Protein AF-A0AAV0G7E1-F1 (afdb_monomer_lite)

InterPro domains:
  IPR027640 Kinesin-like protein [PTHR47972] (2-352)

Structure (mmCIF, N/CA/C/O backbone):
data_AF-A0AAV0G7E1-F1
#
_entry.id   AF-A0AAV0G7E1-F1
#
loop_
_atom_site.group_PDB
_atom_site.id
_atom_site.type_symbol
_atom_site.label_atom_id
_atom_site.label_alt_id
_atom_site.label_comp_id
_atom_site.label_asym_id
_atom_site.label_entity_id
_atom_site.label_seq_id
_atom_site.pdbx_PDB_ins_code
_atom_site.Cartn_x
_atom_site.Cartn_y
_atom_site.Cartn_z
_atom_site.occupancy
_atom_site.B_iso_or_equiv
_atom_site.auth_seq_id
_atom_site.auth_comp_id
_atom_site.auth_asym_id
_atom_site.auth_atom_id
_atom_site.pdbx_PDB_model_num
ATOM 1 N N . MET A 1 1 ? -21.884 20.567 -20.630 1.00 52.81 1 MET A N 1
ATOM 2 C CA . MET A 1 1 ? -22.231 19.726 -21.795 1.00 52.81 1 MET A CA 1
ATOM 3 C C . MET A 1 1 ? -23.544 20.174 -22.435 1.00 52.81 1 MET A C 1
ATOM 5 O O . MET A 1 1 ? -23.489 20.604 -23.573 1.00 52.81 1 MET A O 1
ATOM 9 N N . GLU A 1 2 ? -24.681 20.221 -21.722 1.00 47.97 2 GLU A N 1
ATOM 10 C CA . GLU A 1 2 ? -25.980 20.650 -22.307 1.00 47.97 2 GLU A CA 1
ATOM 11 C C . GLU A 1 2 ? -26.026 22.098 -22.826 1.00 47.97 2 GLU A C 1
ATOM 13 O O . GLU A 1 2 ? -26.684 22.375 -23.821 1.00 47.97 2 GLU A O 1
ATOM 18 N N . LYS A 1 3 ? -25.273 23.022 -22.219 1.00 51.38 3 LYS A N 1
ATOM 19 C CA . LYS A 1 3 ? -25.216 24.427 -22.665 1.00 51.38 3 LYS A CA 1
ATOM 20 C C . LYS A 1 3 ? -24.441 24.667 -23.974 1.00 51.38 3 LYS A C 1
ATOM 22 O O . LYS A 1 3 ? -24.479 25.784 -24.471 1.00 51.38 3 LYS A O 1
ATOM 27 N N . LEU A 1 4 ? -23.734 23.662 -24.506 1.00 60.91 4 LEU A N 1
ATOM 28 C CA . LEU A 1 4 ? -22.857 23.792 -25.684 1.00 60.91 4 LEU A CA 1
ATOM 29 C C . LEU A 1 4 ? -23.373 23.045 -26.929 1.00 60.91 4 LEU A C 1
ATOM 31 O O . LEU A 1 4 ? -22.684 23.034 -27.945 1.00 60.91 4 LEU A O 1
ATOM 35 N N . GLY A 1 5 ? -24.562 22.424 -26.863 1.00 61.47 5 GLY A N 1
ATOM 36 C CA . GLY A 1 5 ? -25.164 21.696 -27.992 1.00 61.47 5 GLY A CA 1
ATOM 37 C C . GLY A 1 5 ? -24.402 20.437 -28.426 1.00 61.47 5 GLY A C 1
ATOM 38 O O . GLY A 1 5 ? -24.637 19.922 -29.515 1.00 61.47 5 GLY A O 1
ATOM 39 N N . LEU A 1 6 ? -23.476 19.949 -27.596 1.00 70.19 6 LEU A N 1
ATOM 40 C CA . LEU A 1 6 ? -22.618 18.817 -27.928 1.00 70.19 6 LEU A CA 1
ATOM 41 C C . LEU A 1 6 ? -23.324 17.474 -27.679 1.00 70.19 6 LEU A C 1
ATOM 43 O O . LEU A 1 6 ? -24.000 17.327 -26.655 1.00 70.19 6 LEU A O 1
ATOM 47 N N . PRO A 1 7 ? -23.135 16.479 -28.568 1.00 71.25 7 PRO A N 1
ATOM 48 C CA . PRO A 1 7 ? -23.665 15.136 -28.368 1.00 71.25 7 PRO A CA 1
ATOM 49 C C . PRO A 1 7 ? -23.072 14.524 -27.094 1.00 71.25 7 PRO A C 1
ATOM 51 O O . PRO A 1 7 ? -21.884 14.674 -26.819 1.00 71.25 7 PRO A O 1
ATOM 54 N N . ARG A 1 8 ? -23.907 13.851 -26.302 1.00 73.00 8 ARG A N 1
ATOM 55 C CA . ARG A 1 8 ? -23.547 13.231 -25.020 1.00 73.00 8 ARG A CA 1
ATOM 56 C C . ARG A 1 8 ? -23.619 11.711 -25.168 1.00 73.00 8 ARG A C 1
ATOM 58 O O . ARG A 1 8 ? -24.431 11.223 -25.945 1.00 73.00 8 ARG A O 1
ATOM 65 N N . PHE A 1 9 ? -22.774 10.992 -24.440 1.00 78.12 9 PHE A N 1
ATOM 66 C CA . PHE A 1 9 ? -22.871 9.539 -24.300 1.00 78.12 9 PHE A CA 1
ATOM 67 C C . PHE A 1 9 ? -23.325 9.195 -22.877 1.00 78.12 9 PHE A C 1
ATOM 69 O O . PHE A 1 9 ? -23.073 9.964 -21.938 1.00 78.12 9 PHE A O 1
ATOM 76 N N . GLU A 1 10 ? -24.011 8.068 -22.722 1.00 77.12 10 GLU A N 1
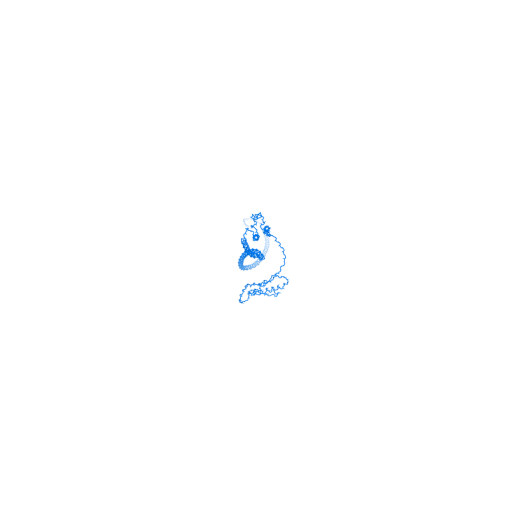ATOM 77 C CA . GLU A 1 10 ? -24.454 7.546 -21.430 1.00 77.12 10 GLU A CA 1
ATOM 78 C C . GLU A 1 10 ? -23.519 6.436 -20.932 1.00 77.12 10 GLU A C 1
ATOM 80 O O . GLU A 1 10 ? -22.739 5.861 -21.689 1.00 77.12 10 GLU A O 1
ATOM 85 N N . ALA A 1 11 ? -23.567 6.128 -19.634 1.00 72.19 11 ALA A N 1
ATOM 86 C CA . ALA A 1 11 ? -22.731 5.070 -19.056 1.00 72.19 11 ALA A CA 1
ATOM 87 C C . ALA A 1 11 ? -23.038 3.684 -19.665 1.00 72.19 11 ALA A C 1
ATOM 89 O O . ALA A 1 11 ? -22.141 2.857 -19.814 1.00 72.19 11 ALA A O 1
ATOM 90 N N . SER A 1 12 ? -24.280 3.479 -20.106 1.00 73.25 12 SER A N 1
ATOM 91 C CA . SER A 1 12 ? -24.747 2.290 -20.825 1.00 73.25 12 SER A CA 1
ATOM 92 C C . SER A 1 12 ? -24.061 2.088 -22.186 1.00 73.25 12 SER A C 1
ATOM 94 O O . SER A 1 12 ? -23.909 0.950 -22.630 1.00 73.25 12 SER A O 1
ATOM 96 N N . ASP A 1 13 ? -23.580 3.151 -22.843 1.00 74.81 13 ASP A N 1
ATOM 97 C CA . ASP A 1 13 ? -22.836 3.043 -24.108 1.00 74.81 13 ASP A CA 1
ATOM 98 C C . ASP A 1 13 ? -21.443 2.419 -23.902 1.00 74.81 13 ASP A C 1
ATOM 100 O O . ASP A 1 13 ? -20.929 1.711 -24.772 1.00 74.81 13 ASP A O 1
ATOM 104 N N . LEU A 1 14 ? -20.844 2.651 -22.727 1.00 75.50 14 LEU A N 1
ATOM 105 C CA . LEU A 1 14 ? -19.542 2.106 -22.333 1.00 75.50 14 LEU A CA 1
ATOM 106 C C . LEU A 1 14 ? -19.649 0.649 -21.867 1.00 75.50 14 LEU A C 1
ATOM 108 O O . LEU A 1 14 ? -18.774 -0.153 -22.189 1.00 75.50 14 LEU A O 1
ATOM 112 N N . GLU A 1 15 ? -20.728 0.292 -21.165 1.00 71.44 15 GLU A N 1
ATOM 113 C CA . GLU A 1 15 ? -20.981 -1.086 -20.716 1.00 71.44 15 GLU A CA 1
ATOM 114 C C . GLU A 1 15 ? -21.236 -2.053 -21.883 1.00 71.44 15 GLU A C 1
ATOM 116 O O . GLU A 1 15 ? -20.823 -3.209 -21.827 1.00 71.44 15 GLU A O 1
ATOM 121 N N . ASN A 1 16 ? -21.826 -1.572 -22.982 1.00 71.94 16 ASN A N 1
ATOM 122 C CA . ASN A 1 16 ? -22.052 -2.361 -24.199 1.00 71.94 16 ASN A CA 1
ATOM 123 C C . ASN A 1 16 ? -20.805 -2.486 -25.105 1.00 71.94 16 ASN A C 1
ATOM 125 O O . ASN A 1 16 ? -20.888 -3.045 -26.199 1.00 71.94 16 ASN A O 1
ATOM 129 N N . GLY A 1 17 ? -19.650 -1.945 -24.690 1.00 66.94 17 GLY A N 1
ATOM 130 C CA . GLY A 1 17 ? -18.370 -2.046 -25.407 1.00 66.94 17 GLY A CA 1
ATOM 131 C C . GLY A 1 17 ? -18.255 -1.200 -26.684 1.00 66.94 17 GLY A C 1
ATOM 132 O O . GLY A 1 17 ? -17.245 -1.275 -27.386 1.00 66.94 17 GLY A O 1
ATOM 133 N N . SER A 1 18 ? -19.256 -0.375 -27.002 1.00 72.44 18 SER A N 1
ATOM 134 C CA . SER A 1 18 ? -19.291 0.438 -28.221 1.00 72.44 18 SER A CA 1
ATOM 135 C C . SER A 1 18 ? -18.787 1.858 -27.958 1.00 72.44 18 SER A C 1
ATOM 137 O O . SER A 1 18 ? -19.509 2.726 -27.477 1.00 72.44 18 SER A O 1
ATOM 139 N N . MET A 1 19 ? -17.546 2.156 -28.353 1.00 77.75 19 MET A N 1
ATOM 140 C CA . MET A 1 19 ? -16.971 3.503 -28.187 1.00 77.75 19 MET A CA 1
ATOM 141 C C . MET A 1 19 ? -17.489 4.550 -29.191 1.00 77.75 19 MET A C 1
ATOM 143 O O . MET A 1 19 ? -17.059 5.704 -29.166 1.00 77.75 19 MET A O 1
ATOM 147 N N . LYS A 1 20 ? -18.413 4.193 -30.090 1.00 79.00 20 LYS A N 1
ATOM 148 C CA . LYS A 1 20 ? -18.849 5.061 -31.197 1.00 79.00 20 LYS A CA 1
ATOM 149 C C . LYS A 1 20 ? -19.428 6.399 -30.721 1.00 79.00 20 LYS A C 1
ATOM 151 O O . LYS A 1 20 ? -19.103 7.439 -31.293 1.00 79.00 20 LYS A O 1
ATOM 156 N N . ALA A 1 21 ? -20.245 6.383 -29.668 1.00 78.19 21 ALA A N 1
ATOM 157 C CA . ALA A 1 21 ? -20.846 7.591 -29.096 1.00 78.19 21 ALA A CA 1
ATOM 158 C C . ALA A 1 21 ? -19.793 8.501 -28.435 1.00 78.19 21 ALA A C 1
ATOM 160 O O . ALA A 1 21 ? -19.822 9.722 -28.604 1.00 78.19 21 ALA A O 1
ATOM 161 N N . VAL A 1 22 ? -18.803 7.899 -27.768 1.00 79.06 22 VAL A N 1
ATOM 162 C CA . VAL A 1 22 ? -17.669 8.604 -27.150 1.00 79.06 22 VAL A CA 1
ATOM 163 C C . VAL A 1 22 ? -16.813 9.286 -28.218 1.00 79.06 22 VAL A C 1
ATOM 165 O O . VAL A 1 22 ? -16.500 10.470 -28.099 1.00 79.06 22 VAL A O 1
ATOM 168 N N . PHE A 1 23 ? -16.496 8.585 -29.311 1.00 79.50 23 PHE A N 1
ATOM 169 C CA . PHE A 1 23 ? -15.739 9.160 -30.424 1.00 79.50 23 PHE A CA 1
ATOM 170 C C . PHE A 1 23 ? -16.497 10.286 -31.135 1.00 79.50 23 PHE A C 1
ATOM 172 O O . PHE A 1 23 ? -15.896 11.312 -31.451 1.00 79.50 23 PHE A O 1
ATOM 179 N N . HIS A 1 24 ? -17.811 10.153 -31.331 1.00 79.44 24 HIS A N 1
ATOM 180 C CA . HIS A 1 24 ? -18.632 11.234 -31.886 1.00 79.44 24 HIS A CA 1
ATOM 181 C C . HIS A 1 24 ? -18.630 12.487 -30.999 1.00 79.44 24 HIS A C 1
ATOM 183 O O . HIS A 1 24 ? -18.536 13.602 -31.515 1.00 79.44 24 HIS A O 1
ATOM 189 N N . CYS A 1 25 ? -18.687 12.308 -29.677 1.00 81.31 25 CYS A N 1
ATOM 190 C CA . CYS A 1 25 ? -18.591 13.395 -28.705 1.00 81.31 25 CYS A CA 1
ATOM 191 C C . CYS A 1 25 ? -17.231 14.108 -28.783 1.00 81.31 25 CYS A C 1
ATOM 193 O O . CYS A 1 25 ? -17.181 15.334 -28.882 1.00 81.31 25 CYS A O 1
ATOM 195 N N . LEU A 1 26 ? -16.133 13.348 -28.831 1.00 81.75 26 LEU A N 1
ATOM 196 C CA . LEU A 1 26 ? -14.775 13.893 -28.930 1.00 81.75 26 LEU A CA 1
ATOM 197 C C . LEU A 1 26 ? -14.528 14.642 -30.247 1.00 81.75 26 LEU A C 1
ATOM 199 O O . LEU A 1 26 ? -13.904 15.702 -30.232 1.00 81.75 26 LEU A O 1
ATOM 203 N N . ILE A 1 27 ? -15.045 14.137 -31.373 1.00 78.69 27 ILE A N 1
ATOM 204 C CA . ILE A 1 27 ? -14.937 14.813 -32.676 1.00 78.69 27 ILE A CA 1
ATOM 205 C C . ILE A 1 27 ? -15.714 16.132 -32.668 1.00 78.69 27 ILE A C 1
ATOM 207 O O . ILE A 1 27 ? -15.173 17.147 -33.102 1.00 78.69 27 ILE A O 1
ATOM 211 N N . ALA A 1 28 ? -16.943 16.141 -32.141 1.00 79.69 28 ALA A N 1
ATOM 212 C CA . ALA A 1 28 ? -17.752 17.357 -32.053 1.00 79.69 28 ALA A CA 1
ATOM 213 C C . ALA A 1 28 ? -17.068 18.437 -31.191 1.00 79.69 28 ALA A C 1
ATOM 215 O O . ALA A 1 28 ? -17.067 19.620 -31.538 1.00 79.69 28 ALA A O 1
ATOM 216 N N . LEU A 1 29 ? -16.412 18.013 -30.107 1.00 78.06 29 LEU A N 1
ATOM 217 C CA . LEU A 1 29 ? -15.631 18.886 -29.234 1.00 78.06 29 LEU A CA 1
ATOM 218 C C . LEU A 1 29 ? -14.397 19.438 -29.971 1.00 78.06 29 LEU A C 1
ATOM 220 O O . LEU A 1 29 ? -14.159 20.641 -29.959 1.00 78.06 29 LEU A O 1
ATOM 224 N N . GLN A 1 30 ? -13.667 18.592 -30.705 1.00 74.19 30 GLN A N 1
ATOM 225 C CA . GLN A 1 30 ? -12.516 19.012 -31.511 1.00 74.19 30 GLN A CA 1
ATOM 226 C C . GLN A 1 30 ? -12.898 20.015 -32.611 1.00 74.19 30 GLN A C 1
ATOM 228 O O . GLN A 1 30 ? -12.156 20.965 -32.858 1.00 74.19 30 GLN A O 1
ATOM 233 N N . THR A 1 31 ? -14.046 19.838 -33.271 1.00 69.81 31 THR A N 1
ATOM 234 C CA . THR A 1 31 ? -14.516 20.776 -34.301 1.00 69.81 31 THR A CA 1
ATOM 235 C C . THR A 1 31 ? -14.894 22.133 -33.721 1.00 69.81 31 THR A C 1
ATOM 237 O O . THR A 1 31 ? -14.578 23.150 -34.328 1.00 69.81 31 THR A O 1
ATOM 240 N N . GLN A 1 32 ? -15.480 22.160 -32.522 1.00 68.88 32 GLN A N 1
ATOM 241 C CA . GLN A 1 32 ? -15.893 23.403 -31.870 1.00 68.88 32 GLN A CA 1
ATOM 242 C C . GLN A 1 32 ? -14.693 24.241 -31.398 1.00 68.88 32 GLN A C 1
ATOM 244 O O . GLN A 1 32 ? -14.738 25.465 -31.463 1.00 68.88 32 GLN A O 1
ATOM 249 N N . PHE A 1 33 ? -13.588 23.595 -31.006 1.00 62.81 33 PHE A N 1
ATOM 250 C CA . PHE A 1 33 ? -12.323 24.276 -30.695 1.00 62.81 33 PHE A CA 1
ATOM 251 C C . PHE A 1 33 ? -11.513 24.674 -31.940 1.00 62.81 33 PHE A C 1
ATOM 253 O O . PHE A 1 33 ? -10.649 25.536 -31.853 1.00 62.81 33 PHE A O 1
ATOM 260 N N . ARG A 1 34 ? -11.796 24.085 -33.108 1.00 61.28 34 ARG A N 1
ATOM 261 C CA . ARG A 1 34 ? -11.097 24.387 -34.367 1.00 61.28 34 ARG A CA 1
ATOM 262 C C . ARG A 1 34 ? -11.668 25.603 -35.108 1.00 61.28 34 ARG A C 1
ATOM 264 O O . ARG A 1 34 ? -10.985 26.155 -35.961 1.00 61.28 34 ARG A O 1
ATOM 271 N N . GLU A 1 35 ? -12.891 26.025 -34.795 1.00 53.31 35 GLU A N 1
ATOM 272 C CA . GLU A 1 35 ? -13.506 27.232 -35.372 1.00 53.31 35 GLU A CA 1
ATOM 273 C C . GLU A 1 35 ? -13.173 28.522 -34.601 1.00 53.31 35 GLU A C 1
ATOM 275 O O . GLU A 1 35 ? -13.488 29.607 -35.083 1.00 53.31 35 GLU A O 1
ATOM 280 N N . GLN A 1 36 ? -12.515 28.433 -33.435 1.00 49.12 36 GLN A N 1
ATOM 281 C CA . GLN A 1 36 ? -12.155 29.606 -32.623 1.00 49.12 36 GLN A CA 1
ATOM 282 C C . GLN A 1 36 ? -10.768 30.203 -32.912 1.00 49.12 36 GLN A C 1
ATOM 284 O O . GLN A 1 36 ? -10.521 31.334 -32.498 1.00 49.12 36 GLN A O 1
ATOM 289 N N . ASP A 1 37 ? -9.905 29.520 -33.667 1.00 41.97 37 ASP A N 1
ATOM 290 C CA . ASP A 1 37 ? -8.581 30.038 -34.031 1.00 41.97 37 ASP A CA 1
ATOM 291 C C . ASP A 1 37 ? -8.618 30.725 -35.401 1.00 41.97 37 ASP A C 1
ATOM 293 O O . ASP A 1 37 ? -8.285 30.160 -36.447 1.00 41.97 37 ASP A O 1
ATOM 297 N N . GLY A 1 38 ? -9.036 31.988 -35.377 1.00 45.88 38 GLY A N 1
ATOM 298 C CA . GLY A 1 38 ? -8.660 32.948 -36.402 1.00 45.88 38 GLY A CA 1
ATOM 299 C C . GLY A 1 38 ? -7.189 33.333 -36.236 1.00 45.88 38 GLY A C 1
ATOM 300 O O . GLY A 1 38 ? -6.818 33.928 -35.233 1.00 45.88 38 GLY A O 1
ATOM 301 N N . GLU A 1 39 ? -6.396 33.030 -37.267 1.00 47.56 39 GLU A N 1
ATOM 302 C CA . GLU A 1 39 ? -5.174 33.756 -37.635 1.00 47.56 39 GLU A CA 1
ATOM 303 C C . GLU A 1 39 ? -3.953 33.612 -36.696 1.00 47.56 39 GLU A C 1
ATOM 305 O O . GLU A 1 39 ? -3.608 34.517 -35.942 1.00 47.56 39 GLU A O 1
ATOM 310 N N . SER A 1 40 ? -3.214 32.497 -36.816 1.00 40.44 40 SER A N 1
ATOM 311 C CA . SER A 1 40 ? -1.736 32.504 -36.768 1.00 40.44 40 SER A CA 1
ATOM 312 C C . SER A 1 40 ? -1.107 31.171 -37.191 1.00 40.44 40 SER A C 1
ATOM 314 O O . SER A 1 40 ? -1.434 30.106 -36.676 1.00 40.44 40 SER A O 1
ATOM 316 N N . ASP A 1 41 ? -0.194 31.290 -38.153 1.00 36.69 41 ASP A N 1
ATOM 317 C CA . ASP A 1 41 ? 0.948 30.448 -38.512 1.00 36.69 41 ASP A CA 1
ATOM 318 C C . ASP A 1 41 ? 0.854 28.919 -38.381 1.00 36.69 41 ASP A C 1
ATOM 320 O O . ASP A 1 41 ? 0.996 28.286 -37.335 1.00 36.69 41 ASP A O 1
ATOM 324 N N . ALA A 1 42 ? 0.748 28.310 -39.562 1.00 45.06 42 ALA A N 1
ATOM 325 C CA . ALA A 1 42 ? 0.858 26.887 -39.794 1.00 45.06 42 ALA A CA 1
ATOM 326 C C . ALA A 1 42 ? 2.265 26.355 -39.475 1.00 45.06 42 ALA A C 1
ATOM 328 O O . ALA A 1 42 ? 3.212 26.552 -40.233 1.00 45.06 42 ALA A O 1
ATOM 329 N N . SER A 1 43 ? 2.371 25.542 -38.426 1.00 46.28 43 SER A N 1
ATOM 330 C CA . SER A 1 43 ? 3.384 24.490 -38.344 1.00 46.28 43 SER A CA 1
ATOM 331 C C . SER A 1 43 ? 2.946 23.394 -37.375 1.00 46.28 43 SER A C 1
ATOM 333 O O . SER A 1 43 ? 3.067 23.525 -36.162 1.00 46.28 43 SER A O 1
ATOM 335 N N . GLY A 1 44 ? 2.511 22.265 -37.942 1.00 44.91 44 GLY A N 1
ATOM 336 C CA . GLY A 1 44 ? 2.608 20.971 -37.269 1.00 44.91 44 GLY A CA 1
ATOM 337 C C . GLY A 1 44 ? 1.336 20.435 -36.619 1.00 44.91 44 GLY A C 1
ATOM 338 O O . GLY A 1 44 ? 1.315 20.237 -35.415 1.00 44.91 44 GLY A O 1
ATOM 339 N N . ASN A 1 45 ? 0.304 20.083 -37.399 1.00 44.41 45 ASN A N 1
ATOM 340 C CA . ASN A 1 45 ? -0.629 19.035 -36.938 1.00 44.41 45 ASN A CA 1
ATOM 341 C C . ASN A 1 45 ? -1.399 18.262 -38.027 1.00 44.41 45 ASN A C 1
ATOM 343 O O . ASN A 1 45 ? -2.432 17.641 -37.779 1.00 44.41 45 ASN A O 1
ATOM 347 N N . VAL A 1 46 ? -0.874 18.210 -39.254 1.00 45.91 46 VAL A N 1
ATOM 348 C CA . VAL A 1 46 ? -1.528 17.470 -40.354 1.00 45.91 46 VAL A CA 1
ATOM 349 C C . VAL A 1 46 ? -1.404 15.938 -40.191 1.00 45.91 46 VAL A C 1
ATOM 351 O O . VAL A 1 46 ? -2.166 15.183 -40.795 1.00 45.91 46 VAL A O 1
ATOM 354 N N . ILE A 1 47 ? -0.498 15.455 -39.330 1.00 44.72 47 ILE A N 1
ATOM 355 C CA . ILE A 1 47 ? -0.194 14.020 -39.170 1.00 44.72 47 ILE A CA 1
ATOM 356 C C . ILE A 1 47 ? -1.173 13.315 -38.211 1.00 44.72 47 ILE A C 1
ATOM 358 O O . ILE A 1 47 ? -1.547 12.166 -38.449 1.00 44.72 47 ILE A O 1
ATOM 362 N N . THR A 1 48 ? -1.664 13.996 -37.171 1.00 44.03 48 THR A N 1
ATOM 363 C CA . THR A 1 48 ? -2.622 13.418 -36.207 1.00 44.03 48 THR A CA 1
ATOM 364 C C . THR A 1 48 ? -4.011 13.245 -36.826 1.00 44.03 48 THR A C 1
ATOM 366 O O . THR A 1 48 ? -4.644 12.212 -36.635 1.00 44.03 48 THR A O 1
ATOM 369 N N . THR A 1 49 ? -4.436 14.172 -37.688 1.00 46.75 49 THR A N 1
ATOM 370 C CA . THR A 1 49 ? -5.764 14.131 -38.328 1.00 46.75 49 THR A CA 1
ATOM 371 C C . THR A 1 49 ? -5.927 12.951 -39.303 1.00 46.75 49 THR A C 1
ATOM 373 O O . THR A 1 49 ? -6.992 12.336 -39.358 1.00 46.75 49 THR A O 1
ATOM 376 N N . ARG A 1 50 ? -4.874 12.571 -40.051 1.00 44.50 50 ARG A N 1
ATOM 377 C CA . ARG A 1 50 ? -4.941 11.417 -40.978 1.00 44.50 50 ARG A CA 1
ATOM 378 C C . ARG A 1 50 ? -4.953 10.072 -40.252 1.00 44.50 50 ARG A C 1
ATOM 380 O O . ARG A 1 50 ? -5.652 9.159 -40.680 1.00 44.50 50 ARG A O 1
ATOM 387 N N . ARG A 1 51 ? -4.224 9.963 -39.136 1.00 41.19 51 ARG A N 1
ATOM 388 C CA . ARG A 1 51 ? -4.115 8.720 -38.355 1.00 41.19 51 ARG A CA 1
ATOM 389 C C . ARG A 1 51 ? -5.442 8.312 -37.704 1.00 41.19 51 ARG A C 1
ATOM 391 O O . ARG A 1 51 ? -5.691 7.127 -37.533 1.00 41.19 51 ARG A O 1
ATOM 398 N N . TRP A 1 52 ? -6.301 9.280 -37.382 1.00 40.00 52 TRP A N 1
ATOM 399 C CA . TRP A 1 52 ? -7.592 9.031 -36.734 1.00 40.00 52 TRP A CA 1
ATOM 400 C C . TRP A 1 52 ? -8.704 8.743 -37.750 1.00 40.00 52 TRP A C 1
ATOM 402 O O . TRP A 1 52 ? -9.527 7.869 -37.503 1.00 40.00 52 TRP A O 1
ATOM 412 N N . LYS A 1 53 ? -8.670 9.379 -38.933 1.00 47.47 53 LYS A N 1
ATOM 413 C CA . LYS A 1 53 ? -9.538 9.007 -40.067 1.00 47.47 53 LYS A CA 1
ATOM 414 C C . LYS A 1 53 ? -9.303 7.568 -40.537 1.00 47.47 53 LYS A C 1
ATOM 416 O O . LYS A 1 53 ? -10.262 6.859 -40.796 1.00 47.47 53 LYS A O 1
ATOM 421 N N . SER A 1 54 ? -8.047 7.118 -40.556 1.00 46.56 54 SER A N 1
ATOM 422 C CA . SER A 1 54 ? -7.688 5.739 -40.920 1.00 46.56 54 SER A CA 1
ATOM 423 C C . SER A 1 54 ? -8.219 4.688 -39.931 1.00 46.56 54 SER A C 1
ATOM 425 O O . SER A 1 54 ? -8.536 3.580 -40.345 1.00 46.56 54 SER A O 1
ATOM 427 N N . MET A 1 55 ? -8.407 5.024 -38.647 1.00 43.22 55 MET A N 1
ATOM 428 C CA . MET A 1 55 ? -9.030 4.102 -37.680 1.00 43.22 55 MET A CA 1
ATOM 429 C C . MET A 1 55 ? -10.540 3.904 -37.909 1.00 43.22 55 MET A C 1
ATOM 431 O O . MET A 1 55 ? -11.086 2.908 -37.445 1.00 43.22 55 MET A O 1
ATOM 435 N N . ILE A 1 56 ? -11.207 4.812 -38.632 1.00 51.31 56 ILE A N 1
ATOM 436 C CA . ILE A 1 56 ? -12.644 4.730 -38.954 1.00 51.31 56 ILE A CA 1
ATOM 437 C C . ILE A 1 56 ? -12.903 3.757 -40.118 1.00 51.31 56 ILE A C 1
ATOM 439 O O . ILE A 1 56 ? -13.962 3.140 -40.170 1.00 51.31 56 ILE A O 1
ATOM 443 N N . GLU A 1 57 ? -11.935 3.574 -41.019 1.00 46.38 57 GLU A N 1
ATOM 444 C CA . GLU A 1 57 ? -12.088 2.742 -42.226 1.00 46.38 57 GLU A CA 1
ATOM 445 C C . GLU A 1 57 ? -11.814 1.245 -41.986 1.00 46.38 57 GLU A C 1
ATOM 447 O O . GLU A 1 57 ? -12.175 0.420 -42.817 1.00 46.38 57 GLU A O 1
ATOM 452 N N . HIS A 1 58 ? -11.241 0.859 -40.839 1.00 48.03 58 HIS A N 1
ATOM 453 C CA . HIS A 1 58 ? -10.835 -0.530 -40.567 1.00 48.03 58 HIS A CA 1
ATOM 454 C C . HIS A 1 58 ? -11.884 -1.418 -39.868 1.00 48.03 58 HIS A C 1
ATOM 456 O O . HIS A 1 58 ? -11.594 -2.574 -39.572 1.00 48.03 58 HIS A O 1
ATOM 462 N N . TYR A 1 59 ? -13.109 -0.931 -39.646 1.00 45.88 59 TYR A N 1
ATOM 463 C CA . TYR A 1 59 ? -14.228 -1.744 -39.144 1.00 45.88 59 TYR A CA 1
ATOM 464 C C . TYR A 1 59 ? -15.396 -1.737 -40.138 1.00 45.88 59 TYR A C 1
ATOM 466 O O . TYR A 1 59 ? -16.462 -1.185 -39.870 1.00 45.88 59 TYR A O 1
ATOM 474 N N . GLY A 1 60 ? -15.186 -2.360 -41.299 1.00 37.66 60 GLY A N 1
ATOM 475 C CA . GLY A 1 60 ? -16.246 -2.604 -42.273 1.00 37.66 60 GLY A CA 1
ATOM 476 C C . GLY A 1 60 ? -15.802 -3.429 -43.482 1.00 37.66 60 GLY A C 1
ATOM 477 O O . GLY A 1 60 ? -15.367 -2.838 -44.455 1.00 37.66 60 GLY A O 1
ATOM 478 N N . GLY A 1 61 ? -15.988 -4.755 -43.404 1.00 34.75 61 GLY A N 1
ATOM 479 C CA . GLY A 1 61 ? -16.330 -5.658 -44.524 1.00 34.75 61 GLY A CA 1
ATOM 480 C C . GLY A 1 61 ? -15.275 -5.993 -45.597 1.00 34.75 61 GLY A C 1
ATOM 481 O O . GLY A 1 61 ? -14.640 -5.100 -46.137 1.00 34.75 61 GLY A O 1
ATOM 482 N N . ASP A 1 62 ? -15.177 -7.297 -45.907 1.00 33.19 62 ASP A N 1
ATOM 483 C CA . ASP A 1 62 ? -14.556 -7.987 -47.071 1.00 33.19 62 ASP A CA 1
ATOM 484 C C . ASP A 1 62 ? -14.649 -7.199 -48.411 1.00 33.19 62 ASP A C 1
ATOM 486 O O . ASP A 1 62 ? -15.568 -6.404 -48.587 1.00 33.19 62 ASP A O 1
ATOM 490 N N . ASP A 1 63 ? -13.805 -7.337 -49.446 1.00 32.38 63 ASP A N 1
ATOM 491 C CA . ASP A 1 63 ? -13.209 -8.530 -50.079 1.00 32.38 63 ASP A CA 1
ATOM 492 C C . ASP A 1 63 ? -12.156 -8.117 -51.158 1.00 32.38 63 ASP A C 1
ATOM 494 O O . ASP A 1 63 ? -12.172 -6.990 -51.656 1.00 32.38 63 ASP A O 1
ATOM 498 N N . ASP A 1 64 ? -11.338 -9.088 -51.572 1.00 32.75 64 ASP A N 1
ATOM 499 C CA . ASP A 1 64 ? -10.655 -9.277 -52.869 1.00 32.75 64 ASP A CA 1
ATOM 500 C C . ASP A 1 64 ? -9.389 -8.493 -53.334 1.00 32.75 64 ASP A C 1
ATOM 502 O O . ASP A 1 64 ? -9.101 -7.336 -53.036 1.00 32.75 64 ASP A O 1
ATOM 506 N N . GLN A 1 65 ? -8.591 -9.255 -54.087 1.00 40.16 65 GLN A N 1
ATOM 507 C CA . GLN A 1 65 ? -7.163 -9.189 -54.413 1.00 40.16 65 GLN A CA 1
ATOM 508 C C . GLN A 1 65 ? -6.724 -8.095 -55.408 1.00 40.16 65 GLN A C 1
ATOM 510 O O . GLN A 1 65 ? -7.412 -7.831 -56.390 1.00 40.16 65 GLN A O 1
ATOM 515 N N . ARG A 1 66 ? -5.463 -7.633 -55.292 1.00 32.31 66 ARG A N 1
ATOM 516 C CA . ARG A 1 66 ? -4.394 -7.836 -56.310 1.00 32.31 66 ARG A CA 1
ATOM 517 C C . ARG A 1 66 ? -3.096 -7.091 -55.979 1.00 32.31 66 ARG A C 1
ATOM 519 O O . ARG A 1 66 ? -3.098 -5.906 -55.666 1.00 32.31 66 ARG A O 1
ATOM 526 N N . GLU A 1 67 ? -1.983 -7.812 -56.121 1.00 34.84 67 GLU A N 1
ATOM 527 C CA . GLU A 1 67 ? -0.629 -7.272 -56.278 1.00 34.84 67 GLU A CA 1
ATOM 528 C C . GLU A 1 67 ? -0.528 -6.353 -57.504 1.00 34.84 67 GLU A C 1
ATOM 530 O O . GLU A 1 67 ? -1.080 -6.694 -58.548 1.00 34.84 67 GLU A O 1
ATOM 535 N N . GLU A 1 68 ? 0.318 -5.315 -57.448 1.00 28.70 68 GLU A N 1
ATOM 536 C CA . GLU A 1 68 ? 1.344 -5.173 -58.488 1.00 28.70 68 GLU A CA 1
ATOM 537 C C . GLU A 1 68 ? 2.553 -4.329 -58.055 1.00 28.70 68 GLU A C 1
ATOM 539 O O . GLU A 1 68 ? 2.460 -3.238 -57.493 1.00 28.70 68 GLU A O 1
ATOM 544 N N . SER A 1 69 ? 3.713 -4.903 -58.352 1.00 31.81 69 SER A N 1
ATOM 545 C CA . SER A 1 69 ? 5.062 -4.366 -58.264 1.00 31.81 69 SER A CA 1
ATOM 546 C C . SER A 1 69 ? 5.367 -3.544 -59.514 1.00 31.81 69 SER A C 1
ATOM 548 O O . SER A 1 69 ? 5.140 -4.033 -60.616 1.00 31.81 69 SER A O 1
ATOM 550 N N . PHE A 1 70 ? 5.977 -2.360 -59.382 1.00 27.38 70 PHE A N 1
ATOM 551 C CA . PHE A 1 70 ? 6.610 -1.703 -60.529 1.00 27.38 70 PHE A CA 1
ATOM 552 C C . PHE A 1 70 ? 8.057 -1.302 -60.257 1.00 27.38 70 PHE A C 1
ATOM 554 O O . PHE A 1 70 ? 8.394 -0.486 -59.398 1.00 27.38 70 PHE A O 1
ATOM 561 N N . ARG A 1 71 ? 8.907 -1.950 -61.056 1.00 27.94 71 ARG A N 1
ATOM 562 C CA . ARG A 1 71 ? 10.330 -1.726 -61.252 1.00 27.94 71 ARG A CA 1
ATOM 563 C C . ARG A 1 71 ? 10.625 -0.406 -61.973 1.00 27.94 71 ARG A C 1
ATOM 565 O O . ARG A 1 71 ? 9.826 0.134 -62.724 1.00 27.94 71 ARG A O 1
ATOM 572 N N . LEU A 1 72 ? 11.877 -0.010 -61.774 1.00 29.59 72 LEU A N 1
ATOM 573 C CA . LEU A 1 72 ? 12.682 1.025 -62.419 1.00 29.59 72 LEU A CA 1
ATOM 574 C C . LEU A 1 72 ? 12.751 1.013 -63.964 1.00 29.59 72 LEU A C 1
ATOM 576 O O . LEU A 1 72 ? 12.678 -0.050 -64.581 1.00 29.59 72 LEU A O 1
ATOM 580 N N . ARG A 1 73 ? 13.210 2.191 -64.455 1.00 29.02 73 ARG A N 1
ATOM 581 C CA . ARG A 1 73 ? 13.965 2.566 -65.693 1.00 29.02 73 ARG A CA 1
ATOM 582 C C . ARG A 1 73 ? 13.135 3.053 -66.906 1.00 29.02 73 ARG A C 1
ATOM 584 O O . ARG A 1 73 ? 11.978 2.666 -66.975 1.00 29.02 73 ARG A O 1
ATOM 591 N N . PRO A 1 74 ? 13.705 3.789 -67.908 1.00 38.59 74 PRO A N 1
ATOM 592 C CA . PRO A 1 74 ? 15.104 4.231 -68.109 1.00 38.59 74 PRO A CA 1
ATOM 593 C C . PRO A 1 74 ? 15.360 5.654 -68.691 1.00 38.59 74 PRO A C 1
ATOM 595 O O . PRO A 1 74 ? 14.467 6.375 -69.113 1.00 38.59 74 PRO A O 1
ATOM 598 N N . PHE A 1 75 ? 16.658 5.991 -68.738 1.00 28.55 75 PHE A N 1
ATOM 599 C CA . PHE A 1 75 ? 17.341 7.021 -69.541 1.00 28.55 75 PHE A CA 1
ATOM 600 C C . PHE A 1 75 ? 16.933 7.095 -71.031 1.00 28.55 75 PHE A C 1
ATOM 602 O O . PHE A 1 75 ? 16.783 6.054 -71.662 1.00 28.55 75 PHE A O 1
ATOM 609 N N . SER A 1 76 ? 16.963 8.305 -71.617 1.00 26.69 76 SER A N 1
ATOM 610 C CA . SER A 1 76 ? 17.559 8.639 -72.941 1.00 26.69 76 SER A CA 1
ATOM 611 C C . SER A 1 76 ? 17.598 10.182 -73.096 1.00 26.69 76 SER A C 1
ATOM 613 O O . SER A 1 76 ? 16.667 10.847 -72.661 1.00 26.69 76 SER A O 1
ATOM 615 N N . SER A 1 77 ? 18.760 10.800 -73.365 1.00 27.08 77 SER A N 1
ATOM 616 C CA . SER A 1 77 ? 19.374 11.135 -74.677 1.00 27.08 77 SER A CA 1
ATOM 617 C C . SER A 1 77 ? 19.065 12.591 -75.085 1.00 27.08 77 SER A C 1
ATOM 619 O O . SER A 1 77 ? 17.914 12.949 -75.276 1.00 27.08 77 SER A O 1
ATOM 621 N N . PHE A 1 78 ? 20.044 13.494 -74.959 1.00 25.77 78 PHE A N 1
ATOM 622 C CA . PHE A 1 78 ? 20.930 14.006 -76.027 1.00 25.77 78 PHE A CA 1
ATOM 623 C C . PHE A 1 78 ? 20.258 15.051 -76.930 1.00 25.77 78 PHE A C 1
ATOM 625 O O . PHE A 1 78 ? 19.403 14.727 -77.748 1.00 25.77 78 PHE A O 1
ATOM 632 N N . GLY A 1 79 ? 20.707 16.299 -76.790 1.00 29.67 79 GLY A N 1
ATOM 633 C CA . GLY A 1 79 ? 20.445 17.409 -77.698 1.00 29.67 79 GLY A CA 1
ATOM 634 C C . GLY A 1 79 ? 21.644 18.354 -77.665 1.00 29.67 79 GLY A C 1
ATOM 635 O O . GLY A 1 79 ? 21.970 18.904 -76.615 1.00 29.67 79 GLY A O 1
ATOM 636 N N . GLU A 1 80 ? 22.341 18.435 -78.796 1.00 30.92 80 GLU A N 1
ATOM 637 C CA . GLU A 1 80 ? 23.474 19.316 -79.086 1.00 30.92 80 GLU A CA 1
ATOM 638 C C . GLU A 1 80 ? 23.082 20.800 -79.045 1.00 30.92 80 GLU A C 1
ATOM 640 O O . GLU A 1 80 ? 21.957 21.132 -79.393 1.00 30.92 80 GLU A O 1
ATOM 645 N N . GLU A 1 81 ? 24.038 21.677 -78.710 1.00 30.06 81 GLU A N 1
ATOM 646 C CA . GLU A 1 81 ? 24.377 22.913 -79.453 1.00 30.06 81 GLU A CA 1
ATOM 647 C C . GLU A 1 81 ? 25.520 23.651 -78.713 1.00 30.06 81 GLU A C 1
ATOM 649 O O . GLU A 1 81 ? 25.398 24.067 -77.568 1.00 30.06 81 GLU A O 1
ATOM 654 N N . ARG A 1 82 ? 26.766 23.556 -79.191 1.00 32.34 82 ARG A N 1
ATOM 655 C CA . ARG A 1 82 ? 27.464 24.466 -80.125 1.00 32.34 82 ARG A CA 1
ATOM 656 C C . ARG A 1 82 ? 27.900 25.828 -79.529 1.00 32.34 82 ARG A C 1
ATOM 658 O O . ARG A 1 82 ? 27.254 26.850 -79.689 1.00 32.34 82 ARG A O 1
ATOM 665 N N . TRP A 1 83 ? 29.083 25.777 -78.909 1.00 27.30 83 TRP A N 1
ATOM 666 C CA . TRP A 1 83 ? 30.195 26.746 -78.837 1.00 27.30 83 TRP A CA 1
ATOM 667 C C . TRP A 1 83 ? 29.928 28.263 -78.875 1.00 27.30 83 TRP A C 1
ATOM 669 O O . TRP A 1 83 ? 29.645 28.837 -79.925 1.00 27.30 83 TRP A O 1
ATOM 679 N N . LYS A 1 84 ? 30.312 28.944 -77.783 1.00 26.98 84 LYS A N 1
ATOM 680 C CA . LYS A 1 84 ? 30.931 30.279 -77.841 1.00 26.98 84 LYS A CA 1
ATOM 681 C C . LYS A 1 84 ? 31.851 30.482 -76.630 1.00 26.98 84 LYS A C 1
ATOM 683 O O . LYS A 1 84 ? 31.375 30.683 -75.520 1.00 26.98 84 LYS A O 1
ATOM 688 N N . LEU A 1 85 ? 33.167 30.414 -76.842 1.00 29.30 85 LEU A N 1
ATOM 689 C CA . LEU A 1 85 ? 34.165 30.831 -75.856 1.00 29.30 85 LEU A CA 1
ATOM 690 C C . LEU A 1 85 ? 35.036 31.916 -76.484 1.00 29.30 85 LEU A C 1
ATOM 692 O O . LEU A 1 85 ? 35.780 31.672 -77.430 1.00 29.30 85 LEU A O 1
ATOM 696 N N . GLU A 1 86 ? 34.928 33.116 -75.936 1.00 27.92 86 GLU A N 1
ATOM 697 C CA . GLU A 1 86 ? 35.857 34.212 -76.149 1.00 27.92 86 GLU A CA 1
ATOM 698 C C . GLU A 1 86 ? 36.622 34.371 -74.835 1.00 27.92 86 GLU A C 1
ATOM 700 O O . GLU A 1 86 ? 36.023 34.669 -73.804 1.00 27.92 86 GLU A O 1
ATOM 705 N N . SER A 1 87 ? 37.930 34.105 -74.830 1.00 31.05 87 SER A N 1
ATOM 706 C CA . SER A 1 87 ? 38.827 34.554 -73.759 1.00 31.05 87 SER A CA 1
ATOM 707 C C . SER A 1 87 ? 40.289 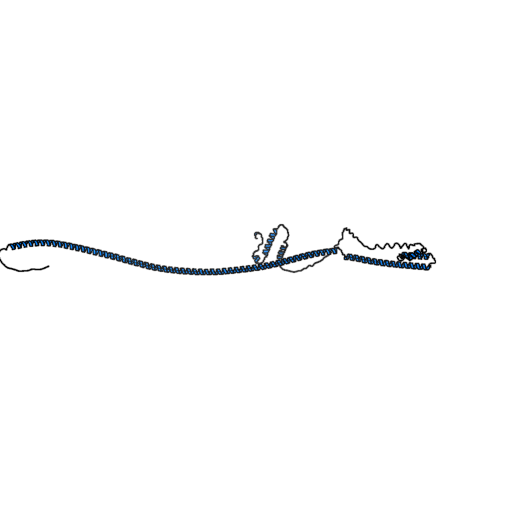34.466 -74.178 1.00 31.05 87 SER A C 1
ATOM 709 O O . SER A 1 87 ? 40.849 33.399 -74.420 1.00 31.05 87 SER A O 1
ATOM 711 N N . LYS A 1 88 ? 40.905 35.648 -74.220 1.00 37.78 88 LYS A N 1
ATOM 712 C CA . LYS A 1 88 ? 42.347 35.878 -74.201 1.00 37.78 88 LYS A CA 1
ATOM 713 C C . LYS A 1 88 ? 42.957 35.253 -72.944 1.00 37.78 88 LYS A C 1
ATOM 715 O O . LYS A 1 88 ? 42.530 35.562 -71.837 1.00 37.78 88 LYS A O 1
ATOM 720 N N . SER A 1 89 ? 44.057 34.525 -73.100 1.00 31.39 89 SER A N 1
ATOM 721 C CA . SER A 1 89 ? 45.119 34.526 -72.095 1.00 31.39 89 SER A CA 1
ATOM 722 C C . SER A 1 89 ? 46.462 34.246 -72.753 1.00 31.39 89 SER A C 1
ATOM 724 O O . SER A 1 89 ? 46.672 33.221 -73.397 1.00 31.39 89 SER A O 1
ATOM 726 N N . GLN A 1 90 ? 47.363 35.212 -72.603 1.00 34.16 90 GLN A N 1
ATOM 727 C CA . GLN A 1 90 ? 48.784 35.064 -72.852 1.00 34.16 90 GLN A CA 1
ATOM 728 C C . GLN A 1 90 ? 49.365 34.151 -71.771 1.00 34.16 90 GLN A C 1
ATOM 730 O O . GLN A 1 90 ? 49.243 34.444 -70.582 1.00 34.16 90 GLN A O 1
ATOM 735 N N . ARG A 1 91 ? 50.082 33.098 -72.163 1.00 32.19 91 ARG A N 1
ATOM 736 C CA . ARG A 1 91 ? 51.079 32.503 -71.274 1.00 32.19 91 ARG A CA 1
ATOM 737 C C . ARG A 1 91 ? 52.294 32.068 -72.073 1.00 32.19 91 ARG A C 1
ATOM 739 O O . ARG A 1 91 ? 52.287 31.076 -72.792 1.00 32.19 91 ARG A O 1
ATOM 746 N N . ALA A 1 92 ? 53.326 32.890 -71.937 1.00 33.00 92 ALA A N 1
ATOM 747 C CA . ALA A 1 92 ? 54.687 32.594 -72.315 1.00 33.00 92 ALA A CA 1
ATOM 748 C C . ALA A 1 92 ? 55.226 31.443 -71.459 1.00 33.00 92 ALA A C 1
ATOM 750 O O . ALA A 1 92 ? 55.130 31.500 -70.236 1.00 33.00 92 ALA A O 1
ATOM 751 N N . LEU A 1 93 ? 55.860 30.465 -72.102 1.00 31.66 93 LEU A N 1
ATOM 752 C CA . LEU A 1 93 ? 56.902 29.639 -71.499 1.00 31.66 93 LEU A CA 1
ATOM 753 C C . LEU A 1 93 ? 58.027 29.455 -72.533 1.00 31.66 93 LEU A C 1
ATOM 755 O O . LEU A 1 93 ? 57.925 28.668 -73.468 1.00 31.66 93 LEU A O 1
ATOM 759 N N . ARG A 1 94 ? 59.096 30.247 -72.361 1.00 29.34 94 ARG A N 1
ATOM 760 C CA . ARG A 1 94 ? 60.488 29.869 -72.689 1.00 29.34 94 ARG A CA 1
ATOM 761 C C . ARG A 1 94 ? 60.862 28.701 -71.751 1.00 29.34 94 ARG A C 1
ATOM 763 O O . ARG A 1 94 ? 60.365 28.697 -70.633 1.00 29.34 94 ARG A O 1
ATOM 770 N N . SER A 1 95 ? 61.712 27.711 -72.026 1.00 27.78 95 SER A N 1
ATOM 771 C CA . SER A 1 95 ? 62.948 27.542 -72.821 1.00 27.78 95 SER A CA 1
ATOM 772 C C . SER A 1 95 ? 63.382 26.052 -72.658 1.00 27.78 95 SER A C 1
ATOM 774 O O . SER A 1 95 ? 62.784 25.379 -71.820 1.00 27.78 95 SER A O 1
ATOM 776 N N . PRO A 1 96 ? 64.530 25.564 -73.176 1.00 42.47 96 PRO A N 1
ATOM 777 C CA . PRO A 1 96 ? 65.067 25.584 -74.538 1.00 42.47 96 PRO A CA 1
ATOM 778 C C . PRO A 1 96 ? 65.300 24.158 -75.097 1.00 42.47 96 PRO A C 1
ATOM 780 O O . PRO A 1 96 ? 65.618 23.221 -74.367 1.00 42.47 96 PRO A O 1
ATOM 783 N N . VAL A 1 97 ? 65.277 24.024 -76.424 1.00 26.36 97 VAL A N 1
ATOM 784 C CA . VAL A 1 97 ? 65.922 22.908 -77.136 1.00 26.36 97 VAL A CA 1
ATOM 785 C C . VAL A 1 97 ? 67.357 23.334 -77.452 1.00 26.36 97 VAL A C 1
ATOM 787 O O . VAL A 1 97 ? 67.572 24.288 -78.194 1.00 26.36 97 VAL A O 1
ATOM 790 N N . MET A 1 98 ? 68.338 22.646 -76.871 1.00 35.94 98 MET A N 1
ATOM 791 C CA . MET A 1 98 ? 69.754 22.730 -77.240 1.00 35.94 98 MET A CA 1
ATOM 792 C C . MET A 1 98 ? 70.097 21.502 -78.077 1.00 35.94 98 MET A C 1
ATOM 794 O O . MET A 1 98 ? 70.259 20.426 -77.515 1.00 35.94 98 MET A O 1
ATOM 798 N N . ALA A 1 99 ? 70.202 21.658 -79.396 1.00 31.47 99 ALA A N 1
ATOM 799 C CA . ALA A 1 99 ? 71.085 20.865 -80.255 1.00 31.47 99 ALA A CA 1
ATOM 800 C C . ALA A 1 99 ? 70.970 21.335 -81.711 1.00 31.47 99 ALA A C 1
ATOM 802 O O . ALA A 1 99 ? 69.887 21.673 -82.175 1.00 31.47 99 ALA A O 1
ATOM 803 N N . ALA A 1 100 ? 72.095 21.263 -82.424 1.00 29.58 100 ALA A N 1
ATOM 804 C CA . ALA A 1 100 ? 72.258 21.478 -83.864 1.00 29.58 100 ALA A CA 1
ATOM 805 C C . ALA A 1 100 ? 72.379 22.936 -84.349 1.00 29.58 100 ALA A C 1
ATOM 807 O O . ALA A 1 100 ? 71.727 23.359 -85.296 1.00 29.58 100 ALA A O 1
ATOM 808 N N . ALA A 1 101 ? 73.334 23.670 -83.780 1.00 30.50 101 ALA A N 1
ATOM 809 C CA . ALA A 1 101 ? 73.979 24.790 -84.467 1.00 30.50 101 ALA A CA 1
ATOM 810 C C . ALA A 1 101 ? 75.497 24.565 -84.491 1.00 30.50 101 ALA A C 1
ATOM 812 O O . ALA A 1 101 ? 76.247 25.294 -83.853 1.00 30.50 101 ALA A O 1
ATOM 813 N N . LEU A 1 102 ? 75.960 23.496 -85.153 1.00 37.22 102 LEU A N 1
ATOM 814 C CA . LEU A 1 102 ? 77.400 23.271 -85.332 1.00 37.22 102 LEU A CA 1
ATOM 815 C C . LEU A 1 102 ? 77.760 22.381 -86.537 1.00 37.22 102 LEU A C 1
ATOM 817 O O . LEU A 1 102 ? 78.618 21.521 -86.411 1.00 37.22 102 LEU A O 1
ATOM 821 N N . ILE A 1 103 ? 77.125 22.538 -87.707 1.00 39.50 103 ILE A N 1
ATOM 822 C CA . ILE A 1 103 ? 77.579 21.838 -88.937 1.00 39.50 103 ILE A CA 1
ATOM 823 C C . ILE A 1 103 ? 77.450 22.714 -90.205 1.00 39.50 103 ILE A C 1
ATOM 825 O O . ILE A 1 103 ? 77.186 22.215 -91.291 1.00 39.50 103 ILE A O 1
ATOM 829 N N . HIS A 1 104 ? 77.647 24.035 -90.112 1.00 36.41 104 HIS A N 1
ATOM 830 C CA . HIS A 1 104 ? 77.616 24.918 -91.299 1.00 36.41 104 HIS A CA 1
ATOM 831 C C . HIS A 1 104 ? 78.853 25.811 -91.493 1.00 36.41 104 HIS A C 1
ATOM 833 O O . HIS A 1 104 ? 78.791 26.792 -92.225 1.00 36.41 104 HIS A O 1
ATOM 839 N N . HIS A 1 105 ? 80.013 25.448 -90.930 1.00 37.25 105 HIS A N 1
ATOM 840 C CA . HIS A 1 105 ? 81.252 26.228 -91.122 1.00 37.25 105 HIS A CA 1
ATOM 841 C C . HIS A 1 105 ? 82.424 25.490 -91.798 1.00 37.25 105 HIS A C 1
ATOM 843 O O . HIS A 1 105 ? 83.461 26.103 -92.022 1.00 37.25 105 HIS A O 1
ATOM 849 N N . ILE A 1 106 ? 82.279 24.219 -92.198 1.00 41.06 106 ILE A N 1
ATOM 850 C CA . ILE A 1 106 ? 83.391 23.429 -92.784 1.00 41.06 106 ILE A CA 1
ATOM 851 C C . ILE A 1 106 ? 83.349 23.367 -94.331 1.00 41.06 106 ILE A C 1
ATOM 853 O O . ILE A 1 106 ? 84.321 22.977 -94.970 1.00 41.06 106 ILE A O 1
ATOM 857 N N . GLY A 1 107 ? 82.267 23.824 -94.972 1.00 43.06 107 GLY A N 1
ATOM 858 C CA . GLY A 1 107 ? 82.062 23.664 -96.422 1.00 43.06 107 GLY A CA 1
ATOM 859 C C . GLY A 1 107 ? 82.696 24.717 -97.347 1.00 43.06 107 GLY A C 1
ATOM 860 O O . GLY A 1 107 ? 82.690 24.523 -98.557 1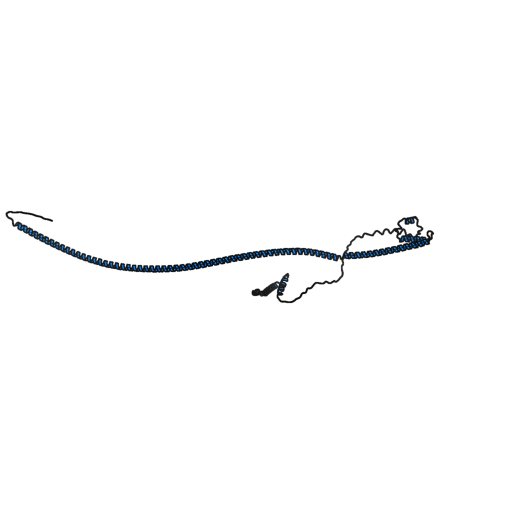.00 43.06 107 GLY A O 1
ATOM 861 N N . HIS A 1 108 ? 83.242 25.823 -96.829 1.00 42.72 108 HIS A N 1
ATOM 862 C CA . HIS A 1 108 ? 83.558 27.005 -97.653 1.00 42.72 108 HIS A CA 1
ATOM 863 C C . HIS A 1 108 ? 84.988 27.094 -98.229 1.00 42.72 108 HIS A C 1
ATOM 865 O O . HIS A 1 108 ? 85.287 28.079 -98.890 1.00 42.72 108 HIS A O 1
ATOM 871 N N . LYS A 1 109 ? 85.867 26.093 -98.048 1.00 51.69 109 LYS A N 1
ATOM 872 C CA . LYS A 1 109 ? 87.256 26.132 -98.577 1.00 51.69 109 LYS A CA 1
ATOM 873 C C . LYS A 1 109 ? 87.588 25.125 -99.688 1.00 51.69 109 LYS A C 1
ATOM 875 O O . LYS A 1 109 ? 88.698 25.139 -100.204 1.00 51.69 109 LYS A O 1
ATOM 880 N N . PHE A 1 110 ? 86.651 24.262 -100.081 1.00 51.38 110 PHE A N 1
ATOM 881 C CA . PHE A 1 110 ? 86.920 23.205 -101.072 1.00 51.38 110 PHE A CA 1
ATOM 882 C C . PHE A 1 110 ? 86.500 23.560 -102.503 1.00 51.38 110 PHE A C 1
ATOM 884 O O . PHE A 1 110 ? 86.845 22.836 -103.433 1.00 51.38 110 PHE A O 1
ATOM 891 N N . HIS A 1 111 ? 85.775 24.665 -102.698 1.00 49.56 111 HIS A N 1
ATOM 892 C CA . HIS A 1 111 ? 85.411 25.131 -104.038 1.00 49.56 111 HIS A CA 1
ATOM 893 C C . HIS A 1 111 ? 86.607 25.792 -104.745 1.00 49.56 111 HIS A C 1
ATOM 895 O O . HIS A 1 111 ? 86.896 25.458 -105.888 1.00 49.56 111 HIS A O 1
ATOM 901 N N . GLU A 1 112 ? 87.392 26.606 -104.029 1.00 51.50 112 GLU A N 1
ATOM 902 C CA . GLU A 1 112 ? 88.516 27.376 -104.597 1.00 51.50 112 GLU A CA 1
ATOM 903 C C . GLU A 1 112 ? 89.673 26.526 -105.156 1.00 51.50 112 GLU A C 1
ATOM 905 O O . GLU A 1 112 ? 90.394 26.984 -106.037 1.00 51.50 112 GLU A O 1
ATOM 910 N N . VAL A 1 113 ? 89.873 25.288 -104.687 1.00 53.47 113 VAL A N 1
ATOM 911 C CA . VAL A 1 113 ? 90.999 24.442 -105.145 1.00 53.47 113 VAL A CA 1
ATOM 912 C C . VAL A 1 113 ? 90.739 23.824 -106.526 1.00 53.47 113 VAL A C 1
ATOM 914 O O . VAL A 1 113 ? 91.683 23.498 -107.244 1.00 53.47 113 VAL A O 1
ATOM 917 N N . PHE A 1 114 ? 89.471 23.688 -106.922 1.00 54.53 114 PHE A N 1
ATOM 918 C CA . PHE A 1 114 ? 89.065 22.931 -108.110 1.00 54.53 114 PHE A CA 1
ATOM 919 C C . PHE A 1 114 ? 88.328 23.768 -109.169 1.00 54.53 114 PHE A C 1
ATOM 921 O O . PHE A 1 114 ? 87.977 23.245 -110.226 1.00 54.53 114 PHE A O 1
ATOM 928 N N . GLU A 1 115 ? 88.160 25.075 -108.949 1.00 54.28 115 GLU A N 1
ATOM 929 C CA . GLU A 1 115 ? 87.661 26.042 -109.939 1.00 54.28 115 GLU A CA 1
ATOM 930 C C . GLU A 1 115 ? 88.721 26.437 -110.993 1.00 54.28 115 GLU A C 1
ATOM 932 O O . GLU A 1 115 ? 88.877 27.604 -111.340 1.00 54.28 115 GLU A O 1
ATOM 937 N N . LEU A 1 116 ? 89.426 25.470 -111.591 1.00 52.66 116 LEU A N 1
ATOM 938 C CA . LEU A 1 116 ? 90.153 25.712 -112.847 1.00 52.66 116 LEU A CA 1
ATOM 939 C C . LEU A 1 116 ? 89.182 25.570 -114.030 1.00 52.66 116 LEU A C 1
ATOM 941 O O . LEU A 1 116 ? 89.348 24.737 -114.916 1.00 52.66 116 LEU A O 1
ATOM 945 N N . LYS A 1 117 ? 88.107 26.363 -114.039 1.00 48.38 117 LYS A N 1
ATOM 946 C CA . LYS A 1 117 ? 87.260 26.473 -115.228 1.00 48.38 117 LYS A CA 1
ATOM 947 C C . LYS A 1 117 ? 88.012 27.321 -116.256 1.00 48.38 117 LYS A C 1
ATOM 949 O O . LYS A 1 117 ? 88.123 28.524 -116.080 1.00 48.38 117 LYS A O 1
ATOM 954 N N . GLN A 1 118 ? 88.475 26.670 -117.327 1.00 50.38 118 GLN A N 1
ATOM 955 C CA . GLN A 1 118 ? 89.066 27.252 -118.553 1.00 50.38 118 GLN A CA 1
ATOM 956 C C . GLN A 1 118 ? 90.585 27.520 -118.565 1.00 50.38 118 GLN A C 1
ATOM 958 O O . GLN A 1 118 ? 91.063 28.192 -119.477 1.00 50.38 118 GLN A O 1
ATOM 963 N N . GLY A 1 119 ? 91.362 26.956 -117.633 1.00 55.03 119 GLY A N 1
ATOM 964 C CA . GLY A 1 119 ? 92.833 26.945 -117.696 1.00 55.03 119 GLY A CA 1
ATOM 965 C C . GLY A 1 119 ? 93.377 25.563 -118.064 1.00 55.03 119 GLY A C 1
ATOM 966 O O . GLY A 1 119 ? 92.853 24.565 -117.586 1.00 55.03 119 GLY A O 1
ATOM 967 N N . SER A 1 120 ? 94.414 25.509 -118.902 1.00 59.84 120 SER A N 1
ATOM 968 C CA . SER A 1 120 ? 95.121 24.278 -119.287 1.00 59.84 120 SER A CA 1
ATOM 969 C C . SER A 1 120 ? 95.757 23.612 -118.054 1.00 59.84 120 SER A C 1
ATOM 971 O O . SER A 1 120 ? 96.684 24.152 -117.448 1.00 59.84 120 SER A O 1
ATOM 973 N N . TYR A 1 121 ? 95.258 22.437 -117.666 1.00 65.81 121 TYR A N 1
ATOM 974 C CA . TYR A 1 121 ? 95.776 21.589 -116.593 1.00 65.81 121 TYR A CA 1
ATOM 975 C C . TYR A 1 121 ? 97.236 21.139 -116.812 1.00 65.81 121 TYR A C 1
ATOM 977 O O . TYR A 1 121 ? 97.876 20.715 -115.850 1.00 65.81 121 TYR A O 1
ATOM 985 N N . ALA A 1 122 ? 97.795 21.248 -118.027 1.00 60.25 122 ALA A N 1
ATOM 986 C CA . ALA A 1 122 ? 99.220 20.963 -118.272 1.00 60.25 122 ALA A CA 1
ATOM 987 C C . ALA A 1 122 ? 100.186 22.050 -117.786 1.00 60.25 122 ALA A C 1
ATOM 989 O O . ALA A 1 122 ? 101.366 21.759 -117.610 1.00 60.25 122 ALA A O 1
ATOM 990 N N . ASP A 1 123 ? 99.712 23.276 -117.547 1.00 60.62 123 ASP A N 1
ATOM 991 C CA . ASP A 1 123 ? 100.566 24.395 -117.122 1.00 60.62 123 ASP A CA 1
ATOM 992 C C . ASP A 1 123 ? 100.649 24.518 -115.588 1.00 60.62 123 ASP A C 1
ATOM 994 O O . ASP A 1 123 ? 101.173 25.496 -115.046 1.00 60.62 123 ASP A O 1
ATOM 998 N N . LEU A 1 124 ? 100.130 23.522 -114.857 1.00 66.75 124 LEU A N 1
ATOM 999 C CA . LEU A 1 124 ? 100.219 23.493 -113.403 1.00 66.75 124 LEU A CA 1
ATOM 1000 C C . LEU A 1 124 ? 101.659 23.207 -112.938 1.00 66.75 124 LEU A C 1
ATOM 1002 O O . LEU A 1 124 ? 102.232 22.175 -113.292 1.00 66.75 124 LEU A O 1
ATOM 1006 N N . PRO A 1 125 ? 102.241 24.055 -112.067 1.00 69.56 125 PRO A N 1
ATOM 1007 C CA . PRO A 1 125 ? 103.567 23.807 -111.520 1.00 69.56 125 PRO A CA 1
ATOM 1008 C C . PRO A 1 125 ? 103.571 22.541 -110.651 1.00 69.56 125 PRO A C 1
ATOM 1010 O O . PRO A 1 125 ? 102.680 22.329 -109.824 1.00 69.56 125 PRO A O 1
ATOM 1013 N N . ALA A 1 126 ? 104.617 21.719 -110.790 1.00 67.25 126 ALA A N 1
ATOM 1014 C CA . ALA A 1 126 ? 104.750 20.428 -110.105 1.00 67.25 126 ALA A CA 1
ATOM 1015 C C . ALA A 1 126 ? 104.638 20.518 -108.567 1.00 67.25 126 ALA A C 1
ATOM 1017 O O . ALA A 1 126 ? 104.186 19.571 -107.922 1.00 67.25 126 ALA A O 1
ATOM 1018 N N . SER A 1 127 ? 104.992 21.665 -107.973 1.00 70.88 127 SER A N 1
ATOM 1019 C CA . SER A 1 127 ? 104.817 21.934 -106.539 1.00 70.88 127 SER A CA 1
ATOM 1020 C C . SER A 1 127 ? 103.346 21.910 -106.112 1.00 70.88 127 SER A C 1
ATOM 1022 O O . SER A 1 127 ? 103.029 21.326 -105.079 1.00 70.88 127 SER A O 1
ATOM 1024 N N . LYS A 1 128 ? 102.446 22.465 -106.933 1.00 69.62 128 LYS A N 1
ATOM 1025 C CA . LYS A 1 128 ? 101.007 22.543 -106.649 1.00 69.62 128 LYS A CA 1
ATOM 1026 C C . LYS A 1 128 ? 100.313 21.191 -106.821 1.00 69.62 128 LYS A C 1
ATOM 1028 O O . LYS A 1 128 ? 99.458 20.830 -106.021 1.00 69.62 128 LYS A O 1
ATOM 1033 N N . ILE A 1 129 ? 100.756 20.389 -107.792 1.00 69.69 129 ILE A N 1
ATOM 1034 C CA . ILE A 1 129 ? 100.310 18.994 -107.949 1.00 69.69 129 ILE A CA 1
ATOM 1035 C C . ILE A 1 129 ? 100.765 18.154 -106.744 1.00 69.69 129 ILE A C 1
ATOM 1037 O O . ILE A 1 129 ? 99.982 17.391 -106.183 1.00 69.69 129 ILE A O 1
ATOM 1041 N N . SER A 1 130 ? 102.016 18.320 -106.299 1.00 74.44 130 SER A N 1
ATOM 1042 C CA . SER A 1 130 ? 102.542 17.589 -105.139 1.00 74.44 130 SER A CA 1
ATOM 1043 C C . SER A 1 130 ? 101.834 17.969 -103.830 1.00 74.44 130 SER A C 1
ATOM 1045 O O . SER A 1 130 ? 101.611 17.105 -102.985 1.00 74.44 130 SER A O 1
ATOM 1047 N N . GLU A 1 131 ? 101.428 19.231 -103.672 1.00 70.25 131 GLU A N 1
ATOM 1048 C CA . GLU A 1 131 ? 100.623 19.708 -102.539 1.00 70.25 131 GLU A CA 1
ATOM 1049 C C . GLU A 1 131 ? 99.210 19.097 -102.525 1.00 70.25 131 GLU A C 1
ATOM 1051 O O . GLU A 1 131 ? 98.745 18.623 -101.484 1.00 70.25 131 GLU A O 1
ATOM 1056 N N . MET A 1 132 ? 98.552 19.021 -103.686 1.00 70.81 132 MET A N 1
ATOM 1057 C CA . MET A 1 132 ? 97.247 18.361 -103.825 1.00 70.81 132 MET A CA 1
ATOM 1058 C C . MET A 1 132 ? 97.320 16.859 -103.516 1.00 70.81 132 MET A C 1
ATOM 1060 O O . MET A 1 132 ? 96.409 16.323 -102.896 1.00 70.81 132 MET A O 1
ATOM 1064 N N . MET A 1 133 ? 98.416 16.188 -103.886 1.00 69.88 133 MET A N 1
ATOM 1065 C CA . MET A 1 133 ? 98.605 14.749 -103.648 1.00 69.88 133 MET A CA 1
ATOM 1066 C C . MET A 1 133 ? 99.039 14.398 -102.214 1.00 69.88 133 MET A C 1
ATOM 1068 O O . MET A 1 133 ? 98.863 13.259 -101.793 1.00 69.88 133 MET A O 1
ATOM 1072 N N . LYS A 1 134 ? 99.634 15.339 -101.463 1.00 69.19 134 LYS A N 1
ATOM 1073 C CA . LYS A 1 134 ? 100.087 15.124 -100.071 1.00 69.19 134 LYS A CA 1
ATOM 1074 C C . LYS A 1 134 ? 99.072 15.554 -99.010 1.00 69.19 134 LYS A C 1
ATOM 1076 O O . LYS A 1 134 ? 99.259 15.229 -97.840 1.00 69.19 134 LYS A O 1
ATOM 1081 N N . SER A 1 135 ? 98.042 16.311 -99.381 1.00 64.12 135 SER A N 1
ATOM 1082 C CA . SER A 1 135 ? 97.024 16.811 -98.453 1.00 64.12 135 SER A CA 1
ATOM 1083 C C . SER A 1 135 ? 95.767 15.933 -98.471 1.00 64.12 135 SER A C 1
ATOM 1085 O O . SER A 1 135 ? 95.353 15.464 -99.525 1.00 64.12 135 SER A O 1
ATOM 1087 N N . ASN A 1 136 ? 95.080 15.804 -97.327 1.00 64.81 136 ASN A N 1
ATOM 1088 C CA . ASN A 1 136 ? 93.760 15.144 -97.200 1.00 64.81 136 ASN A CA 1
ATOM 1089 C C . ASN A 1 136 ? 92.623 15.917 -97.918 1.00 64.81 136 ASN A C 1
ATOM 1091 O O . ASN A 1 136 ? 91.442 15.784 -97.583 1.00 64.81 136 ASN A O 1
ATOM 1095 N N . SER A 1 137 ? 92.977 16.810 -98.846 1.00 67.75 137 SER A N 1
ATOM 1096 C CA . SER A 1 137 ? 92.060 17.680 -99.577 1.00 67.75 137 SER A CA 1
ATOM 1097 C C . SER A 1 137 ? 91.208 16.893 -100.572 1.00 67.75 137 SER A C 1
ATOM 1099 O O . SER A 1 137 ? 90.050 17.246 -100.777 1.00 67.75 137 SER A O 1
ATOM 1101 N N . LEU A 1 138 ? 91.747 15.801 -101.126 1.00 70.44 138 LEU A N 1
ATOM 1102 C CA . LEU A 1 138 ? 91.031 14.906 -102.036 1.00 70.44 138 LEU A CA 1
ATOM 1103 C C . LEU A 1 138 ? 90.011 14.017 -101.308 1.00 70.44 138 LEU A C 1
ATOM 1105 O O . LEU A 1 138 ? 88.917 13.819 -101.826 1.00 70.44 138 LEU A O 1
ATOM 1109 N N . ASP A 1 139 ? 90.316 13.550 -100.095 1.00 74.56 139 ASP A N 1
ATOM 1110 C CA . ASP A 1 139 ? 89.464 12.599 -99.357 1.00 74.56 139 ASP A CA 1
ATOM 1111 C C . ASP A 1 139 ? 88.116 13.193 -98.922 1.00 74.56 139 ASP A C 1
ATOM 1113 O O . ASP A 1 139 ? 87.127 12.477 -98.778 1.00 74.56 139 ASP A O 1
ATOM 1117 N N . ASN A 1 140 ? 88.072 14.513 -98.720 1.00 77.69 140 ASN A N 1
ATOM 1118 C CA . ASN A 1 140 ? 86.889 15.238 -98.243 1.00 77.69 140 ASN A CA 1
ATOM 1119 C C . ASN A 1 140 ? 86.289 16.178 -99.300 1.00 77.69 140 ASN A C 1
ATOM 1121 O O . ASN A 1 140 ? 85.365 16.938 -98.999 1.00 77.69 140 ASN A O 1
ATOM 1125 N N . ALA A 1 141 ? 86.812 16.167 -100.529 1.00 75.75 141 ALA A N 1
ATOM 1126 C CA . ALA A 1 141 ? 86.294 17.015 -101.593 1.00 75.75 141 ALA A CA 1
ATOM 1127 C C . ALA A 1 141 ? 84.891 16.549 -102.029 1.00 75.75 141 ALA A C 1
ATOM 1129 O O . ALA A 1 141 ? 84.635 15.344 -102.120 1.00 75.75 141 ALA A O 1
ATOM 1130 N N . PRO A 1 142 ? 83.971 17.481 -102.356 1.00 82.88 142 PRO A N 1
ATOM 1131 C CA . PRO A 1 142 ? 82.687 17.114 -102.933 1.00 82.88 142 PRO A CA 1
ATOM 1132 C C . PRO A 1 142 ? 82.897 16.252 -104.177 1.00 82.88 142 PRO A C 1
ATOM 1134 O O . PRO A 1 142 ? 83.638 16.630 -105.085 1.00 82.88 142 PRO A O 1
ATOM 1137 N N . THR A 1 143 ? 82.216 15.107 -104.242 1.00 85.31 143 THR A N 1
ATOM 1138 C CA . THR A 1 143 ? 82.403 14.128 -105.324 1.00 85.31 143 THR A CA 1
ATOM 1139 C C . THR A 1 143 ? 82.207 14.745 -106.713 1.00 85.31 143 THR A C 1
ATOM 1141 O O . THR A 1 143 ? 82.919 14.405 -107.651 1.00 85.31 143 THR A O 1
ATOM 1144 N N . GLN A 1 144 ? 81.296 15.716 -106.828 1.00 83.69 144 GLN A N 1
ATOM 1145 C CA . GLN A 1 144 ? 81.048 16.472 -108.058 1.00 83.69 144 GLN A CA 1
ATOM 1146 C C . GLN A 1 144 ? 82.243 17.341 -108.485 1.00 83.69 144 GLN A C 1
ATOM 1148 O O . GLN A 1 144 ? 82.547 17.425 -109.675 1.00 83.69 144 GLN A O 1
ATOM 1153 N N . SER A 1 145 ? 82.966 17.941 -107.534 1.00 84.12 145 SER A N 1
ATOM 1154 C CA . SER A 1 145 ? 84.164 18.742 -107.817 1.00 84.12 145 SER A CA 1
ATOM 1155 C C . SER A 1 145 ? 85.300 17.875 -108.364 1.00 84.12 145 SER A C 1
ATOM 1157 O O . SER A 1 145 ? 85.927 18.240 -109.354 1.00 84.12 145 SER A O 1
ATOM 1159 N N . LEU A 1 146 ? 85.522 16.695 -107.773 1.00 84.25 146 LEU A N 1
ATOM 1160 C CA . LEU A 1 146 ? 86.545 15.748 -108.232 1.00 84.25 146 LEU A CA 1
ATOM 1161 C C . LEU A 1 146 ? 86.255 15.229 -109.647 1.00 84.25 146 LEU A C 1
ATOM 1163 O O . LEU A 1 146 ? 87.139 15.241 -110.501 1.00 84.25 146 LEU A O 1
ATOM 1167 N N . LEU A 1 147 ? 85.013 14.815 -109.913 1.00 86.25 147 LEU A N 1
ATOM 1168 C CA . LEU A 1 147 ? 84.602 14.327 -111.234 1.00 86.25 147 LEU A CA 1
ATOM 1169 C C . LEU A 1 147 ? 84.737 15.410 -112.309 1.00 86.25 147 LEU A C 1
ATOM 1171 O O . LEU A 1 147 ? 85.225 15.129 -113.401 1.00 86.25 147 LEU A O 1
ATOM 1175 N N . THR A 1 148 ? 84.381 16.656 -111.982 1.00 84.50 148 THR A N 1
ATOM 1176 C CA . THR A 1 148 ? 84.530 17.802 -112.894 1.00 84.50 148 THR A CA 1
ATOM 1177 C C . THR A 1 148 ? 85.990 18.015 -113.293 1.00 84.50 148 THR A C 1
ATOM 1179 O O . THR A 1 148 ? 86.286 18.191 -114.472 1.00 84.50 148 THR A O 1
ATOM 1182 N N . VAL A 1 149 ? 86.911 17.952 -112.329 1.00 82.56 149 VAL A N 1
ATOM 1183 C CA . VAL A 1 149 ? 88.350 18.147 -112.568 1.00 82.56 149 VAL A CA 1
ATOM 1184 C C . VAL A 1 149 ? 88.932 17.009 -113.398 1.00 82.56 149 VAL A C 1
ATOM 1186 O O . VAL A 1 149 ? 89.655 17.258 -114.358 1.00 82.56 149 VAL A O 1
ATOM 1189 N N . VAL A 1 150 ? 88.584 15.758 -113.081 1.00 85.69 150 VAL A N 1
ATOM 1190 C CA . VAL A 1 150 ? 89.044 14.584 -113.841 1.00 85.69 150 VAL A CA 1
ATOM 1191 C C . VAL A 1 150 ? 88.523 14.618 -115.280 1.00 85.69 150 VAL A C 1
ATOM 1193 O O . VAL A 1 150 ? 89.290 14.364 -116.209 1.00 85.69 150 VAL A O 1
ATOM 1196 N N . ASN A 1 151 ? 87.251 14.973 -115.482 1.00 85.81 151 ASN A N 1
ATOM 1197 C CA . ASN A 1 151 ? 86.689 15.162 -116.818 1.00 85.81 151 ASN A CA 1
ATOM 1198 C C . ASN A 1 151 ? 87.418 16.289 -117.568 1.00 85.81 151 ASN A C 1
ATOM 1200 O O . ASN A 1 151 ? 87.816 16.082 -118.709 1.00 85.81 151 ASN A O 1
ATOM 1204 N N . GLY A 1 152 ? 87.689 17.424 -116.913 1.00 83.94 152 GLY A N 1
ATOM 1205 C CA . GLY A 1 152 ? 88.463 18.530 -117.488 1.00 83.94 152 GLY A CA 1
ATOM 1206 C C . GLY A 1 152 ? 89.862 18.113 -117.961 1.00 83.94 152 GLY A C 1
ATOM 1207 O O . GLY A 1 152 ? 90.238 18.414 -119.091 1.00 83.94 152 GLY A O 1
ATOM 1208 N N . ILE A 1 153 ? 90.594 17.340 -117.150 1.00 82.56 153 ILE A N 1
ATOM 1209 C CA . ILE A 1 153 ? 91.922 16.810 -117.508 1.00 82.56 153 ILE A CA 1
ATOM 1210 C C . ILE A 1 153 ? 91.831 15.852 -118.705 1.00 82.56 153 ILE A C 1
ATOM 1212 O O . ILE A 1 153 ? 92.599 15.977 -119.660 1.00 82.56 153 ILE A O 1
ATOM 1216 N N . ILE A 1 154 ? 90.891 14.900 -118.689 1.00 83.50 154 ILE A N 1
ATOM 1217 C CA . ILE A 1 154 ? 90.717 13.930 -119.784 1.00 83.50 154 ILE A CA 1
ATOM 1218 C C . ILE A 1 154 ? 90.311 14.639 -121.083 1.00 83.50 154 ILE A C 1
ATOM 1220 O O . ILE A 1 154 ? 90.782 14.271 -122.163 1.00 83.50 154 ILE A O 1
ATOM 1224 N N . ASP A 1 155 ? 89.464 15.662 -120.988 1.00 83.19 155 ASP A N 1
ATOM 1225 C CA . ASP A 1 155 ? 89.025 16.464 -122.125 1.00 83.19 155 ASP A CA 1
ATOM 1226 C C . ASP A 1 155 ? 90.180 17.224 -122.768 1.00 83.19 155 ASP A C 1
ATOM 1228 O O . ASP A 1 155 ? 90.313 17.230 -123.995 1.00 83.19 155 ASP A O 1
ATOM 1232 N N . GLU A 1 156 ? 91.068 17.766 -121.945 1.00 82.00 156 GLU A N 1
ATOM 1233 C CA . GLU A 1 156 ? 92.281 18.437 -122.387 1.00 82.00 156 GLU A CA 1
ATOM 1234 C C . GLU A 1 156 ? 93.300 17.469 -123.013 1.00 82.00 156 GLU A C 1
ATOM 1236 O O . GLU A 1 156 ? 93.884 17.777 -124.056 1.00 82.00 156 GLU A O 1
ATOM 1241 N N . CYS A 1 157 ? 93.466 16.264 -122.447 1.00 80.25 157 CYS A N 1
ATOM 1242 C CA . CYS A 1 157 ? 94.285 15.197 -123.036 1.00 80.25 157 CYS A CA 1
ATOM 1243 C C . CYS A 1 157 ? 93.777 14.793 -124.429 1.00 80.25 157 CYS A C 1
ATOM 1245 O O . CYS A 1 157 ? 94.566 14.639 -125.361 1.00 80.25 157 CYS A O 1
ATOM 1247 N N . ILE A 1 158 ? 92.456 14.660 -124.584 1.00 78.62 158 ILE A N 1
ATOM 1248 C CA . ILE A 1 158 ? 91.808 14.322 -125.859 1.00 78.62 158 ILE A CA 1
ATOM 1249 C C . ILE A 1 158 ? 91.969 15.447 -126.890 1.00 78.62 158 ILE A C 1
ATOM 1251 O O . ILE A 1 158 ? 92.070 15.161 -128.088 1.00 78.62 158 ILE A O 1
ATOM 1255 N N . ALA A 1 159 ? 91.982 16.707 -126.446 1.00 79.38 159 ALA A N 1
ATOM 1256 C CA . ALA A 1 159 ? 92.090 17.879 -127.309 1.00 79.38 159 ALA A CA 1
ATOM 1257 C C . ALA A 1 159 ? 93.524 18.139 -127.813 1.00 79.38 159 ALA A C 1
ATOM 1259 O O . ALA A 1 159 ? 93.699 18.405 -129.003 1.00 79.38 159 ALA A O 1
ATOM 1260 N N . ARG A 1 160 ? 94.552 18.046 -126.951 1.00 73.00 160 ARG A N 1
ATOM 1261 C CA . ARG A 1 160 ? 95.935 18.444 -127.299 1.00 73.00 160 ARG A CA 1
ATOM 1262 C C . ARG A 1 160 ? 96.679 17.501 -128.243 1.00 73.00 160 ARG A C 1
ATOM 1264 O O . ARG A 1 160 ? 97.574 17.959 -128.940 1.00 73.00 160 ARG A O 1
ATOM 1271 N N . LYS A 1 161 ? 96.350 16.204 -128.281 1.00 64.12 161 LYS A N 1
ATOM 1272 C CA . LYS A 1 161 ? 97.070 15.185 -129.085 1.00 64.12 161 LYS A CA 1
ATOM 1273 C C . LYS A 1 161 ? 98.600 15.163 -128.873 1.00 64.12 161 LYS A C 1
ATOM 1275 O O . LYS A 1 161 ? 99.338 14.709 -129.748 1.00 64.12 161 LYS A O 1
ATOM 1280 N N . ASN A 1 162 ? 99.076 15.607 -127.711 1.00 58.62 162 ASN A N 1
ATOM 1281 C CA . ASN A 1 162 ? 100.471 15.460 -127.306 1.00 58.62 162 ASN A CA 1
ATOM 1282 C C . ASN A 1 162 ? 100.687 13.987 -126.940 1.00 58.62 162 ASN A C 1
ATOM 1284 O O . ASN A 1 162 ? 99.893 13.429 -126.187 1.00 58.62 162 ASN A O 1
ATOM 1288 N N . GLY A 1 163 ? 101.717 13.337 -127.482 1.00 59.47 163 GLY A N 1
ATOM 1289 C CA . GLY A 1 163 ? 101.930 11.881 -127.418 1.00 59.47 163 GLY A CA 1
ATOM 1290 C C . GLY A 1 163 ? 102.140 11.247 -126.030 1.00 59.47 163 GLY A C 1
ATOM 1291 O O . GLY A 1 163 ? 102.615 10.120 -125.969 1.00 59.47 163 GLY A O 1
ATOM 1292 N N . GLU A 1 164 ? 101.804 11.931 -124.936 1.00 68.44 164 GLU A N 1
ATOM 1293 C CA . GLU A 1 164 ? 101.927 11.453 -123.553 1.00 68.44 164 GLU A CA 1
ATOM 1294 C C . GLU A 1 164 ? 100.907 10.352 -123.223 1.00 68.44 164 GLU A C 1
ATOM 1296 O O . GLU A 1 164 ? 101.242 9.381 -122.546 1.00 68.44 164 GLU A O 1
ATOM 1301 N N . ILE A 1 165 ? 99.672 10.456 -123.738 1.00 71.88 165 ILE A N 1
ATOM 1302 C CA . ILE A 1 165 ? 98.629 9.429 -123.586 1.00 71.88 165 ILE A CA 1
ATOM 1303 C C . ILE A 1 165 ? 97.968 9.172 -124.949 1.00 71.88 165 ILE A C 1
ATOM 1305 O O . ILE A 1 165 ? 97.386 10.090 -125.530 1.00 71.88 165 ILE A O 1
ATOM 1309 N N . PRO A 1 166 ? 97.987 7.932 -125.478 1.00 80.56 166 PRO A N 1
ATOM 1310 C CA . PRO A 1 166 ? 97.307 7.612 -126.728 1.00 80.56 166 PRO A CA 1
ATOM 1311 C C . PRO A 1 166 ? 95.806 7.925 -126.668 1.00 80.56 166 PRO A C 1
ATOM 1313 O O . PRO A 1 166 ? 95.109 7.504 -125.743 1.00 80.56 166 PRO A O 1
ATOM 1316 N N . GLN A 1 167 ? 95.272 8.566 -127.712 1.00 80.25 167 GLN A N 1
ATOM 1317 C CA . GLN A 1 167 ? 93.868 9.006 -127.783 1.00 80.25 167 GLN A CA 1
ATOM 1318 C C . GLN A 1 167 ? 92.849 7.909 -127.444 1.00 80.25 167 GLN A C 1
ATOM 1320 O O . GLN A 1 167 ? 91.834 8.160 -126.799 1.00 80.25 167 GLN A O 1
ATOM 1325 N N . ARG A 1 168 ? 93.119 6.667 -127.867 1.00 82.56 168 ARG A N 1
ATOM 1326 C CA . ARG A 1 168 ? 92.244 5.515 -127.593 1.00 82.56 168 ARG A CA 1
ATOM 1327 C C . ARG A 1 168 ? 92.102 5.244 -126.091 1.00 82.56 168 ARG A C 1
ATOM 1329 O O . ARG A 1 168 ? 91.013 4.889 -125.650 1.00 82.56 168 ARG A O 1
ATOM 1336 N N . VAL A 1 169 ? 93.174 5.443 -125.323 1.00 85.62 169 VAL A N 1
ATOM 1337 C CA . VAL A 1 169 ? 93.197 5.263 -123.865 1.00 85.62 169 VAL A CA 1
ATOM 1338 C C . VAL A 1 169 ? 92.446 6.403 -123.180 1.00 85.62 169 VAL A C 1
ATOM 1340 O O . VAL A 1 169 ? 91.598 6.137 -122.334 1.00 85.62 169 VAL A O 1
ATOM 1343 N N . ALA A 1 170 ? 92.661 7.654 -123.596 1.00 83.25 170 ALA A N 1
ATOM 1344 C CA . ALA A 1 170 ? 91.949 8.806 -123.037 1.00 83.25 170 ALA A CA 1
ATOM 1345 C C . ALA A 1 170 ? 90.426 8.729 -123.284 1.00 83.25 170 ALA A C 1
ATOM 1347 O O . ALA A 1 170 ? 89.631 8.954 -122.371 1.00 83.25 170 ALA A O 1
ATOM 1348 N N . CYS A 1 171 ? 90.000 8.306 -124.482 1.00 85.19 171 CYS A N 1
ATOM 1349 C CA . CYS A 1 171 ? 88.585 8.057 -124.781 1.00 85.19 171 CYS A CA 1
ATOM 1350 C C . CYS A 1 171 ? 87.978 6.938 -123.914 1.00 85.19 171 CYS A C 1
ATOM 1352 O O . CYS A 1 171 ? 86.811 7.027 -123.529 1.00 85.19 171 CYS A O 1
ATOM 1354 N N . LEU A 1 172 ? 88.746 5.885 -123.608 1.00 89.50 172 LEU A N 1
ATOM 1355 C CA . LEU A 1 172 ? 88.297 4.813 -122.717 1.00 89.50 172 LEU A CA 1
ATOM 1356 C C . LEU A 1 172 ? 88.179 5.312 -121.270 1.00 89.50 172 LEU A C 1
ATOM 1358 O O . LEU A 1 172 ? 87.168 5.047 -120.626 1.00 89.50 172 LEU A O 1
ATOM 1362 N N . LEU A 1 173 ? 89.155 6.092 -120.791 1.00 89.12 173 LEU A N 1
ATOM 1363 C CA . LEU A 1 173 ? 89.118 6.727 -119.470 1.00 89.12 173 LEU A CA 1
ATOM 1364 C C . LEU A 1 173 ? 87.906 7.650 -119.319 1.00 89.12 173 LEU A C 1
ATOM 1366 O O . LEU A 1 173 ? 87.225 7.568 -118.301 1.00 89.12 173 LEU A O 1
ATOM 1370 N N . ARG A 1 174 ? 87.557 8.438 -120.347 1.00 88.31 174 ARG A N 1
ATOM 1371 C CA . ARG A 1 174 ? 86.329 9.253 -120.337 1.00 88.31 174 ARG A CA 1
ATOM 1372 C C . ARG A 1 174 ? 85.087 8.394 -120.090 1.00 88.31 174 ARG A C 1
ATOM 1374 O O . ARG A 1 174 ? 84.261 8.737 -119.251 1.00 88.31 174 ARG A O 1
ATOM 1381 N N . LYS A 1 175 ? 84.967 7.252 -120.777 1.00 91.62 175 LYS A N 1
ATOM 1382 C CA . LYS A 1 175 ? 83.842 6.327 -120.559 1.00 91.62 175 LYS A CA 1
ATOM 1383 C C . LYS A 1 175 ? 83.847 5.713 -119.159 1.00 91.62 175 LYS A C 1
ATOM 1385 O O . LYS A 1 175 ? 82.782 5.549 -118.574 1.00 91.62 175 LYS A O 1
ATOM 1390 N N . VAL A 1 176 ? 85.021 5.382 -118.621 1.00 93.44 176 VAL A N 1
ATOM 1391 C CA . VAL A 1 176 ? 85.156 4.855 -117.254 1.00 93.44 176 VAL A CA 1
ATOM 1392 C C . VAL A 1 176 ? 84.717 5.896 -116.225 1.00 93.44 176 VAL A C 1
ATOM 1394 O O . VAL A 1 176 ? 83.934 5.568 -115.340 1.00 93.44 176 VAL A O 1
ATOM 1397 N N . VAL A 1 177 ? 85.150 7.151 -116.361 1.00 91.31 177 VAL A N 1
ATOM 1398 C CA . VAL A 1 177 ? 84.774 8.240 -115.443 1.00 91.31 177 VAL A CA 1
ATOM 1399 C C . VAL A 1 177 ? 83.279 8.543 -115.520 1.00 91.31 177 VAL A C 1
ATOM 1401 O O . VAL A 1 177 ? 82.637 8.641 -114.479 1.00 91.31 177 VAL A O 1
ATOM 1404 N N . GLN A 1 178 ? 82.694 8.573 -116.721 1.00 90.69 178 GLN A N 1
ATOM 1405 C CA . GLN A 1 178 ? 81.244 8.719 -116.897 1.00 90.69 178 GLN A CA 1
ATOM 1406 C C . GLN A 1 178 ? 80.453 7.580 -116.235 1.00 90.69 178 GLN A C 1
ATOM 1408 O O . GLN A 1 178 ? 79.414 7.813 -115.621 1.00 90.69 178 GLN A O 1
ATOM 1413 N N . GLU A 1 179 ? 80.935 6.338 -116.323 1.00 94.44 179 GLU A N 1
ATOM 1414 C CA . GLU A 1 179 ? 80.292 5.202 -115.657 1.00 94.44 179 GLU A CA 1
ATOM 1415 C C . GLU A 1 179 ? 80.456 5.259 -114.127 1.00 94.44 179 GLU A C 1
ATOM 1417 O O . GLU A 1 179 ? 79.515 4.932 -113.399 1.00 94.44 179 GLU A O 1
ATOM 1422 N N . ILE A 1 180 ? 81.608 5.718 -113.624 1.00 93.25 180 ILE A N 1
ATOM 1423 C CA . ILE A 1 180 ? 81.826 5.985 -112.194 1.00 93.25 180 ILE A CA 1
ATOM 1424 C C . ILE A 1 180 ? 80.846 7.062 -111.705 1.00 93.25 180 ILE A C 1
ATOM 1426 O O . ILE A 1 180 ? 80.139 6.844 -110.722 1.00 93.25 180 ILE A O 1
ATOM 1430 N N . GLU A 1 181 ? 80.730 8.179 -112.423 1.00 92.19 181 GLU A N 1
ATOM 1431 C CA . GLU A 1 181 ? 79.791 9.267 -112.131 1.00 92.19 181 GLU A CA 1
ATOM 1432 C C . GLU A 1 181 ? 78.332 8.790 -112.137 1.00 92.19 181 GLU A C 1
ATOM 1434 O O . GLU A 1 181 ? 77.566 9.098 -111.217 1.00 92.19 181 GLU A O 1
ATOM 1439 N N . ARG A 1 182 ? 77.950 7.961 -113.117 1.00 93.62 182 ARG A N 1
ATOM 1440 C CA . ARG A 1 182 ? 76.613 7.358 -113.190 1.00 93.62 182 ARG A CA 1
ATOM 1441 C C . ARG A 1 182 ? 76.326 6.458 -111.983 1.00 93.62 182 ARG A C 1
ATOM 1443 O O . ARG A 1 182 ? 75.232 6.530 -111.416 1.00 93.62 182 ARG A O 1
ATOM 1450 N N . ARG A 1 183 ? 77.280 5.615 -111.565 1.00 94.81 183 ARG A N 1
ATOM 1451 C CA . ARG A 1 183 ? 77.139 4.727 -110.391 1.00 94.81 183 ARG A CA 1
ATOM 1452 C C . ARG A 1 183 ? 77.032 5.513 -109.092 1.00 94.81 183 ARG A C 1
ATOM 1454 O O . ARG A 1 183 ? 76.135 5.231 -108.302 1.00 94.81 183 ARG A O 1
ATOM 1461 N N . ILE A 1 184 ? 77.881 6.523 -108.917 1.00 93.31 184 ILE A N 1
ATOM 1462 C CA . ILE A 1 184 ? 77.845 7.433 -107.766 1.00 93.31 184 ILE A CA 1
ATOM 1463 C C . ILE A 1 184 ? 76.492 8.148 -107.699 1.00 93.31 184 ILE A C 1
ATOM 1465 O O . ILE A 1 184 ? 75.857 8.160 -106.648 1.00 93.31 184 ILE A O 1
ATOM 1469 N N . SER A 1 185 ? 76.007 8.681 -108.823 1.00 92.56 185 SER A N 1
ATOM 1470 C CA . SER A 1 185 ? 74.711 9.369 -108.889 1.00 92.56 185 SER A CA 1
ATOM 1471 C C . SER A 1 185 ? 73.551 8.433 -108.548 1.00 92.56 185 SER A C 1
ATOM 1473 O O . SER A 1 185 ? 72.680 8.781 -107.753 1.00 92.56 185 SER A O 1
ATOM 1475 N N . THR A 1 186 ? 73.575 7.207 -109.078 1.00 93.56 186 THR A N 1
ATOM 1476 C CA . THR A 1 186 ? 72.564 6.179 -108.775 1.00 93.56 186 THR A CA 1
ATOM 1477 C C . THR A 1 186 ? 72.585 5.797 -107.289 1.00 93.56 186 THR A C 1
ATOM 1479 O O . THR A 1 186 ? 71.537 5.663 -106.661 1.00 93.56 186 THR A O 1
ATOM 1482 N N . GLN A 1 187 ? 73.773 5.656 -106.697 1.00 95.38 187 GLN A N 1
ATOM 1483 C CA . GLN A 1 187 ? 73.930 5.335 -105.279 1.00 95.38 187 GLN A CA 1
ATOM 1484 C C . GLN A 1 187 ? 73.462 6.485 -104.373 1.00 95.38 187 GLN A C 1
ATOM 1486 O O . GLN A 1 187 ? 72.785 6.240 -103.373 1.00 95.38 187 GLN A O 1
ATOM 1491 N N . ALA A 1 188 ? 73.771 7.732 -104.735 1.00 92.25 188 ALA A N 1
ATOM 1492 C CA . ALA A 1 188 ? 73.301 8.917 -104.024 1.00 92.25 188 ALA A CA 1
ATOM 1493 C C . ALA A 1 188 ? 71.770 9.035 -104.068 1.00 92.25 188 ALA A C 1
ATOM 1495 O O . ALA A 1 188 ? 71.149 9.382 -103.062 1.00 92.25 188 ALA A O 1
ATOM 1496 N N . GLU A 1 189 ? 71.156 8.703 -105.207 1.00 94.12 189 GLU A N 1
ATOM 1497 C CA . GLU A 1 189 ? 69.700 8.649 -105.348 1.00 94.12 189 GLU A CA 1
ATOM 1498 C C . GLU A 1 189 ? 69.080 7.597 -104.423 1.00 94.12 189 GLU A C 1
ATOM 1500 O O . GLU A 1 189 ? 68.156 7.896 -103.667 1.00 94.12 189 GLU A O 1
ATOM 1505 N N . HIS A 1 190 ? 69.633 6.381 -104.416 1.00 95.81 190 HIS A N 1
ATOM 1506 C CA . HIS A 1 190 ? 69.157 5.300 -103.556 1.00 95.81 190 HIS A CA 1
ATOM 1507 C C . HIS A 1 190 ? 69.258 5.658 -102.063 1.00 95.81 190 HIS A C 1
ATOM 1509 O O . HIS A 1 190 ? 68.310 5.433 -101.310 1.00 95.81 190 HIS A O 1
ATOM 1515 N N . LEU A 1 191 ? 70.365 6.276 -101.631 1.00 95.12 191 LEU A N 1
ATOM 1516 C CA . LEU A 1 191 ? 70.530 6.737 -100.248 1.00 95.12 191 LEU A CA 1
ATOM 1517 C C . LEU A 1 191 ? 69.506 7.822 -99.882 1.00 95.12 191 LEU A C 1
ATOM 1519 O O . LEU A 1 191 ? 68.938 7.795 -98.789 1.00 95.12 191 LEU A O 1
ATOM 1523 N N . ARG A 1 192 ? 69.227 8.755 -100.800 1.00 94.81 192 ARG A N 1
ATOM 1524 C CA . ARG A 1 192 ? 68.222 9.805 -100.590 1.00 94.81 192 ARG A CA 1
ATOM 1525 C C . ARG A 1 192 ? 66.819 9.220 -100.467 1.00 94.81 192 ARG A C 1
ATOM 1527 O O . ARG A 1 192 ? 66.079 9.598 -99.562 1.00 94.81 192 ARG A O 1
ATOM 1534 N N . MET A 1 193 ? 66.476 8.263 -101.327 1.00 95.62 193 MET A N 1
ATOM 1535 C CA . MET A 1 193 ? 65.197 7.558 -101.274 1.00 95.62 193 MET A CA 1
ATOM 1536 C C . MET A 1 193 ? 65.031 6.777 -99.964 1.00 95.62 193 MET A C 1
ATOM 1538 O O . MET A 1 193 ? 63.983 6.880 -99.327 1.00 95.62 193 MET A O 1
ATOM 1542 N N . GLN A 1 194 ? 66.065 6.053 -99.518 1.00 96.12 194 GLN A N 1
ATOM 1543 C CA . GLN A 1 194 ? 66.040 5.366 -98.223 1.00 96.12 194 GLN A CA 1
ATOM 1544 C C . GLN A 1 194 ? 65.872 6.343 -97.056 1.00 96.12 194 GLN A C 1
ATOM 1546 O O . GLN A 1 194 ? 65.053 6.099 -96.173 1.00 96.12 194 GLN A O 1
ATOM 1551 N N . ASN A 1 195 ? 66.593 7.465 -97.059 1.00 95.81 195 ASN A N 1
ATOM 1552 C CA . ASN A 1 195 ? 66.468 8.488 -96.020 1.00 95.81 195 ASN A CA 1
ATOM 1553 C C . ASN A 1 195 ? 65.039 9.058 -95.961 1.00 95.81 195 ASN A C 1
ATOM 1555 O O . ASN A 1 195 ? 64.434 9.097 -94.892 1.00 95.81 195 ASN A O 1
ATOM 1559 N N . ASN A 1 196 ? 64.449 9.379 -97.116 1.00 95.81 196 ASN A N 1
ATOM 1560 C CA . ASN A 1 196 ? 63.059 9.832 -97.190 1.00 95.81 196 ASN A CA 1
ATOM 1561 C C . ASN A 1 196 ? 62.078 8.800 -96.606 1.00 95.81 196 ASN A C 1
ATOM 1563 O O . ASN A 1 196 ? 61.146 9.178 -95.897 1.00 95.81 196 ASN A O 1
ATOM 1567 N N . LEU A 1 197 ? 62.300 7.500 -96.844 1.00 95.81 197 LEU A N 1
ATOM 1568 C CA . LEU A 1 197 ? 61.487 6.430 -96.256 1.00 95.81 197 LEU A CA 1
ATOM 1569 C C . LEU A 1 197 ? 61.637 6.360 -94.727 1.00 95.81 197 LEU A C 1
ATOM 1571 O O . LEU A 1 197 ? 60.635 6.217 -94.021 1.00 95.81 197 LEU A O 1
ATOM 1575 N N . PHE A 1 198 ? 62.862 6.475 -94.202 1.00 95.38 198 PHE A N 1
ATOM 1576 C CA . PHE A 1 198 ? 63.102 6.521 -92.756 1.00 95.38 198 PHE A CA 1
ATOM 1577 C C . PHE A 1 198 ? 62.425 7.726 -92.114 1.00 95.38 198 PHE A C 1
ATOM 1579 O O . PHE A 1 198 ? 61.735 7.564 -91.109 1.00 95.38 198 PHE A O 1
ATOM 1586 N N . LYS A 1 199 ? 62.543 8.898 -92.739 1.00 96.38 199 LYS A N 1
ATOM 1587 C CA . LYS A 1 199 ? 61.916 10.129 -92.267 1.00 96.38 199 LYS A CA 1
ATOM 1588 C C . LYS A 1 199 ? 60.390 10.023 -92.249 1.00 96.38 199 LYS A C 1
ATOM 1590 O O . LYS A 1 199 ? 59.774 10.309 -91.229 1.00 96.38 199 LYS A O 1
ATOM 1595 N N . ALA A 1 200 ? 59.777 9.502 -93.313 1.00 95.62 200 ALA A N 1
ATOM 1596 C CA . ALA A 1 200 ? 58.331 9.270 -93.352 1.00 95.62 200 ALA A CA 1
ATOM 1597 C C . ALA A 1 200 ? 57.868 8.277 -92.266 1.00 95.62 200 ALA A C 1
ATOM 1599 O O . ALA A 1 200 ? 56.809 8.443 -91.653 1.00 95.62 200 ALA A O 1
ATOM 1600 N N . ARG A 1 201 ? 58.664 7.234 -91.995 1.00 96.12 201 ARG A N 1
ATOM 1601 C CA . ARG A 1 201 ? 58.376 6.262 -90.931 1.00 96.12 201 ARG A CA 1
ATOM 1602 C C . ARG A 1 201 ? 58.511 6.881 -89.538 1.00 96.12 201 ARG A C 1
ATOM 1604 O O . ARG A 1 201 ? 57.666 6.622 -88.683 1.00 96.12 201 ARG A O 1
ATOM 1611 N N . GLU A 1 202 ? 59.541 7.687 -89.316 1.00 95.75 202 GLU A N 1
ATOM 1612 C CA . GLU A 1 202 ? 59.745 8.435 -88.078 1.00 95.75 202 GLU A CA 1
ATOM 1613 C C . GLU A 1 202 ? 58.584 9.400 -87.829 1.00 95.75 202 GLU A C 1
ATOM 1615 O O . GLU A 1 202 ? 57.961 9.344 -86.772 1.00 95.75 202 GLU A O 1
ATOM 1620 N N . GLU A 1 203 ? 58.203 10.195 -88.829 1.00 96.38 203 GLU A N 1
ATOM 1621 C CA . GLU A 1 203 ? 57.060 11.108 -88.759 1.00 96.38 203 GLU A CA 1
ATOM 1622 C C . GLU A 1 203 ? 55.754 10.366 -88.432 1.00 96.38 203 GLU A C 1
ATOM 1624 O O . GLU A 1 203 ? 54.980 10.813 -87.577 1.00 96.38 203 GLU A O 1
ATOM 1629 N N . LYS A 1 204 ? 55.533 9.184 -89.029 1.00 96.88 204 LYS A N 1
ATOM 1630 C CA . LYS A 1 204 ? 54.386 8.322 -88.705 1.00 96.88 204 LYS A CA 1
ATOM 1631 C C . LYS A 1 204 ? 54.391 7.905 -87.232 1.00 96.88 204 LYS A C 1
ATOM 1633 O O . LYS A 1 204 ? 53.358 8.035 -86.573 1.00 96.88 204 LYS A O 1
ATOM 1638 N N . TYR A 1 205 ? 55.512 7.430 -86.690 1.00 97.38 205 TYR A N 1
ATOM 1639 C CA . TYR A 1 205 ? 55.579 7.045 -85.275 1.00 97.38 205 TYR A CA 1
ATOM 1640 C C . TYR A 1 205 ? 55.456 8.242 -84.336 1.00 97.38 205 TYR A C 1
ATOM 1642 O O . TYR A 1 205 ? 54.715 8.161 -83.362 1.00 97.38 205 TYR A O 1
ATOM 1650 N N . GLN A 1 206 ? 56.079 9.370 -84.667 1.00 97.00 206 GLN A N 1
ATOM 1651 C CA . GLN A 1 206 ? 55.952 10.612 -83.908 1.00 97.00 206 GLN A CA 1
ATOM 1652 C C . GLN A 1 206 ? 54.496 11.090 -83.848 1.00 97.00 206 GLN A C 1
ATOM 1654 O O . GLN A 1 206 ? 54.009 11.483 -82.790 1.00 97.00 206 GLN A O 1
ATOM 1659 N N . SER A 1 207 ? 53.753 10.999 -84.958 1.00 96.62 207 SER A N 1
ATOM 1660 C CA . SER A 1 207 ? 52.317 11.306 -84.957 1.00 96.62 207 SER A CA 1
ATOM 1661 C C . SER A 1 207 ? 51.519 10.361 -84.050 1.00 96.62 207 SER A C 1
ATOM 1663 O O . SER A 1 207 ? 50.640 10.811 -83.316 1.00 96.62 207 SER A O 1
ATOM 1665 N N . ARG A 1 208 ? 51.859 9.064 -84.038 1.00 96.62 208 ARG A N 1
ATOM 1666 C CA . ARG A 1 208 ? 51.200 8.065 -83.188 1.00 96.62 208 ARG A CA 1
ATOM 1667 C C . ARG A 1 208 ? 51.492 8.292 -81.706 1.00 96.62 208 ARG A C 1
ATOM 1669 O O . ARG A 1 208 ? 50.567 8.163 -80.912 1.00 96.62 208 ARG A O 1
ATOM 1676 N N . ILE A 1 209 ? 52.731 8.642 -81.355 1.00 93.88 209 ILE A N 1
ATOM 1677 C CA . ILE A 1 209 ? 53.129 8.994 -79.985 1.00 93.88 209 ILE A CA 1
ATOM 1678 C C . ILE A 1 209 ? 52.293 10.176 -79.499 1.00 93.88 209 ILE A C 1
ATOM 1680 O O . ILE A 1 209 ? 51.617 10.038 -78.489 1.00 93.88 209 ILE A O 1
ATOM 1684 N N . ARG A 1 210 ? 52.208 11.267 -80.275 1.00 93.50 210 ARG A N 1
ATOM 1685 C CA . ARG A 1 210 ? 51.400 12.441 -79.896 1.00 93.50 210 ARG A CA 1
ATOM 1686 C C . ARG A 1 210 ? 49.928 12.110 -79.650 1.00 93.50 210 ARG A C 1
ATOM 1688 O O . ARG A 1 210 ? 49.329 12.628 -78.714 1.00 93.50 210 ARG A O 1
ATOM 1695 N N . VAL A 1 211 ? 49.333 11.246 -80.477 1.00 92.81 211 VAL A N 1
ATOM 1696 C CA . VAL A 1 211 ? 47.942 10.803 -80.276 1.00 92.81 211 VAL A CA 1
ATOM 1697 C C . VAL A 1 211 ? 47.805 9.979 -78.994 1.00 92.81 211 VAL A C 1
ATOM 1699 O O . VAL A 1 211 ? 46.856 10.182 -78.244 1.00 92.81 211 VAL A O 1
ATOM 1702 N N . LEU A 1 212 ? 48.737 9.060 -78.725 1.00 90.12 212 LEU A N 1
ATOM 1703 C CA . LEU A 1 212 ? 48.718 8.256 -77.500 1.00 90.12 212 LEU A CA 1
ATOM 1704 C C . LEU A 1 212 ? 48.953 9.107 -76.249 1.00 90.12 212 LEU A C 1
ATOM 1706 O O . LEU A 1 212 ? 48.287 8.880 -75.248 1.00 90.12 212 LEU A O 1
ATOM 1710 N N . GLU A 1 213 ? 49.836 10.103 -76.310 1.00 88.00 213 GLU A N 1
ATOM 1711 C CA . GLU A 1 213 ? 50.046 11.077 -75.237 1.00 88.00 213 GLU A CA 1
ATOM 1712 C C . GLU A 1 213 ? 48.771 11.883 -74.977 1.00 88.00 213 GLU A C 1
ATOM 1714 O O . GLU A 1 213 ? 48.335 11.968 -73.833 1.00 88.00 213 GLU A O 1
ATOM 1719 N N . ALA A 1 214 ? 48.107 12.397 -76.018 1.00 85.50 214 ALA A N 1
ATOM 1720 C CA . ALA A 1 214 ? 46.836 13.107 -75.870 1.00 85.50 214 ALA A CA 1
ATOM 1721 C C . ALA A 1 214 ? 45.738 12.221 -75.249 1.00 85.50 214 ALA A C 1
ATOM 1723 O O . ALA A 1 214 ? 45.007 12.673 -74.372 1.00 85.50 214 ALA A O 1
ATOM 1724 N N . LEU A 1 215 ? 45.654 10.946 -75.648 1.00 84.88 215 LEU A N 1
ATOM 1725 C CA . LEU A 1 215 ? 44.701 9.985 -75.080 1.00 84.88 215 LEU A CA 1
ATOM 1726 C C . LEU A 1 215 ? 45.029 9.602 -73.630 1.00 84.88 215 LEU A C 1
ATOM 1728 O O . LEU A 1 215 ? 44.118 9.497 -72.817 1.00 84.88 215 LEU A O 1
ATOM 1732 N N . ALA A 1 216 ? 46.305 9.395 -73.295 1.00 80.00 216 ALA A N 1
ATOM 1733 C CA . ALA A 1 216 ? 46.738 9.021 -71.947 1.00 80.00 216 ALA A CA 1
ATOM 1734 C C . ALA A 1 216 ? 46.618 10.181 -70.953 1.00 80.00 216 ALA A C 1
ATOM 1736 O O . ALA A 1 216 ? 46.302 9.965 -69.786 1.00 80.00 216 ALA A O 1
ATOM 1737 N N . THR A 1 217 ? 46.846 11.410 -71.420 1.00 78.69 217 THR A N 1
ATOM 1738 C CA . THR A 1 217 ? 46.593 12.618 -70.624 1.00 78.69 217 THR A CA 1
ATOM 1739 C C . THR A 1 217 ? 45.087 12.840 -70.436 1.00 78.69 217 THR A C 1
ATOM 1741 O O . THR A 1 217 ? 44.677 13.451 -69.449 1.00 78.69 217 THR A O 1
ATOM 1744 N N . GLY A 1 218 ? 44.272 12.290 -71.348 1.00 69.31 218 GLY A N 1
ATOM 1745 C CA . GLY A 1 218 ? 42.819 12.392 -71.341 1.00 69.31 218 GLY A CA 1
ATOM 1746 C C . GLY A 1 218 ? 42.335 13.838 -71.438 1.00 69.31 218 GLY A C 1
ATOM 1747 O O . GLY A 1 218 ? 43.114 14.789 -71.548 1.00 69.31 218 GLY A O 1
ATOM 1748 N N . THR A 1 219 ? 41.023 14.028 -71.368 1.00 70.56 219 THR A N 1
ATOM 1749 C CA . THR A 1 219 ? 40.452 15.356 -71.155 1.00 70.56 219 THR A CA 1
ATOM 1750 C C . THR A 1 219 ? 40.758 15.740 -69.708 1.00 70.56 219 THR A C 1
ATOM 1752 O O . THR A 1 219 ? 40.254 15.115 -68.777 1.00 70.56 219 THR A O 1
ATOM 1755 N N . SER A 1 220 ? 41.609 16.745 -69.482 1.00 75.94 220 SER A N 1
ATOM 1756 C CA . SER A 1 220 ? 41.985 17.189 -68.125 1.00 75.94 220 SER A CA 1
ATOM 1757 C C . SER A 1 220 ? 40.767 17.517 -67.252 1.00 75.94 220 SER A C 1
ATOM 1759 O O . SER A 1 220 ? 40.805 17.352 -66.034 1.00 75.94 220 SER A O 1
ATOM 1761 N N . GLU A 1 221 ? 39.671 17.916 -67.892 1.00 77.31 221 GLU A N 1
ATOM 1762 C CA . GLU A 1 221 ? 38.359 18.128 -67.298 1.00 77.31 221 GLU A CA 1
ATOM 1763 C C . GLU A 1 221 ? 37.764 16.853 -66.679 1.00 77.31 221 GLU A C 1
ATOM 1765 O O . GLU A 1 221 ? 37.340 16.889 -65.528 1.00 77.31 221 GLU A O 1
ATOM 1770 N N . GLU A 1 222 ? 37.805 15.707 -67.365 1.00 79.81 222 GLU A N 1
ATOM 1771 C CA . GLU A 1 222 ? 37.286 14.432 -66.844 1.00 79.81 222 GLU A CA 1
ATOM 1772 C C . GLU A 1 222 ? 38.082 13.974 -65.615 1.00 79.81 222 GLU A C 1
ATOM 1774 O O . GLU A 1 222 ? 37.503 13.621 -64.585 1.00 79.81 222 GLU A O 1
ATOM 1779 N N . THR A 1 223 ? 39.414 14.068 -65.671 1.00 82.31 223 THR A N 1
ATOM 1780 C CA . THR A 1 223 ? 40.293 13.744 -64.534 1.00 82.31 223 THR A CA 1
ATOM 1781 C C . THR A 1 223 ? 40.050 14.681 -63.344 1.00 82.31 223 THR A C 1
ATOM 1783 O O . THR A 1 223 ? 40.024 14.236 -62.193 1.00 82.31 223 THR A O 1
ATOM 1786 N N . GLN A 1 224 ? 39.814 15.973 -63.597 1.00 84.06 224 GLN A N 1
ATOM 1787 C CA . GLN A 1 224 ? 39.493 16.946 -62.551 1.00 84.06 224 GLN A CA 1
ATOM 1788 C C . GLN A 1 224 ? 38.105 16.708 -61.939 1.00 84.06 224 GLN A C 1
ATOM 1790 O O . GLN A 1 224 ? 37.954 16.809 -60.720 1.00 84.06 224 GLN A O 1
ATOM 1795 N N . ILE A 1 225 ? 37.102 16.354 -62.750 1.00 87.94 225 ILE A N 1
ATOM 1796 C CA . ILE A 1 225 ? 35.755 16.001 -62.283 1.00 87.94 225 ILE A CA 1
ATOM 1797 C C . ILE A 1 225 ? 35.823 14.775 -61.369 1.00 87.94 225 ILE A C 1
ATOM 1799 O O . ILE A 1 225 ? 35.280 14.815 -60.265 1.00 87.94 225 ILE A O 1
ATOM 1803 N N . VAL A 1 226 ? 36.543 13.722 -61.771 1.00 87.00 226 VAL A N 1
ATOM 1804 C CA . VAL A 1 226 ? 36.714 12.508 -60.955 1.00 87.00 226 VAL A CA 1
ATOM 1805 C C . VAL A 1 226 ? 37.437 12.815 -59.640 1.00 87.00 226 VAL A C 1
ATOM 1807 O O . VAL A 1 226 ? 37.022 12.328 -58.587 1.00 87.00 226 VAL A O 1
ATOM 1810 N N . MET A 1 227 ? 38.474 13.661 -59.651 1.00 87.06 227 MET A N 1
ATOM 1811 C CA . MET A 1 227 ? 39.141 14.095 -58.415 1.00 87.06 227 MET A CA 1
ATOM 1812 C C . MET A 1 227 ? 38.212 14.888 -57.491 1.00 87.06 227 MET A C 1
ATOM 1814 O O . MET A 1 227 ? 38.166 14.603 -56.292 1.00 87.06 227 MET A O 1
ATOM 1818 N N . ASN A 1 228 ? 37.451 15.844 -58.030 1.00 90.00 228 ASN A N 1
ATOM 1819 C CA . ASN A 1 228 ? 36.501 16.640 -57.253 1.00 90.00 228 ASN A CA 1
ATOM 1820 C C . ASN A 1 228 ? 35.399 15.752 -56.645 1.00 90.00 228 ASN A C 1
ATOM 1822 O O . ASN A 1 228 ? 35.110 15.863 -55.452 1.00 90.00 228 ASN A O 1
ATOM 1826 N N . GLN A 1 229 ? 34.843 14.815 -57.423 1.00 92.38 229 GLN A N 1
ATOM 1827 C CA . GLN A 1 229 ? 33.865 13.829 -56.947 1.00 92.38 229 GLN A CA 1
ATOM 1828 C C . GLN A 1 229 ? 34.452 12.922 -55.859 1.00 92.38 229 GLN A C 1
ATOM 1830 O O . GLN A 1 229 ? 33.814 12.687 -54.834 1.00 92.38 229 GLN A O 1
ATOM 1835 N N . LEU A 1 230 ? 35.692 12.451 -56.027 1.00 93.25 230 LEU A N 1
ATOM 1836 C CA . LEU A 1 230 ? 36.373 11.636 -55.022 1.00 93.25 230 LEU A CA 1
ATOM 1837 C C . LEU A 1 230 ? 36.614 12.415 -53.722 1.00 93.25 230 LEU A C 1
ATOM 1839 O O . LEU A 1 230 ? 36.474 11.858 -52.631 1.00 93.25 230 LEU A O 1
ATOM 1843 N N . GLN A 1 231 ? 36.969 13.696 -53.813 1.00 93.19 231 GLN A N 1
ATOM 1844 C CA . GLN A 1 231 ? 37.136 14.560 -52.646 1.00 93.19 231 GLN A CA 1
ATOM 1845 C C . GLN A 1 231 ? 35.801 14.799 -51.929 1.00 93.19 231 GLN A C 1
ATOM 1847 O O . GLN A 1 231 ? 35.749 14.710 -50.698 1.00 93.19 231 GLN A O 1
ATOM 1852 N N . GLN A 1 232 ? 34.718 15.021 -52.679 1.00 92.81 232 GLN A N 1
ATOM 1853 C CA . GLN A 1 232 ? 33.372 15.130 -52.124 1.00 92.81 232 GLN A CA 1
ATOM 1854 C C . GLN A 1 232 ? 32.968 13.838 -51.404 1.00 92.81 232 GLN A C 1
ATOM 1856 O O . GLN A 1 232 ? 32.640 13.895 -50.218 1.00 92.81 232 GLN A O 1
ATOM 1861 N N . LEU A 1 233 ? 33.110 12.678 -52.053 1.00 95.19 233 LEU A N 1
ATOM 1862 C CA . LEU A 1 233 ? 32.827 11.367 -51.460 1.00 95.19 233 LEU A CA 1
ATOM 1863 C C . LEU A 1 233 ? 33.647 11.111 -50.191 1.00 95.19 233 LEU A C 1
ATOM 1865 O O . LEU A 1 233 ? 33.119 10.594 -49.208 1.00 95.19 233 LEU A O 1
ATOM 1869 N N . LYS A 1 234 ? 34.927 11.504 -50.164 1.00 92.81 234 LYS A N 1
ATOM 1870 C CA . LYS A 1 234 ? 35.754 11.418 -48.948 1.00 92.81 234 LYS A CA 1
ATOM 1871 C C . LYS A 1 234 ? 35.188 12.278 -47.815 1.00 92.81 234 LYS A C 1
ATOM 1873 O O . LYS A 1 234 ? 35.132 11.806 -46.683 1.00 92.81 234 LYS A O 1
ATOM 1878 N N . SER A 1 235 ? 34.756 13.506 -48.108 1.00 92.25 235 SER A N 1
ATOM 1879 C CA . SER A 1 235 ? 34.170 14.408 -47.106 1.00 92.25 235 SER A CA 1
ATOM 1880 C C . SER A 1 235 ? 32.790 13.949 -46.617 1.00 92.25 235 SER A C 1
ATOM 1882 O O . SER A 1 235 ? 32.463 14.089 -45.440 1.00 92.25 235 SER A O 1
ATOM 1884 N N . GLU A 1 236 ? 31.979 13.364 -47.497 1.00 93.81 236 GLU A N 1
ATOM 1885 C CA . GLU A 1 236 ? 30.683 12.789 -47.141 1.00 93.81 236 GLU A CA 1
ATOM 1886 C C . GLU A 1 236 ? 30.861 11.522 -46.307 1.00 93.81 236 GLU A C 1
ATOM 1888 O O . GLU A 1 236 ? 30.179 11.362 -45.297 1.00 93.81 236 GLU A O 1
ATOM 1893 N N . ARG A 1 237 ? 31.839 10.673 -46.648 1.00 93.12 237 ARG A N 1
ATOM 1894 C CA . ARG A 1 237 ? 32.191 9.485 -45.863 1.00 93.12 237 ARG A CA 1
ATOM 1895 C C . ARG A 1 237 ? 32.598 9.846 -44.436 1.00 93.12 237 ARG A C 1
ATOM 1897 O O . ARG A 1 237 ? 32.138 9.194 -43.505 1.00 93.12 237 ARG A O 1
ATOM 1904 N N . THR A 1 238 ? 33.427 10.872 -44.233 1.00 93.19 238 THR A N 1
ATOM 1905 C CA . THR A 1 238 ? 33.816 11.288 -42.873 1.00 93.19 238 THR A CA 1
ATOM 1906 C C . THR A 1 238 ? 32.648 11.898 -42.103 1.00 93.19 238 THR A C 1
ATOM 1908 O O . THR A 1 238 ? 32.477 11.584 -40.927 1.00 93.19 238 THR A O 1
ATOM 1911 N N . LYS A 1 239 ? 31.795 12.705 -42.753 1.00 95.69 239 LYS A N 1
ATOM 1912 C CA . LYS A 1 239 ? 30.555 13.215 -42.140 1.00 95.69 239 LYS A CA 1
ATOM 1913 C C . LYS A 1 239 ? 29.618 12.079 -41.725 1.00 95.69 239 LYS A C 1
ATOM 1915 O O . LYS A 1 239 ? 29.062 12.127 -40.632 1.00 95.69 239 LYS A O 1
ATOM 1920 N N . MET A 1 240 ? 29.452 11.070 -42.578 1.00 92.62 240 MET A N 1
ATOM 1921 C CA . MET A 1 240 ? 28.622 9.898 -42.300 1.00 92.62 240 MET A CA 1
ATOM 1922 C C . MET A 1 240 ? 29.187 9.072 -41.139 1.00 92.62 240 MET A C 1
ATOM 1924 O O . MET A 1 240 ? 28.436 8.693 -40.251 1.00 92.62 240 MET A O 1
ATOM 1928 N N . GLU A 1 241 ? 30.503 8.862 -41.096 1.00 93.31 241 GLU A N 1
ATOM 1929 C CA . GLU A 1 241 ? 31.173 8.142 -40.006 1.00 93.31 241 GLU A CA 1
ATOM 1930 C C . GLU A 1 241 ? 31.007 8.854 -38.652 1.00 93.31 241 GLU A C 1
ATOM 1932 O O . GLU A 1 241 ? 30.748 8.211 -37.638 1.00 93.31 241 GLU A O 1
ATOM 1937 N N . VAL A 1 242 ? 31.113 10.187 -38.623 1.00 93.44 242 VAL A N 1
ATOM 1938 C CA . VAL A 1 242 ? 30.875 10.971 -37.399 1.00 93.44 242 VAL A CA 1
ATOM 1939 C C . VAL A 1 242 ? 29.415 10.871 -36.959 1.00 93.44 242 VAL A C 1
ATOM 1941 O O . VAL A 1 242 ? 29.170 10.605 -35.786 1.00 93.44 242 VAL A O 1
ATOM 1944 N N . LYS A 1 243 ? 28.459 11.024 -37.887 1.00 94.44 243 LYS A N 1
ATOM 1945 C CA . LYS A 1 243 ? 27.023 10.880 -37.589 1.00 94.44 243 LYS A CA 1
ATOM 1946 C C . LYS A 1 243 ? 26.689 9.497 -37.034 1.00 94.44 243 LYS A C 1
ATOM 1948 O O . LYS A 1 243 ? 26.013 9.396 -36.016 1.00 94.44 243 LYS A O 1
ATOM 1953 N N . LYS A 1 244 ? 27.236 8.445 -37.644 1.00 94.38 244 LYS A N 1
ATOM 1954 C CA . LYS A 1 244 ? 27.069 7.068 -37.175 1.00 94.38 244 LYS A CA 1
ATOM 1955 C C . LYS A 1 244 ? 27.567 6.901 -35.736 1.00 94.38 244 LYS A C 1
ATOM 1957 O O . LYS A 1 244 ? 26.851 6.358 -34.906 1.00 94.38 244 LYS A O 1
ATOM 1962 N N . LYS A 1 245 ? 28.754 7.427 -35.411 1.00 95.19 245 LYS A N 1
ATOM 1963 C CA . LYS A 1 245 ? 29.296 7.373 -34.041 1.00 95.19 245 LYS A CA 1
ATOM 1964 C C . LYS A 1 245 ? 28.436 8.131 -33.031 1.00 95.19 245 LYS A C 1
ATOM 1966 O O . LYS A 1 245 ? 28.283 7.671 -31.903 1.00 95.19 245 LYS A O 1
ATOM 1971 N N . THR A 1 246 ? 27.883 9.284 -33.411 1.00 92.12 246 THR A N 1
ATOM 1972 C CA . THR A 1 246 ? 26.965 10.025 -32.532 1.00 92.12 246 THR A CA 1
ATOM 1973 C C . THR A 1 246 ? 25.655 9.272 -32.321 1.00 92.12 246 THR A C 1
ATOM 1975 O O . THR A 1 246 ? 25.215 9.152 -31.184 1.00 92.12 246 THR A O 1
ATOM 1978 N N . GLU A 1 247 ? 25.086 8.682 -33.376 1.00 92.62 247 GLU A N 1
ATOM 1979 C CA . GLU A 1 247 ? 23.868 7.866 -33.291 1.00 92.62 247 GLU A CA 1
ATOM 1980 C C . GLU A 1 247 ? 24.079 6.611 -32.426 1.00 92.62 247 GLU A C 1
ATOM 1982 O O . GLU A 1 247 ? 23.239 6.296 -31.588 1.00 92.62 247 GLU A O 1
ATOM 1987 N N . GLU A 1 248 ? 25.216 5.921 -32.564 1.00 94.38 248 GLU A N 1
ATOM 1988 C CA . GLU A 1 248 ? 25.588 4.773 -31.720 1.00 94.38 248 GLU A CA 1
ATOM 1989 C C . GLU A 1 248 ? 25.725 5.168 -30.242 1.00 94.38 248 GLU A C 1
ATOM 1991 O O . GLU A 1 248 ? 25.242 4.465 -29.346 1.00 94.38 248 GLU A O 1
ATOM 1996 N N . HIS A 1 249 ? 26.357 6.310 -29.969 1.00 94.56 249 HIS A N 1
ATOM 1997 C CA . HIS A 1 249 ? 26.486 6.835 -28.614 1.00 94.56 249 HIS A CA 1
ATOM 1998 C C . HIS A 1 249 ? 25.118 7.208 -28.015 1.00 94.56 249 HIS A C 1
ATOM 2000 O O . HIS A 1 249 ? 24.833 6.860 -26.866 1.00 94.56 249 HIS A O 1
ATOM 2006 N N . ASP A 1 250 ? 24.248 7.859 -28.788 1.00 94.94 250 ASP A N 1
ATOM 2007 C CA . ASP A 1 250 ? 22.897 8.222 -28.354 1.00 94.94 250 ASP A CA 1
ATOM 2008 C C . ASP A 1 250 ? 22.022 6.984 -28.133 1.00 94.94 250 ASP A C 1
ATOM 2010 O O . ASP A 1 250 ? 21.312 6.908 -27.129 1.00 94.94 250 ASP A O 1
ATOM 2014 N N . MET A 1 251 ? 22.138 5.966 -28.990 1.00 95.19 251 MET A N 1
ATOM 2015 C CA . MET A 1 251 ? 21.482 4.672 -28.799 1.00 95.19 251 MET A CA 1
ATOM 2016 C C . MET A 1 251 ? 21.962 3.983 -27.518 1.00 95.19 251 MET A C 1
ATOM 2018 O O . MET A 1 251 ? 21.149 3.452 -26.765 1.00 95.19 251 MET A O 1
ATOM 2022 N N . THR A 1 252 ? 23.262 4.040 -27.221 1.00 95.31 252 THR A N 1
ATOM 2023 C CA . THR A 1 252 ? 23.829 3.476 -25.986 1.00 95.31 252 THR A CA 1
ATOM 2024 C C . THR A 1 252 ? 23.311 4.212 -24.749 1.00 95.31 252 THR A C 1
ATOM 2026 O O . THR A 1 252 ? 22.921 3.579 -23.766 1.00 95.31 252 THR A O 1
ATOM 2029 N N . ARG A 1 253 ? 23.250 5.549 -24.795 1.00 96.56 253 ARG A N 1
ATOM 2030 C CA . ARG A 1 253 ? 22.681 6.371 -23.717 1.00 96.56 253 ARG A CA 1
ATOM 2031 C C . ARG A 1 253 ? 21.197 6.070 -23.510 1.00 96.56 253 ARG A C 1
ATOM 2033 O O . ARG A 1 253 ? 20.765 5.938 -22.368 1.00 96.56 253 ARG A O 1
ATOM 2040 N N . LEU A 1 254 ? 20.437 5.935 -24.597 1.00 96.88 254 LEU A N 1
ATOM 2041 C CA . LEU A 1 254 ? 19.019 5.593 -24.553 1.00 96.88 254 LEU A CA 1
ATOM 2042 C C . LEU A 1 254 ? 18.795 4.192 -23.974 1.00 96.88 254 LEU A C 1
ATOM 2044 O O . LEU A 1 254 ? 17.919 4.016 -23.134 1.00 96.88 254 LEU A O 1
ATOM 2048 N N . MET A 1 255 ? 19.597 3.208 -24.388 1.00 95.12 255 MET A N 1
ATOM 2049 C CA . MET A 1 255 ? 19.521 1.841 -23.871 1.00 95.12 255 MET A CA 1
ATOM 2050 C C . MET A 1 255 ? 19.806 1.807 -22.369 1.00 95.12 255 MET A C 1
ATOM 2052 O O . MET A 1 255 ? 19.008 1.250 -21.623 1.00 95.12 255 MET A O 1
ATOM 2056 N N . LYS A 1 256 ? 20.855 2.506 -21.919 1.00 96.81 256 LYS A N 1
ATOM 2057 C CA . LYS A 1 256 ? 21.167 2.639 -20.493 1.00 96.81 256 LYS A CA 1
ATOM 2058 C C . LYS A 1 256 ? 20.028 3.302 -19.712 1.00 96.81 256 LYS A C 1
ATOM 2060 O O . LYS A 1 256 ? 19.593 2.759 -18.708 1.00 96.81 256 LYS A O 1
ATOM 2065 N N . GLY A 1 257 ? 19.500 4.429 -20.195 1.00 95.94 257 GLY A N 1
ATOM 2066 C CA . GLY A 1 257 ? 18.381 5.110 -19.532 1.00 95.94 257 GLY A CA 1
ATOM 2067 C C . GLY A 1 257 ? 17.111 4.253 -19.468 1.00 95.94 257 GLY A C 1
ATOM 2068 O O . GLY A 1 257 ? 16.386 4.290 -18.474 1.00 95.94 257 GLY A O 1
ATOM 2069 N N . LYS A 1 258 ? 16.854 3.440 -20.501 1.00 96.69 258 LYS A N 1
ATOM 2070 C CA . LYS A 1 258 ? 15.760 2.462 -20.499 1.00 96.69 258 LYS A CA 1
ATOM 2071 C C . LYS A 1 258 ? 15.985 1.384 -19.436 1.00 96.69 258 LYS A C 1
ATOM 2073 O O . LYS A 1 258 ? 15.044 1.058 -18.719 1.00 96.69 258 LYS A O 1
ATOM 2078 N N . ASP A 1 259 ? 17.198 0.851 -19.326 1.00 96.81 259 ASP A N 1
ATOM 2079 C CA . ASP A 1 259 ? 17.534 -0.172 -18.333 1.00 96.81 259 ASP A CA 1
ATOM 2080 C C . ASP A 1 259 ? 17.425 0.380 -16.901 1.00 96.81 259 ASP A C 1
ATOM 2082 O O . ASP A 1 259 ? 16.815 -0.265 -16.048 1.00 96.81 259 ASP A O 1
ATOM 2086 N N . ASP A 1 260 ? 17.902 1.607 -16.662 1.00 97.19 260 ASP A N 1
ATOM 2087 C CA . ASP A 1 260 ? 17.747 2.320 -15.386 1.00 97.19 260 ASP A CA 1
ATOM 2088 C C . ASP A 1 260 ? 16.252 2.513 -15.041 1.00 97.19 260 ASP A C 1
ATOM 2090 O O . ASP A 1 260 ? 15.816 2.204 -13.931 1.00 97.19 260 ASP A O 1
ATOM 2094 N N . SER A 1 261 ? 15.430 2.922 -16.018 1.00 97.50 261 SER A N 1
ATOM 2095 C CA . SER A 1 261 ? 13.974 3.071 -15.834 1.00 97.50 261 SER A CA 1
ATOM 2096 C C . SER A 1 261 ? 13.291 1.740 -15.499 1.00 97.50 261 SER A C 1
ATOM 2098 O O . SER A 1 261 ? 12.382 1.686 -14.673 1.00 97.50 261 SER A O 1
ATOM 2100 N N . VAL A 1 262 ? 13.712 0.639 -16.131 1.00 98.12 262 VAL A N 1
ATOM 2101 C CA . VAL A 1 262 ? 13.183 -0.706 -15.845 1.00 98.12 262 VAL A CA 1
ATOM 2102 C C . VAL A 1 262 ? 13.535 -1.142 -14.420 1.00 98.12 262 VAL A C 1
ATOM 2104 O O . VAL A 1 262 ? 12.692 -1.735 -13.738 1.00 98.12 262 VAL A O 1
ATOM 2107 N N . GLN A 1 263 ? 14.747 -0.834 -13.951 1.00 97.88 263 GLN A N 1
ATOM 2108 C CA . GLN A 1 263 ? 15.153 -1.100 -12.570 1.00 97.88 263 GLN A CA 1
ATOM 2109 C C . GLN A 1 263 ? 14.316 -0.289 -11.575 1.00 97.88 263 GLN A C 1
ATOM 2111 O O . GLN A 1 263 ? 13.792 -0.866 -10.623 1.00 97.88 263 GLN A O 1
ATOM 2116 N N . GLU A 1 264 ? 14.106 1.007 -11.827 1.00 98.19 264 GLU A N 1
ATOM 2117 C CA . GLU A 1 264 ? 13.264 1.869 -10.987 1.00 98.19 264 GLU A CA 1
ATOM 2118 C C . GLU A 1 264 ? 11.814 1.370 -10.930 1.00 98.19 264 GLU A C 1
ATOM 2120 O O . GLU A 1 264 ? 11.254 1.214 -9.846 1.00 98.19 264 GLU A O 1
ATOM 2125 N N . ILE A 1 265 ? 11.221 1.016 -12.076 1.00 98.19 265 ILE A N 1
ATOM 2126 C CA . ILE A 1 265 ? 9.874 0.426 -12.134 1.00 98.19 265 ILE A CA 1
ATOM 2127 C C . ILE A 1 265 ? 9.807 -0.866 -11.311 1.00 98.19 265 ILE A C 1
ATOM 2129 O O . ILE A 1 265 ? 8.809 -1.114 -10.635 1.00 98.19 265 ILE A O 1
ATOM 2133 N N . THR A 1 266 ? 10.848 -1.699 -11.357 1.00 97.94 266 THR A N 1
ATOM 2134 C CA . THR A 1 266 ? 10.893 -2.955 -10.594 1.00 97.94 266 THR A CA 1
ATOM 2135 C C . THR A 1 266 ? 10.977 -2.690 -9.090 1.00 97.94 266 THR A C 1
ATOM 2137 O O . THR A 1 266 ? 10.230 -3.302 -8.328 1.00 97.94 266 THR A O 1
ATOM 2140 N N . ALA A 1 267 ? 11.809 -1.735 -8.666 1.00 98.44 267 ALA A N 1
ATOM 2141 C CA . ALA A 1 267 ? 11.915 -1.325 -7.267 1.00 98.44 267 ALA A CA 1
ATOM 2142 C C . ALA A 1 267 ? 10.603 -0.713 -6.744 1.00 98.44 267 ALA A C 1
ATOM 2144 O O . ALA A 1 267 ? 10.129 -1.076 -5.669 1.00 98.44 267 ALA A O 1
ATOM 2145 N N . LEU A 1 268 ? 9.961 0.162 -7.527 1.00 98.38 268 LEU A N 1
ATOM 2146 C CA . LEU A 1 268 ? 8.668 0.753 -7.173 1.00 98.38 268 LEU A CA 1
ATOM 2147 C C . LEU A 1 268 ? 7.563 -0.303 -7.065 1.00 98.38 268 LEU A C 1
ATOM 2149 O O . LEU A 1 268 ? 6.764 -0.247 -6.134 1.00 98.38 268 LEU A O 1
ATOM 2153 N N . LYS A 1 269 ? 7.537 -1.294 -7.965 1.00 98.50 269 LYS A N 1
ATOM 2154 C CA . LYS A 1 269 ? 6.600 -2.424 -7.877 1.00 98.50 269 LYS A CA 1
ATOM 2155 C C . LYS A 1 269 ? 6.791 -3.232 -6.594 1.00 98.50 269 LYS A C 1
ATOM 2157 O O . LYS A 1 269 ? 5.803 -3.557 -5.949 1.00 98.50 269 LYS A O 1
ATOM 2162 N N . GLN A 1 270 ? 8.034 -3.521 -6.209 1.00 98.25 270 GLN A N 1
ATOM 2163 C CA . GLN A 1 270 ? 8.329 -4.229 -4.958 1.00 98.25 270 GLN A CA 1
ATOM 2164 C C . GLN A 1 270 ? 7.900 -3.420 -3.727 1.00 98.25 270 GLN A C 1
ATOM 2166 O O . GLN A 1 270 ? 7.261 -3.964 -2.833 1.00 98.25 270 GLN A O 1
ATOM 2171 N N . ASN A 1 271 ? 8.182 -2.115 -3.700 1.00 98.00 271 ASN A N 1
ATOM 2172 C CA . ASN A 1 271 ? 7.766 -1.244 -2.598 1.00 98.00 271 ASN A CA 1
ATOM 2173 C C . ASN A 1 271 ? 6.239 -1.144 -2.475 1.00 98.00 271 ASN A C 1
ATOM 2175 O O . ASN A 1 271 ? 5.715 -1.152 -1.363 1.00 98.00 271 ASN A O 1
ATOM 2179 N N . LEU A 1 272 ? 5.524 -1.068 -3.604 1.00 98.12 272 LEU A N 1
ATOM 2180 C CA . LEU A 1 272 ? 4.059 -1.092 -3.615 1.00 98.12 272 LEU A CA 1
ATOM 2181 C C . LEU A 1 272 ? 3.508 -2.411 -3.071 1.00 98.12 272 LEU A C 1
ATOM 2183 O O . LEU A 1 272 ? 2.540 -2.387 -2.317 1.00 98.12 272 LEU A O 1
ATOM 2187 N N . GLU A 1 273 ? 4.132 -3.536 -3.414 1.00 98.31 273 GLU A N 1
ATOM 2188 C CA . GLU A 1 273 ? 3.725 -4.847 -2.908 1.00 98.31 273 GLU A CA 1
ATOM 2189 C C . GLU A 1 273 ? 3.922 -4.952 -1.391 1.00 98.31 273 GLU A C 1
ATOM 2191 O O . GLU A 1 273 ? 2.990 -5.308 -0.677 1.00 98.31 273 GLU A O 1
ATOM 2196 N N . ILE A 1 274 ? 5.081 -4.527 -0.877 1.00 98.44 274 ILE A N 1
ATOM 2197 C CA . ILE A 1 274 ? 5.358 -4.494 0.570 1.00 98.44 274 ILE A CA 1
ATOM 2198 C C . ILE A 1 274 ? 4.358 -3.584 1.301 1.00 98.44 274 ILE A C 1
ATOM 2200 O O . ILE A 1 274 ? 3.847 -3.938 2.366 1.00 98.44 274 ILE A O 1
ATOM 2204 N N . ALA A 1 275 ? 4.051 -2.410 0.738 1.00 98.31 275 ALA A N 1
ATOM 2205 C CA . ALA A 1 275 ? 3.073 -1.493 1.318 1.00 98.31 275 ALA A CA 1
ATOM 2206 C C . ALA A 1 275 ? 1.659 -2.100 1.336 1.00 98.31 275 ALA A C 1
ATOM 2208 O O . ALA A 1 275 ? 0.945 -1.952 2.329 1.00 98.31 275 ALA A O 1
ATOM 2209 N N . ARG A 1 276 ? 1.271 -2.816 0.271 1.00 98.44 276 ARG A N 1
ATOM 2210 C CA . ARG A 1 276 ? -0.000 -3.549 0.185 1.00 98.44 276 ARG A CA 1
ATOM 2211 C C . ARG A 1 276 ? -0.082 -4.641 1.250 1.00 98.44 276 ARG A C 1
ATOM 2213 O O . ARG A 1 276 ? -1.060 -4.677 1.989 1.00 98.44 276 ARG A O 1
ATOM 2220 N N . GLU A 1 277 ? 0.945 -5.483 1.364 1.00 98.50 277 GLU A N 1
ATOM 2221 C CA . GLU A 1 277 ? 1.008 -6.557 2.365 1.00 98.50 277 GLU A CA 1
ATOM 2222 C C . GLU A 1 277 ? 0.946 -6.011 3.797 1.00 98.50 277 GLU A C 1
ATOM 2224 O O . GLU A 1 277 ? 0.223 -6.552 4.632 1.00 98.50 277 GLU A O 1
ATOM 2229 N N . THR A 1 278 ? 1.642 -4.903 4.074 1.00 98.12 278 THR A N 1
ATOM 2230 C CA . THR A 1 278 ? 1.600 -4.238 5.388 1.00 98.12 278 THR A CA 1
ATOM 2231 C C . THR A 1 278 ? 0.197 -3.714 5.695 1.00 98.12 278 THR A C 1
ATOM 2233 O O . THR A 1 278 ? -0.335 -3.968 6.771 1.00 98.12 278 THR A O 1
ATOM 2236 N N . TYR A 1 279 ? -0.449 -3.047 4.733 1.00 97.88 279 TYR A N 1
ATOM 2237 C CA . TYR A 1 279 ? -1.814 -2.546 4.904 1.00 97.88 279 TYR A CA 1
ATOM 2238 C C . TYR A 1 279 ? -2.834 -3.676 5.124 1.00 97.88 279 TYR A C 1
ATOM 2240 O O . TYR A 1 279 ? -3.731 -3.561 5.963 1.00 97.88 279 TYR A O 1
ATOM 2248 N N . GLU A 1 280 ? -2.704 -4.783 4.390 1.00 98.19 280 GLU A N 1
ATOM 2249 C CA . GLU A 1 280 ? -3.548 -5.971 4.567 1.00 98.19 280 GLU A CA 1
ATOM 2250 C C . GLU A 1 280 ? -3.335 -6.620 5.936 1.00 98.19 280 GLU A C 1
ATOM 2252 O O . GLU A 1 280 ? -4.302 -7.017 6.593 1.00 98.19 280 GLU A O 1
ATOM 2257 N N . PHE A 1 281 ? -2.084 -6.690 6.390 1.00 98.31 281 PHE A N 1
ATOM 2258 C CA . PHE A 1 281 ? -1.732 -7.186 7.713 1.00 98.31 281 PHE A CA 1
ATOM 2259 C C . PHE A 1 281 ? -2.329 -6.318 8.830 1.00 98.31 281 PHE A C 1
ATOM 2261 O O . PHE A 1 281 ? -3.019 -6.850 9.702 1.00 98.31 281 PHE A O 1
ATOM 2268 N N . ASP A 1 282 ? -2.157 -4.996 8.762 1.00 97.94 282 ASP A N 1
ATOM 2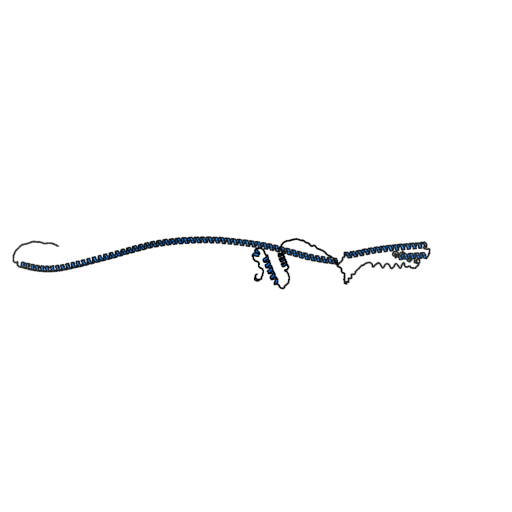269 C CA . ASP A 1 282 ? -2.720 -4.049 9.732 1.00 97.94 282 ASP A CA 1
ATOM 2270 C C . ASP A 1 282 ? -4.251 -4.128 9.763 1.00 97.94 282 ASP A C 1
ATOM 2272 O O . ASP A 1 282 ? -4.861 -4.223 10.830 1.00 97.94 282 ASP A O 1
ATOM 2276 N N . THR A 1 283 ? -4.884 -4.196 8.587 1.00 97.81 283 THR A N 1
ATOM 2277 C CA . THR A 1 283 ? -6.338 -4.369 8.467 1.00 97.81 283 THR A CA 1
ATOM 2278 C C . THR A 1 283 ? -6.800 -5.660 9.144 1.00 97.81 283 THR A C 1
ATOM 2280 O O . THR A 1 283 ? -7.820 -5.667 9.837 1.00 97.81 283 THR A O 1
ATOM 2283 N N . ARG A 1 284 ? -6.050 -6.758 8.989 1.00 98.44 284 ARG A N 1
ATOM 2284 C CA . ARG A 1 284 ? -6.357 -8.043 9.629 1.00 98.44 284 ARG A CA 1
ATOM 2285 C C . ARG A 1 284 ? -6.217 -7.976 11.150 1.00 98.44 284 ARG A C 1
ATOM 2287 O O . ARG A 1 284 ? -7.067 -8.531 11.846 1.00 98.44 284 ARG A O 1
ATOM 2294 N N . ILE A 1 285 ? -5.192 -7.293 11.665 1.00 98.00 285 ILE A N 1
ATOM 2295 C CA . ILE A 1 285 ? -5.025 -7.070 13.109 1.00 98.00 285 ILE A CA 1
ATOM 2296 C C . ILE A 1 285 ? -6.202 -6.266 13.656 1.00 98.00 285 ILE A C 1
ATOM 2298 O O . ILE A 1 285 ? -6.861 -6.725 14.588 1.00 98.00 285 ILE A O 1
ATOM 2302 N N . SER A 1 286 ? -6.532 -5.125 13.047 1.00 97.38 286 SER A N 1
ATOM 2303 C CA . SER A 1 286 ? -7.659 -4.303 13.498 1.00 97.38 286 SER A CA 1
ATOM 2304 C C . SER A 1 286 ? -8.988 -5.064 13.444 1.00 97.38 286 SER A C 1
ATOM 2306 O O . SER A 1 286 ? -9.802 -4.954 14.358 1.00 97.38 286 SER A O 1
ATOM 2308 N N . GLN A 1 287 ? -9.217 -5.890 12.416 1.00 97.94 287 GLN A N 1
ATOM 2309 C CA . GLN A 1 287 ? -10.401 -6.756 12.351 1.00 97.94 287 GLN A CA 1
ATOM 2310 C C . GLN A 1 287 ? -10.439 -7.780 13.494 1.00 97.94 287 GLN A C 1
ATOM 2312 O O . GLN A 1 287 ? -11.504 -8.010 14.072 1.00 97.94 287 GLN A O 1
ATOM 2317 N N . GLN A 1 288 ? -9.296 -8.375 13.845 1.00 98.00 288 GLN A N 1
ATOM 2318 C CA . GLN A 1 288 ? -9.204 -9.304 14.968 1.00 98.00 288 GLN A CA 1
ATOM 2319 C C . GLN A 1 288 ? -9.471 -8.602 16.307 1.00 98.00 288 GLN A C 1
ATOM 2321 O O . GLN A 1 288 ? -10.225 -9.126 17.125 1.00 98.00 288 GLN A O 1
ATOM 2326 N N . GLU A 1 289 ? -8.912 -7.411 16.523 1.00 98.19 289 GLU A N 1
ATOM 2327 C CA . GLU A 1 289 ? -9.160 -6.601 17.723 1.00 98.19 289 GLU A CA 1
ATOM 2328 C C . GLU A 1 289 ? -10.637 -6.220 17.855 1.00 98.19 289 GLU A C 1
ATOM 2330 O O . GLU A 1 289 ? -11.225 -6.398 18.921 1.00 98.19 289 GLU A O 1
ATOM 2335 N N . ILE A 1 290 ? -11.275 -5.787 16.761 1.00 97.94 290 ILE A N 1
ATOM 2336 C CA . ILE A 1 290 ? -12.718 -5.505 16.730 1.00 97.94 290 ILE A CA 1
ATOM 2337 C C . ILE A 1 290 ? -13.524 -6.761 17.085 1.00 97.94 290 ILE A C 1
ATOM 2339 O O . ILE A 1 290 ? -14.491 -6.672 17.843 1.00 97.94 290 ILE A O 1
ATOM 2343 N N . SER A 1 291 ? -13.138 -7.933 16.567 1.00 98.31 291 SER A N 1
ATOM 2344 C CA . SER A 1 291 ? -13.798 -9.202 16.898 1.00 98.31 291 SER A CA 1
ATOM 2345 C C . SER A 1 291 ? -13.673 -9.541 18.386 1.00 98.31 291 SER A C 1
ATOM 2347 O O . SER A 1 291 ? -14.663 -9.933 19.005 1.00 98.31 291 SER A O 1
ATOM 2349 N N . ASN A 1 292 ? -12.486 -9.358 18.967 1.00 98.12 292 ASN A N 1
ATOM 2350 C CA . ASN A 1 292 ? -12.235 -9.619 20.384 1.00 98.12 292 ASN A CA 1
ATOM 2351 C C . ASN A 1 292 ? -13.038 -8.657 21.273 1.00 98.12 292 ASN A C 1
ATOM 2353 O O . ASN A 1 292 ? -13.775 -9.106 22.147 1.00 98.12 292 ASN A O 1
ATOM 2357 N N . LEU A 1 293 ? -12.986 -7.349 20.995 1.00 98.31 293 LEU A N 1
ATOM 2358 C CA . LEU A 1 293 ? -13.749 -6.336 21.732 1.00 98.31 293 LEU A CA 1
ATOM 2359 C C . LEU A 1 293 ? -15.259 -6.572 21.638 1.00 98.31 293 LEU A C 1
ATOM 2361 O O . LEU A 1 293 ? -15.983 -6.389 22.615 1.00 98.31 293 LEU A O 1
ATOM 2365 N N . LYS A 1 294 ? -15.752 -7.011 20.474 1.00 98.50 294 LYS A N 1
ATOM 2366 C CA . LYS A 1 294 ? -17.162 -7.370 20.292 1.00 98.50 294 LYS A CA 1
ATOM 2367 C C . LYS A 1 294 ? -17.560 -8.562 21.165 1.00 98.50 294 LYS A C 1
ATOM 2369 O O . LYS A 1 294 ? -18.648 -8.549 21.735 1.00 98.50 294 LYS A O 1
ATOM 2374 N N . GLN A 1 295 ? -16.696 -9.571 21.279 1.00 98.00 295 GLN A N 1
ATOM 2375 C CA . GLN A 1 295 ? -16.928 -10.718 22.156 1.00 98.00 295 GLN A CA 1
ATOM 2376 C C . GLN A 1 295 ? -16.914 -10.305 23.633 1.00 98.00 295 GLN A C 1
ATOM 2378 O O . GLN A 1 295 ? -17.822 -10.683 24.370 1.00 98.00 295 GLN A O 1
ATOM 2383 N N . GLU A 1 296 ? -15.942 -9.495 24.059 1.00 98.12 296 GLU A N 1
ATOM 2384 C CA . GLU A 1 296 ? -15.872 -8.979 25.432 1.00 98.12 296 GLU A CA 1
ATOM 2385 C C . GLU A 1 296 ? -17.124 -8.172 25.798 1.00 98.12 296 GLU A C 1
ATOM 2387 O O . GLU A 1 296 ? -17.730 -8.416 26.844 1.00 98.12 296 GLU A O 1
ATOM 2392 N N . LEU A 1 297 ? -17.580 -7.283 24.908 1.00 97.75 297 LEU A N 1
ATOM 2393 C CA . LEU A 1 297 ? -18.818 -6.523 25.098 1.00 97.75 297 LEU A CA 1
ATOM 2394 C C . LEU A 1 297 ? -20.042 -7.425 25.276 1.00 97.75 297 LEU A C 1
ATOM 2396 O O . LEU A 1 297 ? -20.866 -7.159 26.149 1.00 97.75 297 LEU A O 1
ATOM 2400 N N . GLU A 1 298 ? -20.160 -8.491 24.482 1.00 98.00 298 GLU A N 1
ATOM 2401 C CA . GLU A 1 298 ? -21.276 -9.433 24.598 1.00 98.00 298 GLU A CA 1
ATOM 2402 C C . GLU A 1 298 ? -21.214 -10.218 25.917 1.00 98.00 298 GLU A C 1
ATOM 2404 O O . GLU A 1 298 ? -22.228 -10.367 26.598 1.00 98.00 298 GLU A O 1
ATOM 2409 N N . THR A 1 299 ? -20.021 -10.649 26.343 1.00 97.94 299 THR A N 1
ATOM 2410 C CA . THR A 1 299 ? -19.857 -11.324 27.642 1.00 97.94 299 THR A CA 1
ATOM 2411 C C . THR A 1 299 ? -20.190 -10.409 28.820 1.00 97.94 299 THR A C 1
ATOM 2413 O O . THR A 1 299 ? -20.883 -10.828 29.745 1.00 97.94 299 THR A O 1
ATOM 2416 N N . ALA A 1 300 ? -19.761 -9.143 28.776 1.00 98.00 300 ALA A N 1
ATOM 2417 C CA . ALA A 1 300 ? -20.095 -8.159 29.798 1.00 98.00 300 ALA A CA 1
ATOM 2418 C C . ALA A 1 300 ? -21.601 -7.874 29.817 1.00 98.00 300 ALA A C 1
ATOM 2420 O O . ALA A 1 300 ? -22.199 -7.802 30.889 1.00 98.00 300 ALA A O 1
ATOM 2421 N N . ARG A 1 301 ? -22.230 -7.755 28.641 1.00 98.19 301 ARG A N 1
ATOM 2422 C CA . ARG A 1 301 ? -23.676 -7.555 28.507 1.00 98.19 301 ARG A CA 1
ATOM 2423 C C . ARG A 1 301 ? -24.467 -8.676 29.180 1.00 98.19 301 ARG A C 1
ATOM 2425 O O . ARG A 1 301 ? -25.367 -8.370 29.963 1.00 98.19 301 ARG A O 1
ATOM 2432 N N . GLU A 1 302 ? -24.125 -9.936 28.921 1.00 98.06 302 GLU A N 1
ATOM 2433 C CA . GLU A 1 302 ? -24.840 -11.050 29.550 1.00 98.06 302 GLU A CA 1
ATOM 2434 C C . GLU A 1 302 ? -24.539 -11.169 31.046 1.00 98.06 302 GLU A C 1
ATOM 2436 O O . GLU A 1 302 ? -25.467 -11.375 31.824 1.00 98.06 302 GLU A O 1
ATOM 2441 N N . ALA A 1 303 ? -23.314 -10.873 31.492 1.00 98.25 303 ALA A N 1
ATOM 2442 C CA . ALA A 1 303 ? -23.021 -10.766 32.923 1.00 98.25 303 ALA A CA 1
ATOM 2443 C C . ALA A 1 303 ? -23.862 -9.672 33.618 1.00 98.25 303 ALA A C 1
ATOM 2445 O O . ALA A 1 303 ? -24.377 -9.880 34.720 1.00 98.25 303 ALA A O 1
ATOM 2446 N N . TYR A 1 304 ? -24.047 -8.513 32.974 1.00 96.44 304 TYR A N 1
ATOM 2447 C CA . TYR A 1 304 ? -24.917 -7.449 33.485 1.00 96.44 304 TYR A CA 1
ATOM 2448 C C . TYR A 1 304 ? -26.383 -7.882 33.553 1.00 96.44 304 TYR A C 1
ATOM 2450 O O . TYR A 1 304 ? -27.059 -7.593 34.541 1.00 96.44 304 TYR A O 1
ATOM 2458 N N . LYS A 1 305 ? -26.879 -8.581 32.531 1.00 98.06 305 LYS A N 1
ATOM 2459 C CA . LYS A 1 305 ? -28.251 -9.105 32.481 1.00 98.06 305 LYS A CA 1
ATOM 2460 C C . LYS A 1 305 ? -28.511 -10.154 33.564 1.00 98.06 305 LYS A C 1
ATOM 2462 O O . LYS A 1 305 ? -29.568 -10.121 34.201 1.00 98.06 305 LYS A O 1
ATOM 2467 N N . ASP A 1 306 ? -27.547 -11.034 33.813 1.00 97.56 306 ASP A N 1
ATOM 2468 C CA . ASP A 1 306 ? -27.623 -12.038 34.876 1.00 97.56 306 ASP A CA 1
ATOM 2469 C C . ASP A 1 306 ? -27.625 -11.377 36.259 1.00 97.56 306 ASP A C 1
ATOM 2471 O O . ASP A 1 306 ? -28.496 -11.662 37.084 1.00 97.56 306 ASP A O 1
ATOM 2475 N N . CYS A 1 307 ? -26.719 -10.420 36.490 1.00 97.06 307 CYS A N 1
ATOM 2476 C CA . CYS A 1 307 ? -26.665 -9.638 37.727 1.00 97.06 307 CYS A CA 1
ATOM 2477 C C . CYS A 1 307 ? -27.977 -8.877 37.979 1.00 97.06 307 CYS A C 1
ATOM 2479 O O . CYS A 1 307 ? -28.512 -8.889 39.089 1.00 97.06 307 CYS A O 1
ATOM 2481 N N . PHE A 1 308 ? -28.541 -8.266 36.936 1.00 96.75 308 PHE A N 1
ATOM 2482 C CA . PHE A 1 308 ? -29.825 -7.577 37.016 1.00 96.75 308 PHE A CA 1
ATOM 2483 C C . PHE A 1 308 ? -30.969 -8.533 37.385 1.00 96.75 308 PHE A C 1
ATOM 2485 O O . PHE A 1 308 ? -31.744 -8.247 38.296 1.00 96.75 308 PHE A O 1
ATOM 2492 N N . SER A 1 309 ? -31.031 -9.704 36.746 1.00 96.06 309 SER A N 1
ATOM 2493 C CA . SER A 1 309 ? -32.037 -10.733 37.046 1.00 96.06 309 SER A CA 1
ATOM 2494 C C . SER A 1 309 ? -31.915 -11.245 38.488 1.00 96.06 309 SER A C 1
ATOM 2496 O O . SER A 1 309 ? -32.918 -11.439 39.180 1.00 96.06 309 SER A O 1
ATOM 2498 N N . GLN A 1 310 ? -30.683 -11.419 38.975 1.00 96.88 310 GLN A N 1
ATOM 2499 C CA . GLN A 1 310 ? -30.415 -11.803 40.359 1.00 96.88 310 GLN A CA 1
ATOM 2500 C C . GLN A 1 310 ? -30.856 -10.716 41.349 1.00 96.88 310 GLN A C 1
ATOM 2502 O O . GLN A 1 310 ? -31.472 -11.028 42.371 1.00 96.88 310 GLN A O 1
ATOM 2507 N N . LEU A 1 311 ? -30.596 -9.442 41.040 1.00 96.19 311 LEU A N 1
ATOM 2508 C CA . LEU A 1 311 ? -31.034 -8.310 41.853 1.00 96.19 311 LEU A CA 1
ATOM 2509 C C . LEU A 1 311 ? -32.566 -8.227 41.933 1.00 96.19 311 LEU A C 1
ATOM 2511 O O . LEU A 1 311 ? -33.104 -8.036 43.023 1.00 96.19 311 LEU A O 1
ATOM 2515 N N . GLU A 1 312 ? -33.278 -8.416 40.817 1.00 95.69 312 GLU A N 1
ATOM 2516 C CA . GLU A 1 312 ? -34.748 -8.453 40.803 1.00 95.69 312 GLU A CA 1
ATOM 2517 C C . GLU A 1 312 ? -35.310 -9.604 41.646 1.00 95.69 312 GLU A C 1
ATOM 2519 O O . GLU A 1 312 ? -36.254 -9.402 42.414 1.00 95.69 312 GLU A O 1
ATOM 2524 N N . SER A 1 313 ? -34.720 -10.798 41.537 1.00 95.56 313 SER A N 1
ATOM 2525 C CA . SER A 1 313 ? -35.056 -11.957 42.374 1.00 95.56 313 SER A CA 1
ATOM 2526 C C . SER A 1 313 ? -34.886 -11.637 43.860 1.00 95.56 313 SER A C 1
ATOM 2528 O O . SER A 1 313 ? -35.809 -11.834 44.650 1.00 95.56 313 SER A O 1
ATOM 2530 N N . ASN A 1 314 ? -33.729 -11.090 44.242 1.00 95.88 314 ASN A N 1
ATOM 2531 C CA . ASN A 1 314 ? -33.444 -10.739 45.630 1.00 95.88 314 ASN A CA 1
ATOM 2532 C C . ASN A 1 314 ? -34.417 -9.682 46.152 1.00 95.88 314 ASN A C 1
ATOM 2534 O O . ASN A 1 314 ? -34.944 -9.834 47.248 1.00 95.88 314 ASN A O 1
ATOM 2538 N N . ASN A 1 315 ? -34.718 -8.656 45.353 1.00 96.19 315 ASN A N 1
ATOM 2539 C CA . ASN A 1 315 ? -35.678 -7.625 45.730 1.00 96.19 315 ASN A CA 1
ATOM 2540 C C . ASN A 1 315 ? -37.090 -8.208 45.914 1.00 96.19 315 ASN A C 1
ATOM 2542 O O . ASN A 1 315 ? -37.750 -7.915 46.908 1.00 96.19 315 ASN A O 1
ATOM 2546 N N . ARG A 1 316 ? -37.539 -9.110 45.026 1.00 96.69 316 ARG A N 1
ATOM 2547 C CA . ARG A 1 316 ? -38.809 -9.839 45.211 1.00 96.69 316 ARG A CA 1
ATOM 2548 C C . ARG A 1 316 ? -38.822 -10.646 46.510 1.00 96.69 316 ARG A C 1
ATOM 2550 O O . ARG A 1 316 ? -39.816 -10.586 47.230 1.00 96.69 316 ARG A O 1
ATOM 2557 N N . ASN A 1 317 ? -37.738 -11.357 46.818 1.00 96.00 317 ASN A N 1
ATOM 2558 C CA . ASN A 1 317 ? -37.626 -12.154 48.042 1.00 96.00 317 ASN A CA 1
ATOM 2559 C C . ASN A 1 317 ? -37.656 -11.265 49.294 1.00 96.00 317 ASN A C 1
ATOM 2561 O O . ASN A 1 317 ? -38.463 -11.501 50.190 1.00 96.00 317 ASN A O 1
ATOM 2565 N N . SER A 1 318 ? -36.854 -10.196 49.330 1.00 94.75 318 SER A N 1
ATOM 2566 C CA . SER A 1 318 ? -36.865 -9.226 50.432 1.00 94.75 318 SER A CA 1
ATOM 2567 C C . SER A 1 318 ? -38.234 -8.563 50.593 1.00 94.75 318 SER A C 1
ATOM 2569 O O . SER A 1 318 ? -38.712 -8.393 51.711 1.00 94.75 318 SER A O 1
ATOM 2571 N N . GLN A 1 319 ? -38.916 -8.237 49.492 1.00 96.62 319 GLN A N 1
ATOM 2572 C CA . GLN A 1 319 ? -40.262 -7.670 49.533 1.00 96.62 319 GLN A CA 1
ATOM 2573 C C . GLN A 1 319 ? -41.288 -8.651 50.124 1.00 96.62 319 GLN A C 1
ATOM 2575 O O . GLN A 1 319 ? -42.169 -8.236 50.881 1.00 96.62 319 GLN A O 1
ATOM 2580 N N . GLN A 1 320 ? -41.181 -9.945 49.802 1.00 95.75 320 GLN A N 1
ATOM 2581 C CA . GLN A 1 320 ? -42.012 -10.990 50.406 1.00 95.75 320 GLN A CA 1
ATOM 2582 C C . GLN A 1 320 ? -41.738 -11.129 51.907 1.00 95.75 320 GLN A C 1
ATOM 2584 O O . GLN A 1 320 ? -42.684 -11.159 52.691 1.00 95.75 320 GLN A O 1
ATOM 2589 N N . GLU A 1 321 ? -40.469 -11.148 52.319 1.00 95.94 321 GLU A N 1
ATOM 2590 C CA . GLU A 1 321 ? -40.074 -11.232 53.730 1.00 95.94 321 GLU A CA 1
ATOM 2591 C C . GLU A 1 321 ? -40.593 -10.036 54.542 1.00 95.94 321 GLU A C 1
ATOM 2593 O O . GLU A 1 321 ? -41.219 -10.221 55.588 1.00 95.94 321 GLU A O 1
ATOM 2598 N N . ILE A 1 322 ? -40.447 -8.814 54.016 1.00 96.50 322 ILE A N 1
ATOM 2599 C CA . ILE A 1 322 ? -41.010 -7.598 54.621 1.00 96.50 322 ILE A CA 1
ATOM 2600 C C . ILE A 1 322 ? -42.534 -7.712 54.764 1.00 96.50 322 ILE A C 1
ATOM 2602 O O . ILE A 1 322 ? -43.084 -7.317 55.792 1.00 96.50 322 ILE A O 1
ATOM 2606 N N . SER A 1 323 ? -43.231 -8.252 53.758 1.00 96.44 323 SER A N 1
ATOM 2607 C CA . SER A 1 323 ? -44.684 -8.446 53.822 1.00 96.44 323 SER A CA 1
ATOM 2608 C C . SER A 1 323 ? -45.085 -9.431 54.923 1.00 96.44 323 SER A C 1
ATOM 2610 O O . SER A 1 323 ? -46.034 -9.157 55.661 1.00 96.44 323 SER A O 1
ATOM 2612 N N . SER A 1 324 ? -44.360 -10.543 55.061 1.00 96.44 324 SER A N 1
ATOM 2613 C CA . SER A 1 324 ? -44.593 -11.546 56.107 1.00 96.44 324 SER A CA 1
ATOM 2614 C C . SER A 1 324 ? -44.350 -10.974 57.505 1.00 96.44 324 SER A C 1
ATOM 2616 O O . SER A 1 324 ? -45.234 -11.051 58.357 1.00 96.44 324 SER A O 1
ATOM 2618 N N . LEU A 1 325 ? -43.208 -10.309 57.724 1.00 96.75 325 LEU A N 1
ATOM 2619 C CA . LEU A 1 325 ? -42.883 -9.671 59.007 1.00 96.75 325 LEU A CA 1
ATOM 2620 C C . LEU A 1 325 ? -43.893 -8.580 59.377 1.00 96.75 325 LEU A C 1
ATOM 2622 O O . LEU A 1 325 ? -44.299 -8.461 60.532 1.00 96.75 325 LEU A O 1
ATOM 2626 N N . LYS A 1 326 ? -44.350 -7.794 58.396 1.00 96.88 326 LYS A N 1
ATOM 2627 C CA . LYS A 1 326 ? -45.387 -6.778 58.612 1.00 96.88 326 LYS A CA 1
ATOM 2628 C C . LYS A 1 326 ? -46.707 -7.403 59.067 1.00 96.88 326 LYS A C 1
ATOM 2630 O O . LYS A 1 326 ? -47.375 -6.837 59.929 1.00 96.88 326 LYS A O 1
ATOM 2635 N N . GLN A 1 327 ? -47.085 -8.550 58.504 1.00 95.75 327 GLN A N 1
ATOM 2636 C CA . GLN A 1 327 ? -48.287 -9.271 58.914 1.00 95.75 327 GLN A CA 1
ATOM 2637 C C . GLN A 1 327 ? -48.150 -9.828 60.337 1.00 95.75 327 GLN A C 1
ATOM 2639 O O . GLN A 1 327 ? -49.068 -9.666 61.139 1.00 95.75 327 GLN A O 1
ATOM 2644 N N . GLU A 1 328 ? -47.008 -10.428 60.673 1.00 96.00 328 GLU A N 1
ATOM 2645 C CA . GLU A 1 328 ? -46.734 -10.948 62.017 1.00 96.00 328 GLU A CA 1
ATOM 2646 C C . GLU A 1 328 ? -46.770 -9.834 63.079 1.00 96.00 328 GLU A C 1
ATOM 2648 O O . GLU A 1 328 ? -47.466 -9.956 64.094 1.00 96.00 328 GLU A O 1
ATOM 2653 N N . LEU A 1 329 ? -46.119 -8.695 62.812 1.00 94.75 329 LEU A N 1
ATOM 2654 C CA . LEU A 1 329 ? -46.172 -7.511 63.678 1.00 94.75 329 LEU A CA 1
ATOM 2655 C C . LEU A 1 329 ? -47.601 -6.990 63.876 1.00 94.75 329 LEU A C 1
ATOM 2657 O O . LEU A 1 329 ? -47.976 -6.612 64.983 1.00 94.75 329 LEU A O 1
ATOM 2661 N N . GLU A 1 330 ? -48.428 -6.999 62.832 1.00 95.12 330 GLU A N 1
ATOM 2662 C CA . GLU A 1 330 ? -49.827 -6.583 62.946 1.00 95.12 330 GLU A CA 1
ATOM 2663 C C . GLU A 1 330 ? -50.645 -7.565 63.802 1.00 95.12 330 GLU A C 1
ATOM 2665 O O . GLU A 1 330 ? -51.489 -7.148 64.596 1.00 95.12 330 GLU A O 1
ATOM 2670 N N . THR A 1 331 ? -50.392 -8.874 63.688 1.00 94.19 331 THR A N 1
ATOM 2671 C CA . THR A 1 331 ? -51.081 -9.880 64.514 1.00 94.19 331 THR A CA 1
ATOM 2672 C C . THR A 1 331 ? -50.686 -9.805 65.987 1.00 94.19 331 THR A C 1
ATOM 2674 O O . THR A 1 331 ? -51.563 -9.845 66.849 1.00 94.19 331 THR A O 1
ATOM 2677 N N . THR A 1 332 ? -49.398 -9.625 66.288 1.00 93.81 332 THR A N 1
ATOM 2678 C CA . THR A 1 332 ? -48.901 -9.471 67.665 1.00 93.81 332 THR A CA 1
ATOM 2679 C C . THR A 1 332 ? -49.393 -8.171 68.294 1.00 93.81 332 THR A C 1
ATOM 2681 O O . THR A 1 332 ? -49.848 -8.187 69.436 1.00 93.81 332 THR A O 1
ATOM 2684 N N . ARG A 1 333 ? -49.405 -7.067 67.533 1.00 95.75 333 ARG A N 1
ATOM 2685 C CA . ARG A 1 333 ? -50.004 -5.795 67.958 1.00 95.75 333 ARG A CA 1
ATOM 2686 C C . ARG A 1 333 ? -51.490 -5.940 68.288 1.00 95.75 333 ARG A C 1
ATOM 2688 O O . ARG A 1 333 ? -51.927 -5.447 69.320 1.00 95.75 333 ARG A O 1
ATOM 2695 N N . LYS A 1 334 ? -52.275 -6.606 67.434 1.00 95.00 334 LYS A N 1
ATOM 2696 C CA . LYS A 1 334 ? -53.700 -6.852 67.718 1.00 95.00 334 LYS A CA 1
ATOM 2697 C C . LYS A 1 334 ? -53.889 -7.705 68.968 1.00 95.00 334 LYS A C 1
ATOM 2699 O O . LYS A 1 334 ? -54.798 -7.432 69.744 1.00 95.00 334 LYS A O 1
ATOM 2704 N N . GLY A 1 335 ? -53.034 -8.710 69.166 1.00 93.50 335 GLY A N 1
ATOM 2705 C CA . GLY A 1 335 ? -53.031 -9.531 70.376 1.00 93.50 335 GLY A CA 1
ATOM 2706 C C . GLY A 1 335 ? -52.785 -8.704 71.639 1.00 93.50 335 GLY A C 1
ATOM 2707 O O . GLY A 1 335 ? -53.569 -8.784 72.580 1.00 93.50 335 GLY A O 1
ATOM 2708 N N . SER A 1 336 ? -51.759 -7.849 71.641 1.00 92.75 336 SER A N 1
ATOM 2709 C CA . SER A 1 336 ? -51.460 -6.994 72.795 1.00 92.75 336 SER A CA 1
ATOM 2710 C C . SER A 1 336 ? -52.503 -5.893 73.017 1.00 92.75 336 SER A C 1
ATOM 2712 O O . SER A 1 336 ? -52.849 -5.621 74.162 1.00 92.75 336 SER A O 1
ATOM 2714 N N . GLU A 1 337 ? -53.076 -5.294 71.965 1.00 95.25 337 GLU A N 1
ATOM 2715 C CA . GLU A 1 337 ? -54.211 -4.359 72.089 1.00 95.25 337 GLU A CA 1
ATOM 2716 C C . GLU A 1 337 ? -55.430 -5.035 72.739 1.00 95.25 337 GLU A C 1
ATOM 2718 O O . GLU A 1 337 ? -56.071 -4.443 73.610 1.00 95.25 337 GLU A O 1
ATOM 2723 N N . GLN A 1 338 ? -55.736 -6.281 72.358 1.00 94.81 338 GLN A N 1
ATOM 2724 C CA . GLN A 1 338 ? -56.806 -7.061 72.984 1.00 94.81 338 GLN A CA 1
ATOM 2725 C C . GLN A 1 338 ? -56.507 -7.352 74.458 1.00 94.81 338 GLN A C 1
ATOM 2727 O O . GLN A 1 338 ? -57.384 -7.158 75.298 1.00 94.81 338 GLN A O 1
ATOM 2732 N N . GLU A 1 339 ? -55.281 -7.765 74.783 1.00 94.75 339 GLU A N 1
ATOM 2733 C CA . GLU A 1 339 ? -54.855 -8.019 76.162 1.00 94.75 339 GLU A CA 1
ATOM 2734 C C . GLU A 1 339 ? -54.955 -6.750 77.026 1.00 94.75 339 GLU A C 1
ATOM 2736 O O . GLU A 1 339 ? -55.564 -6.774 78.098 1.00 94.75 339 GLU A O 1
ATOM 2741 N N . ILE A 1 340 ? -54.473 -5.608 76.524 1.00 95.94 340 ILE A N 1
ATOM 2742 C CA . ILE A 1 340 ? -54.600 -4.302 77.189 1.00 95.94 340 ILE A CA 1
ATOM 2743 C C . ILE A 1 340 ? -56.072 -3.958 77.447 1.00 95.94 340 ILE A C 1
ATOM 2745 O O . ILE A 1 340 ? -56.411 -3.515 78.543 1.00 95.94 340 ILE A O 1
ATOM 2749 N N . GLU A 1 341 ? -56.962 -4.171 76.475 1.00 95.75 341 GLU A N 1
ATOM 2750 C CA . GLU A 1 341 ? -58.395 -3.902 76.638 1.00 95.75 341 GLU A CA 1
ATOM 2751 C C . GLU A 1 341 ? -59.038 -4.832 77.681 1.00 95.75 341 GLU A C 1
ATOM 2753 O O . GLU A 1 341 ? -59.873 -4.390 78.474 1.00 95.75 341 GLU A O 1
ATOM 2758 N N . THR A 1 342 ? -58.635 -6.108 77.732 1.00 94.69 342 THR A N 1
ATOM 2759 C CA . THR A 1 342 ? -59.107 -7.039 78.770 1.00 94.69 342 THR A CA 1
ATOM 2760 C C . THR A 1 342 ? -58.641 -6.629 80.165 1.00 94.69 342 THR A C 1
ATOM 2762 O O . THR A 1 342 ? -59.475 -6.527 81.065 1.00 94.69 342 THR A O 1
ATOM 2765 N N . LEU A 1 343 ? -57.359 -6.284 80.330 1.00 95.94 343 LEU A N 1
ATOM 2766 C CA . LEU A 1 343 ? -56.804 -5.804 81.598 1.00 95.94 343 LEU A CA 1
ATOM 2767 C C . LEU A 1 343 ? -57.447 -4.486 82.032 1.00 95.94 343 LEU A C 1
ATOM 2769 O O . LEU A 1 343 ? -57.755 -4.299 83.205 1.00 95.94 343 LEU A O 1
ATOM 2773 N N . LYS A 1 344 ? -57.702 -3.571 81.092 1.00 96.88 344 LYS A N 1
ATOM 2774 C CA . LYS A 1 344 ? -58.382 -2.303 81.375 1.00 96.88 344 LYS A CA 1
ATOM 2775 C C . LYS A 1 344 ? -59.794 -2.531 81.919 1.00 96.88 344 LYS A C 1
ATOM 2777 O O . LYS A 1 344 ? -60.168 -1.891 82.900 1.00 96.88 344 LYS A O 1
ATOM 2782 N N . LYS A 1 345 ? -60.555 -3.458 81.325 1.00 95.31 345 LYS A N 1
ATOM 2783 C CA . LYS A 1 345 ? -61.881 -3.856 81.828 1.00 95.31 345 LYS A CA 1
ATOM 2784 C C . LYS A 1 345 ? -61.792 -4.517 83.198 1.00 95.31 345 LYS A C 1
ATOM 2786 O O . LYS A 1 345 ? -62.598 -4.199 84.066 1.00 95.31 345 LYS A O 1
ATOM 2791 N N . GLU A 1 346 ? -60.822 -5.402 83.405 1.00 94.75 346 GLU A N 1
ATOM 2792 C CA . GLU A 1 346 ? -60.611 -6.060 84.694 1.00 94.75 346 GLU A CA 1
ATOM 2793 C C . GLU A 1 346 ? -60.306 -5.035 85.796 1.00 94.75 346 GLU A C 1
ATOM 2795 O O . GLU A 1 346 ? -61.005 -5.001 86.809 1.00 94.75 346 GLU A O 1
ATOM 2800 N N . ILE A 1 347 ? -59.365 -4.115 85.557 1.00 95.31 347 ILE A N 1
ATOM 2801 C CA . ILE A 1 347 ? -59.063 -3.002 86.468 1.00 95.31 347 ILE A CA 1
ATOM 2802 C C . ILE A 1 347 ? -60.320 -2.170 86.749 1.00 95.31 347 ILE A C 1
ATOM 2804 O O . ILE A 1 347 ? -60.608 -1.880 87.908 1.00 95.31 347 ILE A O 1
ATOM 2808 N N . GLU A 1 348 ? -61.110 -1.825 85.728 1.00 95.75 348 GLU A N 1
ATOM 2809 C CA . GLU A 1 348 ? -62.354 -1.067 85.909 1.00 95.75 348 GLU A CA 1
ATOM 2810 C C . GLU A 1 348 ? -63.365 -1.817 86.792 1.00 95.75 348 GLU A C 1
ATOM 2812 O O . GLU A 1 348 ? -63.989 -1.217 87.672 1.00 95.75 348 GLU A O 1
ATOM 2817 N N . THR A 1 349 ? -63.521 -3.130 86.593 1.00 94.75 349 THR A N 1
ATOM 2818 C CA . THR A 1 349 ? -64.394 -3.952 87.443 1.00 94.75 349 THR A CA 1
ATOM 2819 C C . THR A 1 349 ? -63.888 -4.022 88.882 1.00 94.75 349 THR A C 1
ATOM 2821 O O . THR A 1 349 ? -64.682 -3.833 89.804 1.00 94.75 349 THR A O 1
ATOM 2824 N N . ILE A 1 350 ? -62.578 -4.198 89.090 1.00 96.19 350 ILE A N 1
ATOM 2825 C CA . ILE A 1 350 ? -61.960 -4.201 90.421 1.00 96.19 350 ILE A CA 1
ATOM 2826 C C . ILE A 1 350 ? -62.194 -2.854 91.112 1.00 96.19 350 ILE A C 1
ATOM 2828 O O . ILE A 1 350 ? -62.687 -2.842 92.239 1.00 96.19 350 ILE A O 1
ATOM 2832 N N . CYS A 1 351 ? -61.939 -1.727 90.438 1.00 94.56 351 CYS A N 1
ATOM 2833 C CA . CYS A 1 351 ? -62.198 -0.390 90.978 1.00 94.56 351 CYS A CA 1
ATOM 2834 C C . CYS A 1 351 ? -63.664 -0.218 91.398 1.00 94.56 351 CYS A C 1
ATOM 2836 O O . CYS A 1 351 ? -63.921 0.150 92.541 1.00 94.56 351 CYS A O 1
ATOM 2838 N N . LYS A 1 352 ? -64.627 -0.581 90.536 1.00 95.69 352 LYS A N 1
ATOM 2839 C CA . LYS A 1 352 ? -66.064 -0.513 90.867 1.00 95.69 352 LYS A CA 1
ATOM 2840 C C . LYS A 1 352 ? -66.4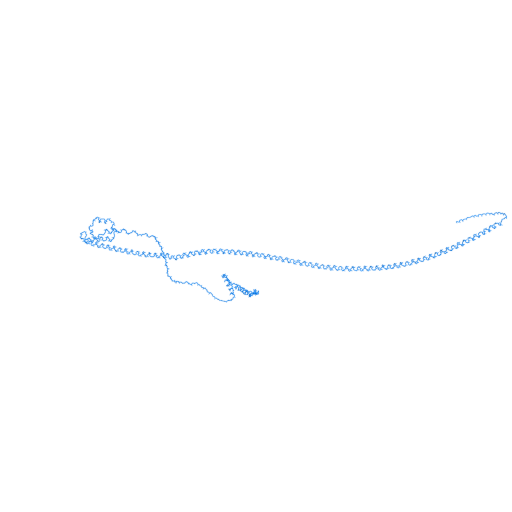15 -1.338 92.107 1.00 95.69 352 LYS A C 1
ATOM 2842 O O . LYS A 1 352 ? -67.147 -0.861 92.970 1.00 95.69 352 LYS A O 1
ATOM 2847 N N . THR A 1 353 ? -65.891 -2.562 92.217 1.00 94.69 353 THR A N 1
ATOM 2848 C CA . THR A 1 353 ? -66.140 -3.415 93.394 1.00 94.69 353 THR A CA 1
ATOM 2849 C C . THR A 1 353 ? -65.485 -2.873 94.665 1.00 94.69 353 THR A C 1
ATOM 2851 O O . THR A 1 353 ? -66.084 -2.948 95.738 1.00 94.69 353 THR A O 1
ATOM 2854 N N . TYR A 1 354 ? -64.284 -2.297 94.561 1.00 93.06 354 TYR A N 1
ATOM 2855 C CA . TYR A 1 354 ? -63.591 -1.681 95.689 1.00 93.06 354 TYR A CA 1
ATOM 2856 C C . TYR A 1 354 ? -64.337 -0.441 96.192 1.00 93.06 354 TYR A C 1
ATOM 2858 O O . TYR A 1 354 ? -64.604 -0.345 97.388 1.00 93.06 354 TYR A O 1
ATOM 2866 N N . ASP A 1 355 ? -64.742 0.456 95.290 1.00 94.75 355 ASP A N 1
ATOM 2867 C CA . ASP A 1 355 ? -65.524 1.653 95.620 1.00 94.75 355 ASP A CA 1
ATOM 2868 C C . ASP A 1 355 ? -66.859 1.287 96.282 1.00 94.75 355 ASP A C 1
ATOM 2870 O O . ASP A 1 355 ? -67.280 1.911 97.263 1.00 94.75 355 ASP A O 1
ATOM 2874 N N . GLN A 1 356 ? -67.513 0.229 95.788 1.00 94.88 356 GLN A N 1
ATOM 2875 C CA . GLN A 1 356 ? -68.731 -0.299 96.391 1.00 94.88 356 GLN A CA 1
ATOM 2876 C C . GLN A 1 356 ? -68.478 -0.819 97.813 1.00 94.88 356 GLN A C 1
ATOM 2878 O O . GLN A 1 356 ? -69.182 -0.422 98.742 1.00 94.88 356 GLN A O 1
ATOM 2883 N N . ARG A 1 357 ? -67.448 -1.652 98.010 1.00 94.75 357 ARG A N 1
ATOM 2884 C CA . ARG A 1 357 ? -67.087 -2.188 99.331 1.00 94.75 357 ARG A CA 1
ATOM 2885 C C . ARG A 1 357 ? -66.701 -1.082 100.313 1.00 94.75 357 ARG A C 1
ATOM 2887 O O . ARG A 1 357 ? -67.068 -1.151 101.483 1.00 94.75 357 ARG A O 1
ATOM 2894 N N . PHE A 1 358 ? -65.979 -0.063 99.847 1.00 93.50 358 PHE A N 1
ATOM 2895 C CA . PHE A 1 358 ? -65.638 1.112 100.644 1.00 93.50 358 PHE A CA 1
ATOM 2896 C C . PHE A 1 358 ? -66.904 1.856 101.089 1.00 93.50 358 PHE A C 1
ATOM 2898 O O . PHE A 1 358 ? -67.058 2.153 102.271 1.00 93.50 358 PHE A O 1
ATOM 2905 N N . SER A 1 359 ? -67.854 2.061 100.171 1.00 92.75 359 SER A N 1
ATOM 2906 C CA . SER A 1 359 ? -69.145 2.696 100.468 1.00 92.75 359 SER A CA 1
ATOM 2907 C C . SER A 1 359 ? -69.991 1.895 101.471 1.00 92.75 359 SER A C 1
ATOM 2909 O O . SER A 1 359 ? -70.665 2.477 102.320 1.00 92.75 359 SER A O 1
ATOM 2911 N N . GLU A 1 360 ? -69.991 0.563 101.381 1.00 93.38 360 GLU A N 1
ATOM 2912 C CA . GLU A 1 360 ? -70.692 -0.326 102.321 1.00 93.38 360 GLU A CA 1
ATOM 2913 C C . GLU A 1 360 ? -70.058 -0.286 103.717 1.00 93.38 360 GLU A C 1
ATOM 2915 O O . GLU A 1 360 ? -70.761 -0.060 104.702 1.00 93.38 360 GLU A O 1
ATOM 2920 N N . MET A 1 361 ? -68.731 -0.414 103.793 1.00 92.94 361 MET A N 1
ATOM 2921 C CA . MET A 1 361 ? -67.980 -0.327 105.047 1.00 92.94 361 MET A CA 1
ATOM 2922 C C . MET A 1 361 ? -68.148 1.041 105.719 1.00 92.94 361 MET A C 1
ATOM 2924 O O . MET A 1 361 ? -68.292 1.115 106.937 1.00 92.94 361 MET A O 1
ATOM 2928 N N . GLU A 1 362 ? -68.177 2.133 104.949 1.00 93.50 362 GLU A N 1
ATOM 2929 C CA . GLU A 1 362 ? -68.422 3.476 105.481 1.00 93.50 362 GLU A CA 1
ATOM 2930 C C . GLU A 1 362 ? -69.832 3.602 106.085 1.00 93.50 362 GLU A C 1
ATOM 2932 O O . GLU A 1 362 ? -69.998 4.202 107.150 1.00 93.50 362 GLU A O 1
ATOM 2937 N N . LYS A 1 363 ? -70.853 3.016 105.442 1.00 92.94 363 LYS A N 1
ATOM 2938 C CA . LYS A 1 363 ? -72.222 2.974 105.984 1.00 92.94 363 LYS A CA 1
ATOM 2939 C C . LYS A 1 363 ? -72.293 2.165 107.276 1.00 92.94 363 LYS A C 1
ATOM 2941 O O . LYS A 1 363 ? -72.929 2.621 108.222 1.00 92.94 363 LYS A O 1
ATOM 2946 N N . GLU A 1 364 ? -71.646 1.001 107.323 1.00 92.75 364 GLU A N 1
ATOM 2947 C CA . GLU A 1 364 ? -71.589 0.156 108.520 1.00 92.75 364 GLU A CA 1
ATOM 2948 C C . GLU A 1 364 ? -70.869 0.871 109.668 1.00 92.75 364 GLU A C 1
ATOM 2950 O O . GLU A 1 364 ? -71.424 0.979 110.759 1.00 92.75 364 GLU A O 1
ATOM 2955 N N . ALA A 1 365 ? -69.698 1.461 109.408 1.00 92.00 365 ALA A N 1
ATOM 2956 C CA . ALA A 1 365 ? -68.943 2.225 110.399 1.00 92.00 365 ALA A CA 1
ATOM 2957 C C . ALA A 1 365 ? -69.743 3.419 110.946 1.00 92.00 365 ALA A C 1
ATOM 2959 O O . ALA A 1 365 ? -69.787 3.619 112.160 1.00 92.00 365 ALA A O 1
ATOM 2960 N N . LYS A 1 366 ? -70.429 4.179 110.076 1.00 93.44 366 LYS A N 1
ATOM 2961 C CA . LYS A 1 366 ? -71.347 5.257 110.489 1.00 93.44 366 LYS A CA 1
ATOM 2962 C C . LYS A 1 366 ? -72.514 4.718 111.321 1.00 93.44 366 LYS A C 1
ATOM 2964 O O . LYS A 1 366 ? -72.854 5.319 112.335 1.00 93.44 366 LYS A O 1
ATOM 2969 N N . GLY A 1 367 ? -73.092 3.578 110.938 1.00 91.69 367 GLY A N 1
ATOM 2970 C CA . GLY A 1 367 ? -74.147 2.901 111.695 1.00 91.69 367 GLY A CA 1
ATOM 2971 C C . GLY A 1 367 ? -73.692 2.492 113.099 1.00 91.69 367 GLY A C 1
ATOM 2972 O O . GLY A 1 367 ? -74.304 2.894 114.089 1.00 91.69 367 GLY A O 1
ATOM 2973 N N . SER A 1 368 ? -72.570 1.777 113.210 1.00 89.50 368 SER A N 1
ATOM 2974 C CA . SER A 1 368 ? -71.983 1.393 114.500 1.00 89.50 368 SER A CA 1
ATOM 2975 C C . SER A 1 368 ? -71.596 2.606 115.346 1.00 89.50 368 SER A C 1
ATOM 2977 O O . SER A 1 368 ? -71.792 2.589 116.560 1.00 89.50 368 SER A O 1
ATOM 2979 N N . GLN A 1 369 ? -71.090 3.681 114.730 1.00 91.94 369 GLN A N 1
ATOM 2980 C CA . GLN A 1 369 ? -70.822 4.935 115.430 1.00 91.94 369 GLN A CA 1
ATOM 2981 C C . GLN A 1 369 ? -72.107 5.507 116.043 1.00 91.94 369 GLN A C 1
ATOM 2983 O O . GLN A 1 369 ? -72.117 5.807 117.235 1.00 91.94 369 GLN A O 1
ATOM 2988 N N . THR A 1 370 ? -73.194 5.611 115.270 1.00 90.94 370 THR A N 1
ATOM 2989 C CA . THR A 1 370 ? -74.478 6.114 115.788 1.00 90.94 370 THR A CA 1
ATOM 2990 C C . THR A 1 370 ? -75.034 5.244 116.917 1.00 90.94 370 THR A C 1
ATOM 2992 O O . THR A 1 370 ? -75.477 5.778 117.932 1.00 90.94 370 THR A O 1
ATOM 2995 N N . GLU A 1 371 ? -74.930 3.915 116.809 1.00 92.38 371 GLU A N 1
ATOM 2996 C CA . GLU A 1 371 ? -75.368 2.988 117.860 1.00 92.38 371 GLU A CA 1
ATOM 2997 C C . GLU A 1 371 ? -74.549 3.163 119.151 1.00 92.38 371 GLU A C 1
ATOM 2999 O O . GLU A 1 371 ? -75.096 3.195 120.256 1.00 92.38 371 GLU A O 1
ATOM 3004 N N . MET A 1 372 ? -73.225 3.302 119.032 1.00 89.19 372 MET A N 1
ATOM 3005 C CA . MET A 1 372 ? -72.349 3.538 120.180 1.00 89.19 372 MET A CA 1
ATOM 3006 C C . MET A 1 372 ? -72.594 4.914 120.811 1.00 89.19 372 MET A C 1
ATOM 3008 O O . MET A 1 372 ? -72.586 5.024 122.038 1.00 89.19 372 MET A O 1
ATOM 3012 N N . GLU A 1 373 ? -72.863 5.949 120.011 1.00 91.25 373 GLU A N 1
ATOM 3013 C CA . GLU A 1 373 ? -73.270 7.270 120.503 1.00 91.25 373 GLU A CA 1
ATOM 3014 C C . GLU A 1 373 ? -74.601 7.214 121.271 1.00 91.25 373 GLU A C 1
ATOM 3016 O O . GLU A 1 373 ? -74.731 7.844 122.324 1.00 91.25 373 GLU A O 1
ATOM 3021 N N . GLU A 1 374 ? -75.583 6.442 120.800 1.00 92.06 374 GLU A N 1
ATOM 3022 C CA . GLU A 1 374 ? -76.845 6.216 121.514 1.00 92.06 374 GLU A CA 1
ATOM 3023 C C . GLU A 1 374 ? -76.640 5.448 122.823 1.00 92.06 374 GLU A C 1
ATOM 3025 O O . GLU A 1 374 ? -77.120 5.890 123.869 1.00 92.06 374 GLU A O 1
ATOM 3030 N N . LYS A 1 375 ? -75.864 4.354 122.812 1.00 93.31 375 LYS A N 1
ATOM 3031 C CA . LYS A 1 375 ? -75.505 3.609 124.035 1.00 93.31 375 LYS A CA 1
ATOM 3032 C C . LYS A 1 375 ? -74.767 4.484 125.043 1.00 93.31 375 LYS A C 1
ATOM 3034 O O . LYS A 1 375 ? -74.993 4.355 126.249 1.00 93.31 375 LYS A O 1
ATOM 3039 N N . LEU A 1 376 ? -73.903 5.383 124.572 1.00 90.75 376 LEU A N 1
ATOM 3040 C CA . LEU A 1 376 ? -73.206 6.345 125.418 1.00 90.75 376 LEU A CA 1
ATOM 3041 C C . LEU A 1 376 ? -74.185 7.355 126.027 1.00 90.75 376 LEU A C 1
ATOM 3043 O O . LEU A 1 376 ? -74.116 7.606 127.231 1.00 90.75 376 LEU A O 1
ATOM 3047 N N . LYS A 1 377 ? -75.122 7.901 125.239 1.00 92.69 377 LYS A N 1
ATOM 3048 C CA . LYS A 1 377 ? -76.193 8.782 125.741 1.00 92.69 377 LYS A CA 1
ATOM 3049 C C . LYS A 1 377 ? -77.053 8.073 126.788 1.00 92.69 377 LYS A C 1
ATOM 3051 O O . LYS A 1 377 ? -77.308 8.647 127.845 1.00 92.69 377 LYS A O 1
ATOM 3056 N N . GLU A 1 378 ? -77.430 6.821 126.544 1.00 92.12 378 GLU A N 1
ATOM 3057 C CA . GLU A 1 378 ? -78.209 6.007 127.480 1.00 92.12 378 GLU A CA 1
ATOM 3058 C C . GLU A 1 378 ? -77.427 5.707 128.767 1.00 92.12 378 GLU A C 1
ATOM 3060 O O . GLU A 1 378 ? -77.926 5.929 129.868 1.00 92.12 378 GLU A O 1
ATOM 3065 N N . SER A 1 379 ? -76.160 5.297 128.659 1.00 88.25 379 SER A N 1
ATOM 3066 C CA . SER A 1 379 ? -75.292 5.105 129.832 1.00 88.25 379 SER A CA 1
ATOM 3067 C C . SER A 1 379 ? -75.098 6.400 130.619 1.00 88.25 379 SER A C 1
ATOM 3069 O O . SER A 1 379 ? -75.119 6.389 131.847 1.00 88.25 379 SER A O 1
ATOM 3071 N N . THR A 1 380 ? -74.968 7.537 129.932 1.00 91.69 380 THR A N 1
ATOM 3072 C CA . THR A 1 380 ? -74.874 8.862 130.564 1.00 91.69 380 THR A CA 1
ATOM 3073 C C . THR A 1 380 ? -76.167 9.210 131.303 1.00 91.69 380 THR A C 1
ATOM 3075 O O . THR A 1 380 ? -76.120 9.720 132.426 1.00 91.69 380 THR A O 1
ATOM 3078 N N . ARG A 1 381 ? -77.332 8.882 130.726 1.00 90.31 381 ARG A N 1
ATOM 3079 C CA . ARG A 1 381 ? -78.642 9.021 131.376 1.00 90.31 381 ARG A CA 1
ATOM 3080 C C . ARG A 1 381 ? -78.728 8.151 132.629 1.00 90.31 381 ARG A C 1
ATOM 3082 O O . ARG A 1 381 ? -79.047 8.674 133.694 1.00 90.31 381 ARG A O 1
ATOM 3089 N N . HIS A 1 382 ? -78.366 6.871 132.534 1.00 91.44 382 HIS A N 1
ATOM 3090 C CA . HIS A 1 382 ? -78.308 5.959 133.678 1.00 91.44 382 HIS A CA 1
ATOM 3091 C C . HIS A 1 382 ? -77.356 6.444 134.777 1.00 91.44 382 HIS A C 1
ATOM 3093 O O . HIS A 1 382 ? -77.715 6.396 135.950 1.00 91.44 382 HIS A O 1
ATOM 3099 N N . LEU A 1 383 ? -76.165 6.941 134.432 1.00 90.31 383 LEU A N 1
ATOM 3100 C CA . LEU A 1 383 ? -75.228 7.523 135.400 1.00 90.31 383 LEU A CA 1
ATOM 3101 C C . LEU A 1 383 ? -75.791 8.782 136.066 1.00 90.31 383 LEU A C 1
ATOM 3103 O O . LEU A 1 383 ? -75.590 8.998 137.258 1.00 90.31 383 LEU A O 1
ATOM 3107 N N . THR A 1 384 ? -76.511 9.614 135.317 1.00 88.69 384 THR A N 1
ATOM 3108 C CA . THR A 1 384 ? -77.163 10.811 135.866 1.00 88.69 384 THR A CA 1
ATOM 3109 C C . THR A 1 384 ? -78.284 10.426 136.829 1.00 88.69 384 THR A C 1
ATOM 3111 O O . THR A 1 384 ? -78.376 10.982 137.922 1.00 88.69 384 THR A O 1
ATOM 3114 N N . GLU A 1 385 ? -79.083 9.424 136.466 1.00 91.25 385 GLU A N 1
ATOM 3115 C CA . GLU A 1 385 ? -80.143 8.870 137.307 1.00 91.25 385 GLU A CA 1
ATOM 3116 C C . GLU A 1 385 ? -79.580 8.243 138.591 1.00 91.25 385 GLU A C 1
ATOM 3118 O O . GLU A 1 385 ? -80.030 8.570 139.688 1.00 91.25 385 GLU A O 1
ATOM 3123 N N . THR A 1 386 ? -78.541 7.402 138.501 1.00 90.00 386 THR A N 1
ATOM 3124 C CA . THR A 1 386 ? -77.904 6.810 139.692 1.00 90.00 386 THR A CA 1
ATOM 3125 C C . THR A 1 386 ? -77.245 7.864 140.572 1.00 90.00 386 THR A C 1
ATOM 3127 O O . THR A 1 386 ? -77.364 7.789 141.793 1.00 90.00 386 THR A O 1
ATOM 3130 N N . ARG A 1 387 ? -76.620 8.890 139.984 1.00 91.56 387 ARG A N 1
ATOM 3131 C CA . ARG A 1 387 ? -76.092 10.046 140.720 1.00 91.56 387 ARG A CA 1
ATOM 3132 C C . ARG A 1 387 ? -77.198 10.805 141.457 1.00 91.56 387 ARG A C 1
ATOM 3134 O O . ARG A 1 387 ? -76.979 11.226 142.589 1.00 91.56 387 ARG A O 1
ATOM 3141 N N . ASN A 1 388 ? -78.367 10.990 140.847 1.00 89.94 388 ASN A N 1
ATOM 3142 C CA . ASN A 1 388 ? -79.504 11.652 141.493 1.00 89.94 388 ASN A CA 1
ATOM 3143 C C . ASN A 1 388 ? -80.081 10.804 142.629 1.00 89.94 388 ASN A C 1
ATOM 3145 O O . ASN A 1 388 ? -80.264 11.315 143.731 1.00 89.94 388 ASN A O 1
ATOM 3149 N N . ARG A 1 389 ? -80.268 9.500 142.404 1.00 90.06 389 ARG A N 1
ATOM 3150 C CA . ARG A 1 389 ? -80.689 8.556 143.449 1.00 90.06 389 ARG A CA 1
ATOM 3151 C C . ARG A 1 389 ? -79.696 8.489 144.606 1.00 90.06 389 ARG A C 1
ATOM 3153 O O . ARG A 1 389 ? -80.115 8.418 145.754 1.00 90.06 389 ARG A O 1
ATOM 3160 N N . LEU A 1 390 ? -78.392 8.543 144.329 1.00 86.88 390 LEU A N 1
ATOM 3161 C CA . LEU A 1 390 ? -77.360 8.589 145.365 1.00 86.88 390 LEU A CA 1
ATOM 3162 C C . LEU A 1 390 ? -77.495 9.853 146.216 1.00 86.88 390 LEU A C 1
ATOM 3164 O O . LEU A 1 390 ? -77.529 9.740 147.436 1.00 86.88 390 LEU A O 1
ATOM 3168 N N . LYS A 1 391 ? -77.656 11.027 145.588 1.00 87.44 391 LYS A N 1
ATOM 3169 C CA . LYS A 1 391 ? -77.921 12.284 146.309 1.00 87.44 391 LYS A CA 1
ATOM 3170 C C . LYS A 1 391 ? -79.179 12.189 147.173 1.00 87.44 391 LYS A C 1
ATOM 3172 O O . LYS A 1 391 ? -79.199 12.680 148.296 1.00 87.44 391 LYS A O 1
ATOM 3177 N N . GLU A 1 392 ? -80.235 11.561 146.666 1.00 85.38 392 GLU A N 1
ATOM 3178 C CA . GLU A 1 392 ? -81.481 11.362 147.407 1.00 85.38 392 GLU A CA 1
ATOM 3179 C C . GLU A 1 392 ? -81.283 10.417 148.608 1.00 85.38 392 GLU A C 1
ATOM 3181 O O . GLU A 1 392 ? -81.707 10.729 149.721 1.00 85.38 392 GLU A O 1
ATOM 3186 N N . CYS A 1 393 ? -80.553 9.310 148.425 1.00 81.44 393 CYS A N 1
ATOM 3187 C CA . CYS A 1 393 ? -80.143 8.414 149.508 1.00 81.44 393 CYS A CA 1
ATOM 3188 C C . CYS A 1 393 ? -79.246 9.107 150.543 1.00 81.44 393 CYS A C 1
ATOM 3190 O O . CYS A 1 393 ? -79.445 8.886 151.735 1.00 81.44 393 CYS A O 1
ATOM 3192 N N . GLU A 1 394 ? -78.295 9.942 150.119 1.00 84.44 394 GLU A N 1
ATOM 3193 C CA . GLU A 1 394 ? -77.458 10.758 151.007 1.00 84.44 394 GLU A CA 1
ATOM 3194 C C . GLU A 1 394 ? -78.324 11.702 151.848 1.00 84.44 394 GLU A C 1
ATOM 3196 O O . GLU A 1 394 ? -78.198 11.718 153.071 1.00 84.44 394 GLU A O 1
ATOM 3201 N N . MET A 1 395 ? -79.276 12.414 151.235 1.00 83.81 395 MET A N 1
ATOM 3202 C CA . MET A 1 395 ? -80.198 13.288 151.971 1.00 83.81 395 MET A CA 1
ATOM 3203 C C . MET A 1 395 ? -81.087 12.517 152.959 1.00 83.81 395 MET A C 1
ATOM 3205 O O . MET A 1 395 ? -81.310 12.973 154.087 1.00 83.81 395 MET A O 1
ATOM 3209 N N . LEU A 1 396 ? -81.588 11.339 152.572 1.00 84.44 396 LEU A N 1
ATOM 3210 C CA . LEU A 1 396 ? -82.361 10.464 153.460 1.00 84.44 396 LEU A CA 1
ATOM 3211 C C . LEU A 1 396 ? -81.512 9.940 154.622 1.00 84.44 396 LEU A C 1
ATOM 3213 O O . LEU A 1 396 ? -81.982 9.924 155.763 1.00 84.44 396 LEU A O 1
ATOM 3217 N N . PHE A 1 397 ? -80.274 9.521 154.350 1.00 83.94 397 PHE A N 1
ATOM 3218 C CA . PHE A 1 397 ? -79.337 9.056 155.366 1.00 83.94 397 PHE A CA 1
ATOM 3219 C C . PHE A 1 397 ? -79.003 10.172 156.354 1.00 83.94 397 PHE A C 1
ATOM 3221 O O . PHE A 1 397 ? -79.113 9.948 157.557 1.00 83.94 397 PHE A O 1
ATOM 3228 N N . GLU A 1 398 ? -78.701 11.379 155.876 1.00 85.00 398 GLU A N 1
ATOM 3229 C CA . GLU A 1 398 ? -78.434 12.533 156.740 1.00 85.00 398 GLU A CA 1
ATOM 3230 C C . GLU A 1 398 ? -79.642 12.893 157.610 1.00 85.00 398 GLU A C 1
ATOM 3232 O O . GLU A 1 398 ? -79.529 13.058 158.828 1.00 85.00 398 GLU A O 1
ATOM 3237 N N . THR A 1 399 ? -80.843 12.902 157.028 1.00 86.50 399 THR A N 1
ATOM 3238 C CA . THR A 1 399 ? -82.087 13.150 157.773 1.00 86.50 399 THR A CA 1
ATOM 3239 C C . THR A 1 399 ? -82.306 12.101 158.867 1.00 86.50 399 THR A C 1
ATOM 3241 O O . THR A 1 399 ? -82.669 12.427 160.003 1.00 86.50 399 THR A O 1
ATOM 3244 N N . ARG A 1 400 ? -82.071 10.823 158.547 1.00 83.31 400 ARG A N 1
ATOM 3245 C CA . ARG A 1 400 ? -82.253 9.703 159.477 1.00 83.31 400 ARG A CA 1
ATOM 3246 C C . ARG A 1 400 ? -81.168 9.669 160.551 1.00 83.31 400 ARG A C 1
ATOM 3248 O O . ARG A 1 400 ? -81.487 9.400 161.706 1.00 83.31 400 ARG A O 1
ATOM 3255 N N . SER A 1 401 ? -79.922 9.973 160.199 1.00 80.88 401 SER A N 1
ATOM 3256 C CA . SER A 1 401 ? -78.800 10.152 161.127 1.00 80.88 401 SER A CA 1
ATOM 3257 C C . SER A 1 401 ? -79.121 11.248 162.142 1.00 80.88 401 SER A C 1
ATOM 3259 O O . SER A 1 401 ? -79.049 11.018 163.350 1.00 80.88 401 SER A O 1
ATOM 3261 N N . LEU A 1 402 ? -79.615 12.401 161.679 1.00 84.38 402 LEU A N 1
ATOM 3262 C CA . LEU A 1 402 ? -80.038 13.496 162.550 1.00 84.38 402 LEU A CA 1
ATOM 3263 C C . LEU A 1 402 ? -81.201 13.091 163.473 1.00 84.38 402 LEU A C 1
ATOM 3265 O O . LEU A 1 402 ? -81.204 13.435 164.657 1.00 84.38 402 LEU A O 1
ATOM 3269 N N . GLN A 1 403 ? -82.181 12.331 162.970 1.00 82.56 403 GLN A N 1
ATOM 3270 C CA . GLN A 1 403 ?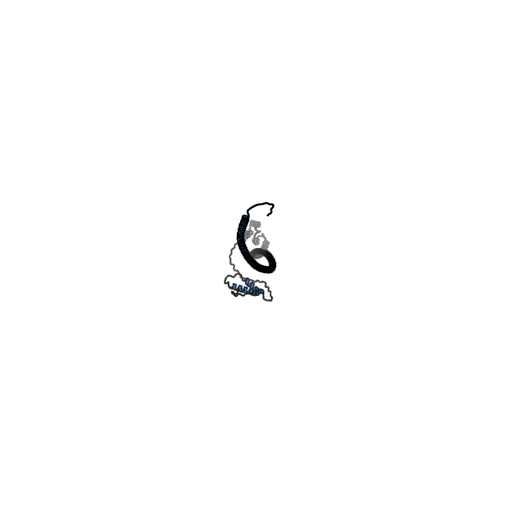 -83.253 11.768 163.801 1.00 82.56 403 GLN A CA 1
ATOM 3271 C C . GLN A 1 403 ? -82.730 10.784 164.855 1.00 82.56 403 GLN A C 1
ATOM 3273 O O . GLN A 1 403 ? -83.155 10.853 166.010 1.00 82.56 403 GLN A O 1
ATOM 3278 N N . TRP A 1 404 ? -81.817 9.882 164.489 1.00 79.31 404 TRP A N 1
ATOM 3279 C CA . TRP A 1 404 ? -81.178 8.964 165.432 1.00 79.31 404 TRP A CA 1
ATOM 3280 C C . TRP A 1 404 ? -80.377 9.713 166.486 1.00 79.31 404 TRP A C 1
ATOM 3282 O O . TRP A 1 404 ? -80.490 9.378 167.658 1.00 79.31 404 TRP A O 1
ATOM 3292 N N . LYS A 1 405 ? -79.669 10.780 166.107 1.00 81.94 405 LYS A N 1
ATOM 3293 C CA . LYS A 1 405 ? -78.946 11.645 167.043 1.00 81.94 405 LYS A CA 1
ATOM 3294 C C . LYS A 1 405 ? -79.888 12.307 168.050 1.00 81.94 405 LYS A C 1
ATOM 3296 O O . LYS A 1 405 ? -79.597 12.336 169.241 1.00 81.94 405 LYS A O 1
ATOM 3301 N N . LYS A 1 406 ? -81.066 12.760 167.602 1.00 82.25 406 LYS A N 1
ATOM 3302 C CA . LYS A 1 406 ? -82.124 13.262 168.497 1.00 82.25 406 LYS A CA 1
ATOM 3303 C C . LYS A 1 406 ? -82.666 12.173 169.425 1.00 82.25 406 LYS A C 1
ATOM 3305 O O . LYS A 1 406 ? -82.811 12.422 170.616 1.00 82.25 406 LYS A O 1
ATOM 3310 N N . LYS A 1 407 ? -82.958 10.973 168.906 1.00 81.38 407 LYS A N 1
ATOM 3311 C CA . LYS A 1 407 ? -83.409 9.836 169.729 1.00 81.38 407 LYS A CA 1
ATOM 3312 C C . LYS A 1 407 ? -82.359 9.423 170.754 1.00 81.38 407 LYS A C 1
ATOM 3314 O O . LYS A 1 407 ? -82.718 9.213 171.903 1.00 81.38 407 LYS A O 1
ATOM 3319 N N . GLN A 1 408 ? -81.093 9.333 170.353 1.00 79.00 408 GLN A N 1
ATOM 3320 C CA . GLN A 1 408 ? -79.969 9.051 171.239 1.00 79.00 408 GLN A CA 1
ATOM 3321 C C . GLN A 1 408 ? -79.927 10.069 172.377 1.00 79.00 408 GLN A C 1
ATOM 3323 O O . GLN A 1 408 ? -79.930 9.659 173.527 1.00 79.00 408 GLN A O 1
ATOM 3328 N N . ASN A 1 409 ? -80.023 11.364 172.067 1.00 78.31 409 ASN A N 1
ATOM 3329 C CA . ASN A 1 409 ? -80.053 12.421 173.077 1.00 78.31 409 ASN A CA 1
ATOM 3330 C C . ASN A 1 409 ? -81.243 12.278 174.051 1.00 78.31 409 ASN A C 1
ATOM 3332 O O . ASN A 1 409 ? -81.093 12.470 175.250 1.00 78.31 409 ASN A O 1
ATOM 3336 N N . ILE A 1 410 ? -82.431 11.898 173.562 1.00 78.12 410 ILE A N 1
ATOM 3337 C CA . ILE A 1 410 ? -83.601 11.639 174.423 1.00 78.12 410 ILE A CA 1
ATOM 3338 C C . ILE A 1 410 ? -83.365 10.427 175.332 1.00 78.12 410 ILE A C 1
ATOM 3340 O O . ILE A 1 410 ? -83.681 10.488 176.519 1.00 78.12 410 ILE A O 1
ATOM 3344 N N . TYR A 1 411 ? -82.838 9.328 174.786 1.00 76.19 411 TYR A N 1
ATOM 3345 C CA . TYR A 1 411 ? -82.532 8.138 175.577 1.00 76.19 411 TYR A CA 1
ATOM 3346 C C . TYR A 1 411 ? -81.443 8.414 176.607 1.00 76.19 411 TYR A C 1
ATOM 3348 O O . TYR A 1 411 ? -81.597 7.964 177.733 1.00 76.19 411 TYR A O 1
ATOM 3356 N N . GLU A 1 412 ? -80.419 9.189 176.254 1.00 74.56 412 GLU A N 1
ATOM 3357 C CA . GLU A 1 412 ? -79.338 9.614 177.145 1.00 74.56 412 GLU A CA 1
ATOM 3358 C C . GLU A 1 412 ? -79.893 10.417 178.333 1.00 74.56 412 GLU A C 1
ATOM 3360 O O . GLU A 1 412 ? -79.692 10.019 179.482 1.00 74.56 412 GLU A O 1
ATOM 3365 N N . ILE A 1 413 ? -80.736 11.427 178.069 1.00 77.00 413 ILE A N 1
ATOM 3366 C CA . ILE A 1 413 ? -81.463 12.187 179.105 1.00 77.00 413 ILE A CA 1
ATOM 3367 C C . ILE A 1 413 ? -82.337 11.267 179.972 1.00 77.00 413 ILE A C 1
ATOM 3369 O O . ILE A 1 413 ? -82.356 11.390 181.197 1.00 77.00 413 ILE A O 1
ATOM 3373 N N . PHE A 1 414 ? -83.075 10.335 179.360 1.00 74.19 414 PHE A N 1
ATOM 3374 C CA . PHE A 1 414 ? -83.931 9.400 180.093 1.00 74.19 414 PHE A CA 1
ATOM 3375 C C . PHE A 1 414 ? -83.119 8.465 181.000 1.00 74.19 414 PHE A C 1
ATOM 3377 O O . PHE A 1 414 ? -83.506 8.237 182.147 1.00 74.19 414 PHE A O 1
ATOM 3384 N N . THR A 1 415 ? -81.990 7.937 180.518 1.00 69.69 415 THR A N 1
ATOM 3385 C CA . THR A 1 415 ? -81.099 7.100 181.330 1.00 69.69 415 THR A CA 1
ATOM 3386 C C . THR A 1 415 ? -80.481 7.875 182.484 1.00 69.69 415 THR A C 1
ATOM 3388 O O . THR A 1 415 ? -80.453 7.349 183.595 1.00 69.69 415 THR A O 1
ATOM 3391 N N . GLU A 1 416 ? -80.061 9.125 182.282 1.00 70.12 416 GLU A N 1
ATOM 3392 C CA . GLU A 1 416 ? -79.561 9.959 183.380 1.00 70.12 416 GLU A CA 1
ATOM 3393 C C . GLU A 1 416 ? -80.650 10.252 184.423 1.00 70.12 416 GLU A C 1
ATOM 3395 O O . GLU A 1 416 ? -80.396 10.174 185.626 1.00 70.12 416 GLU A O 1
ATOM 3400 N N . PHE A 1 417 ? -81.888 10.497 183.984 1.00 67.19 417 PHE A N 1
ATOM 3401 C CA . PHE A 1 417 ? -83.024 10.725 184.878 1.00 67.19 417 PHE A CA 1
ATOM 3402 C C . PHE A 1 417 ? -83.352 9.496 185.745 1.00 67.19 417 PHE A C 1
ATOM 3404 O O . PHE A 1 417 ? -83.525 9.619 186.958 1.00 67.19 417 PHE A O 1
ATOM 3411 N N . GLN A 1 418 ? -83.387 8.297 185.152 1.00 59.19 418 GLN A N 1
ATOM 3412 C CA . GLN A 1 418 ? -83.638 7.050 185.890 1.00 59.19 418 GLN A CA 1
ATOM 3413 C C . GLN A 1 418 ? -82.481 6.688 186.837 1.00 59.19 418 GLN A C 1
ATOM 3415 O O . GLN A 1 418 ? -82.716 6.182 187.935 1.00 59.19 418 GLN A O 1
ATOM 3420 N N . LEU A 1 419 ? -81.234 6.992 186.458 1.00 60.97 419 LEU A N 1
ATOM 3421 C CA . LEU A 1 419 ? -80.057 6.778 187.308 1.00 60.97 419 LEU A CA 1
ATOM 3422 C C . LEU A 1 419 ? -79.969 7.782 188.475 1.00 60.97 419 LEU A C 1
ATOM 3424 O O . LEU A 1 419 ? -79.379 7.461 189.508 1.00 60.97 419 LEU A O 1
ATOM 3428 N N . GLY A 1 420 ? -80.597 8.958 188.366 1.00 59.25 420 GLY A N 1
ATOM 3429 C CA . GLY A 1 420 ? -80.678 9.950 189.446 1.00 59.25 420 GLY A CA 1
ATOM 3430 C C . GLY A 1 420 ? -81.689 9.619 190.555 1.00 59.25 420 GLY A C 1
ATOM 3431 O O . GLY A 1 420 ? -81.478 10.001 191.706 1.00 59.25 420 GLY A O 1
ATOM 3432 N N . ALA A 1 421 ? -82.760 8.878 190.249 1.00 57.28 421 ALA A N 1
ATOM 3433 C CA . ALA A 1 421 ? -83.881 8.635 191.169 1.00 57.28 421 ALA A CA 1
ATOM 3434 C C . ALA A 1 421 ? -83.683 7.464 192.164 1.00 57.28 421 ALA A C 1
ATOM 3436 O O . ALA A 1 421 ? -84.526 7.249 193.032 1.00 57.28 421 ALA A O 1
ATOM 3437 N N . LEU A 1 422 ? -82.576 6.713 192.084 1.00 49.28 422 LEU A N 1
ATOM 3438 C CA . LEU A 1 422 ? -82.369 5.452 192.825 1.00 49.28 422 LEU A CA 1
ATOM 3439 C C . LEU A 1 422 ? -81.337 5.508 193.977 1.00 49.28 422 LEU A C 1
ATOM 3441 O O . LEU A 1 422 ? -80.810 4.470 194.380 1.00 49.28 422 LEU A O 1
ATOM 3445 N N . ARG A 1 423 ? -81.025 6.676 194.562 1.00 47.97 423 ARG A N 1
ATOM 3446 C CA . ARG A 1 423 ? -79.944 6.781 195.572 1.00 47.97 423 ARG A CA 1
ATOM 3447 C C . ARG A 1 423 ? -80.418 6.978 197.026 1.00 47.97 423 ARG A C 1
ATOM 3449 O O . ARG A 1 423 ? -80.662 8.111 197.423 1.00 47.97 423 ARG A O 1
ATOM 3456 N N . MET A 1 424 ? -80.455 5.876 197.808 1.00 32.50 424 MET A N 1
ATOM 3457 C CA . MET A 1 424 ? -79.900 5.645 199.186 1.00 32.50 424 MET A CA 1
ATOM 3458 C C . MET A 1 424 ? -80.526 4.383 199.862 1.00 32.50 424 MET A C 1
ATOM 3460 O O . MET A 1 424 ? -81.726 4.192 199.692 1.00 32.50 424 MET A O 1
ATOM 3464 N N . PRO A 1 425 ? -79.861 3.620 200.780 1.00 54.81 425 PRO A N 1
ATOM 3465 C CA . PRO A 1 425 ? -78.456 3.164 200.890 1.00 54.81 425 PRO A CA 1
ATOM 3466 C C . PRO A 1 425 ? -78.269 1.612 201.113 1.00 54.81 425 PRO A C 1
ATOM 3468 O O . PRO A 1 425 ? -79.203 0.926 201.510 1.00 54.81 425 PRO A O 1
ATOM 3471 N N . ARG A 1 426 ? -77.003 1.120 201.018 1.00 37.84 426 ARG A N 1
ATOM 3472 C CA . ARG A 1 426 ? -76.384 -0.201 201.416 1.00 37.84 426 ARG A CA 1
ATOM 3473 C C . ARG A 1 426 ? -76.299 -1.382 200.405 1.00 37.84 426 ARG A C 1
ATOM 3475 O O . ARG A 1 426 ? -77.313 -1.893 199.965 1.00 37.84 426 ARG A O 1
ATOM 3482 N N . GLY A 1 427 ? -75.076 -1.940 200.261 1.00 35.84 427 GLY A N 1
ATOM 3483 C CA . GLY A 1 427 ? -74.795 -3.388 200.452 1.00 35.84 427 GLY A CA 1
ATOM 3484 C C . GLY A 1 427 ? -74.451 -4.324 199.262 1.00 35.84 427 GLY A C 1
ATOM 3485 O O . GLY A 1 427 ? -75.353 -4.912 198.698 1.00 35.84 427 GLY A O 1
ATOM 3486 N N . SER A 1 428 ? -73.141 -4.571 199.052 1.00 36.38 428 SER A N 1
ATOM 3487 C CA . SER A 1 428 ? -72.409 -5.833 198.716 1.00 36.38 428 SER A CA 1
ATOM 3488 C C . SER A 1 428 ? -72.643 -6.715 197.454 1.00 36.38 428 SER A C 1
ATOM 3490 O O . SER A 1 428 ? -73.763 -7.081 197.130 1.00 36.38 428 SER A O 1
ATOM 3492 N N . PHE A 1 429 ? -71.496 -7.221 196.935 1.00 36.84 429 PHE A N 1
ATOM 3493 C CA . PHE A 1 429 ? -71.216 -8.320 195.966 1.00 36.84 429 PHE A CA 1
ATOM 3494 C C . PHE A 1 429 ? -71.599 -8.080 194.487 1.00 36.84 429 PHE A C 1
ATOM 3496 O O . PHE A 1 429 ? -72.680 -7.601 194.203 1.00 36.84 429 PHE A O 1
ATOM 3503 N N . GLY A 1 430 ? -70.820 -8.405 193.446 1.00 37.06 430 GLY A N 1
ATOM 3504 C CA . GLY A 1 430 ? -69.506 -9.032 193.292 1.00 37.06 430 GLY A CA 1
ATOM 3505 C C . GLY A 1 430 ? -69.324 -9.529 191.836 1.00 37.06 430 GLY A C 1
ATOM 3506 O O . GLY A 1 430 ? -70.141 -10.305 191.366 1.00 37.06 430 GLY A O 1
ATOM 3507 N N . ASN A 1 431 ? -68.225 -9.110 191.190 1.00 41.28 431 ASN A N 1
ATOM 3508 C CA . ASN A 1 431 ? -67.341 -9.854 190.267 1.00 41.28 431 ASN A CA 1
ATOM 3509 C C . ASN A 1 431 ? -67.709 -10.314 188.821 1.00 41.28 431 ASN A C 1
ATOM 3511 O O . ASN A 1 431 ? -68.686 -11.012 188.588 1.00 41.28 431 ASN A O 1
ATOM 3515 N N . LEU A 1 432 ? -66.698 -10.075 187.946 1.00 40.47 432 LEU A N 1
ATOM 3516 C CA . LEU A 1 432 ? -66.080 -10.930 186.893 1.00 40.47 432 LEU A CA 1
ATOM 3517 C C . LEU A 1 432 ? -66.366 -10.675 185.381 1.00 40.47 432 LEU A C 1
ATOM 3519 O O . LEU A 1 432 ? -67.357 -11.148 184.848 1.00 40.47 432 LEU A O 1
ATOM 3523 N N . THR A 1 433 ? -65.356 -10.061 184.712 1.00 42.03 433 THR A N 1
ATOM 3524 C CA . THR A 1 433 ? -64.580 -10.521 183.503 1.00 42.03 433 THR A CA 1
ATOM 3525 C C . THR A 1 433 ? -65.308 -10.790 182.168 1.00 42.03 433 THR A C 1
ATOM 3527 O O . THR A 1 433 ? -66.402 -11.319 182.179 1.00 42.03 433 THR A O 1
ATOM 3530 N N . ASN A 1 434 ? -64.785 -10.613 180.942 1.00 44.09 434 ASN A N 1
ATOM 3531 C CA . ASN A 1 434 ? -63.500 -10.232 180.319 1.00 44.09 434 ASN A CA 1
ATOM 3532 C C . ASN A 1 434 ? -63.761 -10.043 178.781 1.00 44.09 434 ASN A C 1
ATOM 3534 O O . ASN A 1 434 ? -64.929 -10.063 178.395 1.00 44.09 434 ASN A O 1
ATOM 3538 N N . PRO A 1 435 ? -62.764 -9.859 177.879 1.00 65.25 435 PRO A N 1
ATOM 3539 C CA . PRO A 1 435 ? -62.898 -9.037 176.669 1.00 65.25 435 PRO A CA 1
ATOM 3540 C C . PRO A 1 435 ? -62.679 -9.806 175.338 1.00 65.25 435 PRO A C 1
ATOM 3542 O O . PRO A 1 435 ? -62.525 -11.023 175.347 1.00 65.25 435 PRO A O 1
ATOM 3545 N N . LEU A 1 436 ? -62.566 -9.037 174.235 1.00 46.00 436 LEU A N 1
ATOM 3546 C CA . LEU A 1 436 ? -61.699 -9.200 173.035 1.00 46.00 436 LEU A CA 1
ATOM 3547 C C . LEU A 1 436 ? -62.404 -9.283 171.666 1.00 46.00 436 LEU A C 1
ATOM 3549 O O . LEU A 1 436 ? -63.244 -10.144 171.444 1.00 46.00 436 LEU A O 1
ATOM 3553 N N . GLY A 1 437 ? -61.868 -8.512 170.701 1.00 42.06 437 GLY A N 1
ATOM 3554 C CA . GLY A 1 437 ? -61.442 -9.073 169.404 1.00 42.06 437 GLY A CA 1
ATOM 3555 C C . GLY A 1 437 ? -61.783 -8.303 168.112 1.00 42.06 437 GLY A C 1
ATOM 3556 O O . GLY A 1 437 ? -62.945 -8.297 167.744 1.00 42.06 437 GLY A O 1
ATOM 3557 N N . ARG A 1 438 ? -60.724 -7.771 167.444 1.00 48.06 438 ARG A N 1
ATOM 3558 C CA . ARG A 1 438 ? -60.360 -7.675 165.984 1.00 48.06 438 ARG A CA 1
ATOM 3559 C C . ARG A 1 438 ? -61.459 -7.360 164.930 1.00 48.06 438 ARG A C 1
ATOM 3561 O O . ARG A 1 438 ? -62.579 -7.809 165.069 1.00 48.06 438 ARG A O 1
ATOM 3568 N N . SER A 1 439 ? -61.225 -6.691 163.792 1.00 48.19 439 SER A N 1
ATOM 3569 C CA . SER A 1 439 ? -60.041 -6.349 162.980 1.00 48.19 439 SER A CA 1
ATOM 3570 C C . SER A 1 439 ? -60.324 -5.103 162.137 1.00 48.19 439 SER A C 1
ATOM 3572 O O . SER A 1 439 ? -61.520 -4.775 161.983 1.00 48.19 439 SER A O 1
#

pLDDT: mean 76.09, std 22.82, range [25.77, 98.5]

Secondary structure (DSSP, 8-state):
-GGGT-----HHHHHTT-THHHHHHHHHHHHHHHSS--S----S-HHHHHHHHHHHHTSS------------------------------------------SSSSSTTSSTTT--TTS-GGG--HHHHHHHHHSTTTTTS-HHHHHHHHHHHHHHHHHH--TTS-HHHHHHHHHHHHHHHHHHHHHHHHHHHHHHHHHHHHHHHHHHHHHHHHHHH--HHHHHHHHHHHHHHHHHHHHHHHHHHHHHHHHHHHHHHHHHHHHHHHHHHHHHHHHHHHHHHHHHHHHHHHHHHHHHHHHHHHHHHHHHHHHHHHHHHHHHHHHHHHHHHHHHHHHHHHHHHHHHHHHHHHHHHHHHHHHHHHHHHHHHHHHHHHHHHHHHHHHHHHHHHHHHHHHHHHHHHHHHHHHHHHHHHHHHHHHHTT-----------------

Foldseek 3Di:
DVVPPAQDDDPVCVVVVHCPSVVSRVVSVVVVVVVPDDDDDDDDDPVVVVVVVVVVPPPDDDDDDDDDDDDDDDDDDDDDDDDDDDDDDDDDDDDDDDDDPPDPPPPPPLVVLQPPPPDQPVPDDPVSVVVVVPDCSVVPHDPVSVLVNQLVNLVNCCPPPDVPDPNVVSVVVNVVSVVVVVVVVVVVVVVVVVVVVVVVVVVVVVVVVVVVVDVVCPDVVVVVVVVVVVVVVVVVVVVVVVVVVVVVVVVVVVVVVVVVVVVVVVVVVVVVVVVVVVVVVVVVVVVVVVVVVVVVVVVVVVVVVVVVVVVVVVVVVVVVVVVVVVVVVVVVVVVVVVVVVVVVVVVVVVVVVVVVVVVVVVVVVVVVVVVVVVVVVVVVVVVVVVVVVVVVVVVVVVVVVVVVVVVVVVVVVVVVVVVVPDDDDDDDDDDDDDDDDDD

Radius of gyration: 112.12 Å; chains: 1; bounding box: 189×48×330 Å

Sequence (439 aa):
MEKLGLPRFEASDLENGSMKAVFHCLIALQTQFREQDGESDASGNVITTRRWKSMIEHYGGDDDQREESFRLRPFSSFGEERWKLESKSQRALRSPVMAAALIHHIGHKFHEVFELKQGSYADLPASKISEMMKSNSLDNAPTQSLLTVVNGIIDECIARKNGEIPQRVACLLRKVVQEIERRISTQAEHLRMQNNLFKAREEKYQSRIRVLEALATGTSEETQIVMNQLQQLKSERTKMEVKKKTEEHDMTRLMKGKDDSVQEITALKQNLEIARETYEFDTRISQQEISNLKQELETAREAYKDCFSQLESNNRNSQQEISSLKQELETTRKGSEQEIETLKKEIETICKTYDQRFSEMEKEAKGSQTEMEEKLKESTRHLTETRNRLKECEMLFETRSLQWKKKQNIYEIFTEFQLGALRMPRGSFGNLTNPLGRS

Organism: NCBI:txid186058